Protein AF-A0A532E898-F1 (afdb_monomer)

pLDDT: mean 78.48, std 22.52, range [21.92, 98.5]

Sequence (600 aa):
MMRQIAIYAGTIALLLATSSPGFSQGSREGGTSDSTMGKGAGTSTPTETLQPDKKTDLTGGKQGIPEEYADTPVRQGKLEEEKGSKYANASVYNTQGAEIGKIHQVLKDTKTGDIEYVVFVPNESKRPIPIRWSQFVTKGDKLQLNLKKEDIQNPVSMNSSKDMSPDIKQYMDKMEQVREAPTASGNPGVPGQNFFDVNELAAIRTEEECVFTESHRLIFRILTQGIATGLRIDHVDGLYDPEHYLQQLQAWAAAELPREREGDAPSLFVLVEKILGEGEQLPRSWPVAGTTGYDFLNLVNGLFVRADQEQAMEALYTRFIGERRPYRDLVYQSKKLIMRASMSSELNVLGHQLNRLSERDRHYRDFTLNSLTHAVREIIACFPVYRSYLTTDREAPLDRDQAYIVLAVARAKRRNPTLNGQIFDFVRDLLLGKLDPSTGLTKEDQIRFVTKFQQTTGPVMAKGVEDTAFYVYNRLISLNEVGGDPAHFGSSVEAFHQAIRERRAGWPYSMSATSTHDTKRGEDVRARINVLPELRERWSKAIARWARLNRRYRTEVEERPAPDRNDEYLFYQTLVGAWPLMTMDEVRYEEFVTRIERYM

Structure (mmCIF, N/CA/C/O backbone):
data_AF-A0A532E898-F1
#
_entry.id   AF-A0A532E898-F1
#
loop_
_atom_site.group_PDB
_atom_site.id
_atom_site.type_symbol
_atom_site.label_atom_id
_atom_site.label_alt_id
_atom_site.label_comp_id
_atom_site.label_asym_id
_atom_site.label_entity_id
_atom_site.label_seq_id
_atom_site.pdbx_PDB_ins_code
_atom_site.Cartn_x
_atom_site.Cartn_y
_atom_site.Cartn_z
_atom_site.occupancy
_atom_site.B_iso_or_equiv
_atom_site.auth_seq_id
_atom_site.auth_comp_id
_atom_site.auth_asym_id
_atom_site.auth_atom_id
_atom_site.pdbx_PDB_model_num
ATOM 1 N N . MET A 1 1 ? -18.154 7.917 -19.837 1.00 23.89 1 MET A N 1
ATOM 2 C CA . MET A 1 1 ? -17.154 8.348 -18.838 1.00 23.89 1 MET A CA 1
ATOM 3 C C . MET A 1 1 ? -17.906 9.028 -17.695 1.00 23.89 1 MET A C 1
ATOM 5 O O . MET A 1 1 ? -18.226 10.205 -17.794 1.00 23.89 1 MET A O 1
ATOM 9 N N . MET A 1 2 ? -18.325 8.257 -16.685 1.00 22.84 2 MET A N 1
ATOM 10 C CA . MET A 1 2 ? -18.977 8.794 -15.484 1.00 22.84 2 MET A CA 1
ATOM 11 C C . MET A 1 2 ? -17.933 9.588 -14.694 1.00 22.84 2 MET A C 1
ATOM 13 O O . MET A 1 2 ? -16.892 9.040 -14.346 1.00 22.84 2 MET A O 1
ATOM 17 N N . ARG A 1 3 ? -18.173 10.878 -14.448 1.00 21.92 3 ARG A N 1
ATOM 18 C CA . ARG A 1 3 ? -17.323 11.675 -13.558 1.00 21.92 3 ARG A CA 1
ATOM 19 C C . ARG A 1 3 ? -17.907 11.594 -12.153 1.00 21.92 3 ARG A C 1
ATOM 21 O O . ARG A 1 3 ? -18.907 12.239 -11.866 1.00 21.92 3 ARG A O 1
ATOM 28 N N . GLN A 1 4 ? -17.285 10.792 -11.294 1.00 26.95 4 GLN A N 1
ATOM 29 C CA . GLN A 1 4 ? -17.439 10.945 -9.851 1.00 26.95 4 GLN A CA 1
ATOM 30 C C . GLN A 1 4 ? -16.754 12.260 -9.465 1.00 26.95 4 GLN A C 1
ATOM 32 O O . GLN A 1 4 ? -15.574 12.453 -9.756 1.00 26.95 4 GLN A O 1
ATOM 37 N N . ILE A 1 5 ? -17.501 13.193 -8.882 1.00 25.31 5 ILE A N 1
ATOM 38 C CA . ILE A 1 5 ? -16.929 14.415 -8.314 1.00 25.31 5 ILE A CA 1
ATOM 39 C C . ILE A 1 5 ? -16.632 14.096 -6.851 1.00 25.31 5 ILE A C 1
ATOM 41 O O . ILE A 1 5 ? -17.550 14.008 -6.041 1.00 25.31 5 ILE A O 1
ATOM 45 N N . ALA A 1 6 ? -15.357 13.878 -6.533 1.00 27.86 6 ALA A N 1
ATOM 46 C CA . ALA A 1 6 ? -14.885 13.800 -5.158 1.00 27.86 6 ALA A CA 1
ATOM 47 C C . ALA A 1 6 ? -14.687 15.227 -4.633 1.00 27.86 6 ALA A C 1
ATOM 49 O O . ALA A 1 6 ? -13.920 16.005 -5.202 1.00 27.86 6 ALA A O 1
ATOM 50 N N . ILE A 1 7 ? -15.397 15.582 -3.564 1.00 26.97 7 ILE A N 1
ATOM 51 C CA . ILE A 1 7 ? -15.115 16.792 -2.787 1.00 26.97 7 ILE A CA 1
ATOM 52 C C . ILE A 1 7 ? -14.304 16.341 -1.571 1.00 26.97 7 ILE A C 1
ATOM 54 O O . ILE A 1 7 ? -14.781 15.518 -0.787 1.00 26.97 7 ILE A O 1
ATOM 58 N N . TYR A 1 8 ? -13.078 16.851 -1.452 1.00 25.55 8 TYR A N 1
ATOM 59 C CA . TYR A 1 8 ? -12.170 16.565 -0.342 1.00 25.55 8 TYR A CA 1
ATOM 60 C C . TYR A 1 8 ? -12.429 17.531 0.815 1.00 25.55 8 TYR A C 1
ATOM 62 O O . TYR A 1 8 ? -12.420 18.748 0.624 1.00 25.55 8 TYR A O 1
ATOM 70 N N . ALA A 1 9 ? -12.620 16.990 2.017 1.00 26.52 9 ALA A N 1
ATOM 71 C CA . ALA A 1 9 ? -12.606 17.740 3.267 1.00 26.52 9 ALA A CA 1
ATOM 72 C 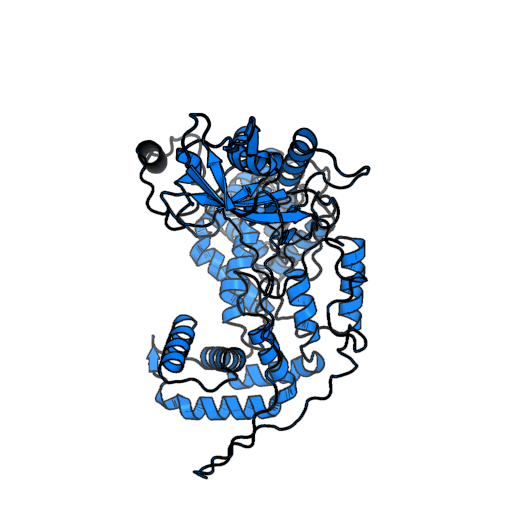C . ALA A 1 9 ? -11.814 16.930 4.308 1.00 26.52 9 ALA A C 1
ATOM 74 O O . ALA A 1 9 ? -12.379 16.115 5.032 1.00 26.52 9 ALA A O 1
ATOM 75 N N . GLY A 1 10 ? -10.490 17.113 4.351 1.00 42.41 10 GLY A N 1
ATOM 76 C CA . GLY A 1 10 ? -9.605 16.319 5.217 1.00 42.41 10 GLY A CA 1
ATOM 77 C C . GLY A 1 10 ? -9.600 14.823 4.864 1.00 42.41 10 GLY A C 1
ATOM 78 O O . GLY A 1 10 ? -9.759 14.467 3.698 1.00 42.41 10 GLY A O 1
ATOM 79 N N . THR A 1 11 ? -9.449 13.955 5.873 1.00 30.66 11 THR A N 1
ATOM 80 C CA . THR A 1 11 ? -9.391 12.472 5.811 1.00 30.66 11 THR A CA 1
ATOM 81 C C . THR A 1 11 ? -10.660 11.791 5.260 1.00 30.66 11 THR A C 1
ATOM 83 O O . THR A 1 11 ? -10.850 10.584 5.408 1.00 30.66 11 THR A O 1
ATOM 86 N N . ILE A 1 12 ? -11.595 12.535 4.668 1.00 34.84 12 ILE A N 1
ATOM 87 C CA . ILE A 1 12 ? -12.884 12.016 4.210 1.00 34.84 12 ILE A CA 1
ATOM 88 C C . ILE A 1 12 ? -13.197 12.601 2.833 1.00 34.84 12 ILE A C 1
ATOM 90 O O . ILE A 1 12 ? -13.221 13.818 2.634 1.00 34.84 12 ILE A O 1
ATOM 94 N N . ALA A 1 13 ? -13.470 11.709 1.878 1.00 37.09 13 ALA A N 1
ATOM 95 C CA . ALA A 1 13 ? -13.978 12.070 0.562 1.00 37.09 13 ALA A CA 1
ATOM 96 C C . ALA A 1 13 ? -15.477 11.746 0.481 1.00 37.09 13 ALA A C 1
ATOM 98 O O . ALA A 1 13 ? -15.919 10.641 0.817 1.00 37.09 13 ALA A O 1
ATOM 99 N N . LEU A 1 14 ? -16.270 12.718 0.024 1.00 31.80 14 LEU A N 1
ATOM 100 C CA . LEU A 1 14 ? -17.709 12.549 -0.185 1.00 31.80 14 LEU A CA 1
ATOM 101 C C . LEU A 1 14 ? -17.966 11.812 -1.507 1.00 31.80 14 LEU A C 1
ATOM 103 O O . LEU A 1 14 ? -17.510 12.252 -2.565 1.00 31.80 14 LEU A O 1
ATOM 107 N N . LEU A 1 15 ? -18.722 10.710 -1.460 1.00 32.59 15 LEU A N 1
ATOM 108 C CA . LEU A 1 15 ? -19.180 9.997 -2.655 1.00 32.59 15 LEU A CA 1
ATOM 109 C C . LEU A 1 15 ? -20.480 10.632 -3.162 1.00 32.59 15 LEU A C 1
ATOM 111 O O . LEU A 1 15 ? -21.538 10.490 -2.550 1.00 32.59 15 LEU A O 1
ATOM 115 N N . LEU A 1 16 ? -20.397 11.324 -4.299 1.00 28.84 16 LEU A N 1
ATOM 116 C CA . LEU A 1 16 ? -21.544 11.900 -5.003 1.00 28.84 16 LEU A CA 1
ATOM 117 C C . LEU A 1 16 ? -21.837 11.074 -6.260 1.00 28.84 16 LEU A C 1
ATOM 119 O O . LEU A 1 16 ? -21.084 11.114 -7.237 1.00 28.84 16 LEU A O 1
ATOM 123 N N . ALA A 1 17 ? -22.943 10.331 -6.260 1.00 28.70 17 ALA A N 1
ATOM 124 C CA . ALA A 1 17 ? -23.466 9.727 -7.480 1.00 28.70 17 ALA A CA 1
ATOM 125 C C . ALA A 1 17 ? -24.217 10.805 -8.274 1.00 28.70 17 ALA A C 1
ATOM 127 O O . ALA A 1 17 ? -25.291 11.240 -7.870 1.00 28.70 17 ALA A O 1
ATOM 128 N N . THR A 1 18 ? -23.657 11.255 -9.401 1.00 25.36 18 THR A N 1
ATOM 129 C CA . THR A 1 18 ? -24.389 12.092 -10.364 1.00 25.36 18 THR A CA 1
ATOM 130 C C . THR A 1 18 ? -24.423 11.395 -11.719 1.00 25.36 18 THR A C 1
ATOM 132 O O . THR A 1 18 ? -23.391 11.058 -12.301 1.00 25.36 18 THR A O 1
ATOM 135 N N . SER A 1 19 ? -25.624 11.147 -12.236 1.00 25.25 19 SER A N 1
ATOM 136 C CA . SER A 1 19 ? -25.820 10.741 -13.624 1.00 25.25 19 SER A CA 1
ATOM 137 C C . SER A 1 19 ? -25.700 11.978 -14.515 1.00 25.25 19 SER A C 1
ATOM 139 O O . SER A 1 19 ? -26.569 12.844 -14.487 1.00 25.25 19 SER A O 1
ATOM 141 N N . SER A 1 20 ? -24.635 12.080 -15.312 1.00 24.75 20 SER A N 1
ATOM 142 C CA . SER A 1 20 ? -24.613 13.007 -16.452 1.00 24.75 20 SER A CA 1
ATOM 143 C C . SER A 1 20 ? -25.126 12.295 -17.710 1.00 24.75 20 SER A C 1
ATOM 145 O O . SER A 1 20 ? -24.729 11.148 -17.945 1.00 24.75 20 SER A O 1
ATOM 147 N N . PRO A 1 21 ? -25.958 12.943 -18.547 1.00 26.72 21 PRO A N 1
ATOM 148 C CA . PRO A 1 21 ? -26.376 12.388 -19.827 1.00 26.72 21 PRO A CA 1
ATOM 149 C C . PRO A 1 21 ? -25.168 12.325 -20.769 1.00 26.72 21 PRO A C 1
ATOM 151 O O . PRO A 1 21 ? -24.542 13.336 -21.089 1.00 26.72 21 PRO A O 1
ATOM 154 N N . GLY A 1 22 ? -24.802 11.117 -21.193 1.00 24.97 22 GLY A N 1
ATOM 155 C CA . GLY A 1 22 ? -23.768 10.916 -22.200 1.00 24.97 22 GLY A CA 1
ATOM 156 C C . GLY A 1 22 ? -24.243 11.430 -23.557 1.00 24.97 22 GLY A C 1
ATOM 157 O O . GLY A 1 22 ? -25.244 10.952 -24.086 1.00 24.97 22 GLY A O 1
ATOM 158 N N . PHE A 1 23 ? -23.502 12.373 -24.139 1.00 22.38 23 PHE A N 1
ATOM 159 C CA . PHE A 1 23 ? -23.595 12.688 -25.561 1.00 22.38 23 PHE A CA 1
ATOM 160 C C . PHE A 1 23 ? -23.216 11.439 -26.367 1.00 22.38 23 PHE A C 1
ATOM 162 O O . PHE A 1 23 ? -22.048 11.056 -26.429 1.00 22.38 23 PHE A O 1
ATOM 169 N N . SER A 1 24 ? -24.207 10.804 -26.987 1.00 24.95 24 SER A N 1
ATOM 170 C CA . SER A 1 24 ? -23.982 9.898 -28.109 1.00 24.95 24 SER A CA 1
ATOM 171 C C . SER A 1 24 ? -23.539 10.763 -29.294 1.00 24.95 24 SER A C 1
ATOM 173 O O . SER A 1 24 ? -24.252 11.675 -29.716 1.00 24.95 24 SER A O 1
ATOM 175 N N . GLN A 1 25 ? -22.336 10.521 -29.820 1.00 26.97 25 GLN A N 1
ATOM 176 C CA . GLN A 1 25 ? -22.026 10.967 -31.174 1.00 26.97 25 GLN A CA 1
ATOM 177 C C . GLN A 1 25 ? -22.953 10.194 -32.109 1.00 26.97 25 GLN A C 1
ATOM 179 O O . GLN A 1 25 ? -22.909 8.965 -32.168 1.00 26.97 25 GLN A O 1
ATOM 184 N N . GLY A 1 26 ? -23.834 10.932 -32.781 1.00 24.89 26 GLY A N 1
ATOM 185 C CA . GLY A 1 26 ? -24.703 10.395 -33.811 1.00 24.89 26 GLY A CA 1
ATOM 186 C C . GLY A 1 26 ? -23.882 9.725 -34.907 1.00 24.89 26 GLY A C 1
ATOM 187 O O . GLY A 1 26 ? -22.871 10.256 -35.369 1.00 24.89 26 GLY A O 1
ATOM 188 N N . SER A 1 27 ? -24.357 8.555 -35.315 1.00 27.38 27 SER A N 1
ATOM 189 C CA . SER A 1 27 ? -24.031 7.903 -36.575 1.00 27.38 27 SER A CA 1
ATOM 190 C C . SER A 1 27 ? -24.084 8.922 -37.715 1.00 27.38 27 SER A C 1
ATOM 192 O O . SER A 1 27 ? -25.165 9.387 -38.077 1.00 27.38 27 SER A O 1
ATOM 194 N N . ARG A 1 28 ? -22.928 9.287 -38.278 1.00 25.25 28 ARG A N 1
ATOM 195 C CA . ARG A 1 28 ? -22.891 9.962 -39.575 1.00 25.25 28 ARG A CA 1
ATOM 196 C C . ARG A 1 28 ? -22.843 8.912 -40.672 1.00 25.25 28 ARG A C 1
ATOM 198 O O . ARG A 1 28 ? -21.929 8.096 -40.738 1.00 25.25 28 ARG A O 1
ATOM 205 N N . GLU A 1 29 ? -23.897 8.968 -41.471 1.00 26.88 29 GLU A N 1
ATOM 206 C CA . GLU A 1 29 ? -24.121 8.269 -42.724 1.00 26.88 29 GLU A CA 1
ATOM 207 C C . GLU A 1 29 ? -22.956 8.447 -43.703 1.00 26.88 29 GLU A C 1
ATOM 209 O O . GLU A 1 29 ? -22.198 9.419 -43.651 1.00 26.88 29 GLU A O 1
ATOM 214 N N . GLY A 1 30 ? -22.836 7.467 -44.599 1.00 31.92 30 GLY A N 1
ATOM 215 C CA . GLY A 1 30 ? -21.806 7.403 -45.621 1.00 31.92 30 GLY A CA 1
ATOM 216 C C . GLY A 1 30 ? -21.778 8.637 -46.519 1.00 31.92 30 GLY A C 1
ATOM 217 O O . GLY A 1 30 ? -22.787 9.059 -47.076 1.00 31.92 30 GLY A O 1
ATOM 218 N N . GLY A 1 31 ? -20.573 9.167 -46.696 1.00 24.06 31 GLY A N 1
ATOM 219 C CA . GLY A 1 31 ? -20.239 10.134 -47.727 1.00 24.06 31 GLY A CA 1
ATOM 220 C C . GLY A 1 31 ? -18.945 9.693 -48.388 1.00 24.06 31 GLY A C 1
ATOM 221 O O . GLY A 1 31 ? -17.875 9.763 -47.790 1.00 24.06 31 GLY A O 1
ATOM 222 N N . THR A 1 32 ? -19.056 9.198 -49.614 1.00 27.36 32 THR A N 1
ATOM 223 C CA . THR A 1 32 ? -17.940 8.987 -50.533 1.00 27.36 32 THR A CA 1
ATOM 224 C C . THR A 1 32 ? -17.276 10.326 -50.846 1.00 27.36 32 THR A C 1
ATOM 226 O O . THR A 1 32 ? -17.926 11.210 -51.403 1.00 27.36 32 THR A O 1
ATOM 229 N N . SER A 1 33 ? -15.983 10.466 -50.561 1.00 26.81 33 SER A N 1
ATOM 230 C CA . SER A 1 33 ? -15.151 11.486 -51.200 1.00 26.81 33 SER A CA 1
ATOM 231 C C . SER A 1 33 ? -13.792 10.899 -51.554 1.00 26.81 33 SER A C 1
ATOM 233 O O . SER A 1 33 ? -12.987 10.565 -50.687 1.00 26.81 33 SER A O 1
ATOM 235 N N . ASP A 1 34 ? -13.600 10.773 -52.857 1.00 25.17 34 ASP A N 1
AT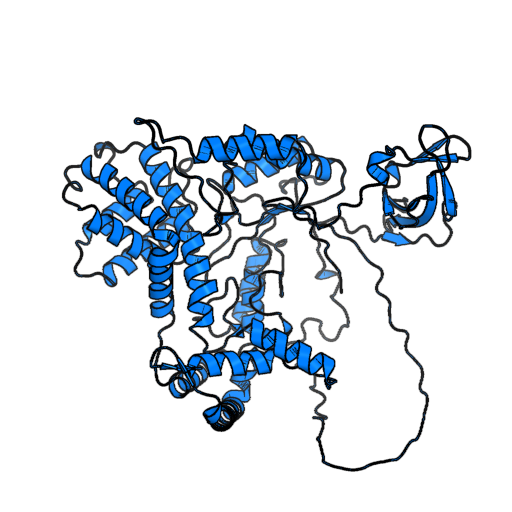OM 236 C CA . ASP A 1 34 ? -12.367 10.451 -53.555 1.00 25.17 34 ASP A CA 1
ATOM 237 C C . ASP A 1 34 ? -11.359 11.604 -53.380 1.00 25.17 34 ASP A C 1
ATOM 239 O O . ASP A 1 34 ? -11.698 12.760 -53.644 1.00 25.17 34 ASP A O 1
ATOM 243 N N . SER A 1 35 ? -10.126 11.318 -52.955 1.00 25.80 35 SER A N 1
ATOM 244 C CA . SER A 1 35 ? -8.968 12.169 -53.266 1.00 25.80 35 SER A CA 1
ATOM 245 C C . SER A 1 35 ? -7.652 11.389 -53.165 1.00 25.80 35 SER A C 1
ATOM 247 O O . SER A 1 35 ? -7.007 11.229 -52.132 1.00 25.80 35 SER A O 1
ATOM 249 N N . THR A 1 36 ? -7.232 10.894 -54.322 1.00 25.94 36 THR A N 1
ATOM 250 C CA . THR A 1 36 ? -5.848 10.570 -54.667 1.00 25.94 36 THR A CA 1
ATOM 251 C C . THR A 1 36 ? -4.910 11.759 -54.435 1.00 25.94 36 THR A C 1
ATOM 253 O O . THR A 1 36 ? -5.099 12.781 -55.083 1.00 25.94 36 THR A O 1
ATOM 256 N N . MET A 1 37 ? -3.870 11.596 -53.605 1.00 25.75 37 MET A N 1
ATOM 257 C CA . MET A 1 37 ? -2.457 11.961 -53.869 1.00 25.75 37 MET A CA 1
ATOM 258 C C . MET A 1 37 ? -1.581 11.605 -52.649 1.00 25.75 37 MET A C 1
ATOM 260 O O . MET A 1 37 ? -1.631 12.263 -51.620 1.00 25.75 37 MET A O 1
ATOM 264 N N . GLY A 1 38 ? -0.774 10.543 -52.741 1.00 26.34 38 GLY A N 1
ATOM 265 C CA . GLY A 1 38 ? 0.676 10.666 -52.535 1.00 26.34 38 GLY A CA 1
ATOM 266 C C . GLY A 1 38 ? 1.270 9.449 -51.818 1.00 26.34 38 GLY A C 1
ATOM 267 O O . GLY A 1 38 ? 1.281 9.380 -50.596 1.00 26.34 38 GLY A O 1
ATOM 268 N N . LYS A 1 39 ? 1.739 8.459 -52.587 1.00 28.86 39 LYS A N 1
ATOM 269 C CA . LYS A 1 39 ? 2.423 7.254 -52.091 1.00 28.86 39 LYS A CA 1
ATOM 270 C C . LYS A 1 39 ? 3.840 7.593 -51.607 1.00 28.86 39 LYS A C 1
ATOM 272 O O . LYS A 1 39 ? 4.634 8.095 -52.396 1.00 28.86 39 LYS A O 1
ATOM 277 N N . GLY A 1 40 ? 4.191 7.199 -50.381 1.00 24.84 40 GLY A N 1
ATOM 278 C CA . GLY A 1 40 ? 5.580 7.158 -49.914 1.00 24.84 40 GLY A CA 1
ATOM 279 C C . GLY A 1 40 ? 5.731 6.554 -48.513 1.00 24.84 40 GLY A C 1
ATOM 280 O O . GLY A 1 40 ? 5.268 7.143 -47.551 1.00 24.84 40 GLY A O 1
ATOM 281 N N . ALA A 1 41 ? 6.424 5.409 -48.434 1.00 28.62 41 ALA A N 1
ATOM 282 C CA . ALA A 1 41 ? 6.825 4.639 -47.242 1.00 28.62 41 ALA A CA 1
ATOM 283 C C . ALA A 1 41 ? 5.705 3.894 -46.478 1.00 28.62 41 ALA A C 1
ATOM 285 O O . ALA A 1 41 ? 4.930 4.457 -45.714 1.00 28.62 41 ALA A O 1
ATOM 286 N N . GLY A 1 42 ? 5.649 2.574 -46.688 1.00 29.78 42 GLY A N 1
ATOM 287 C CA . GLY A 1 42 ? 4.648 1.679 -46.114 1.00 29.78 42 GLY A CA 1
ATOM 288 C C . GLY A 1 42 ? 4.746 1.530 -44.596 1.00 29.78 42 GLY A C 1
ATOM 289 O O . GLY A 1 42 ? 5.697 0.955 -44.072 1.00 29.78 42 GLY A O 1
ATOM 290 N N . THR A 1 43 ? 3.695 1.964 -43.913 1.00 27.95 43 THR A N 1
ATOM 291 C CA . THR A 1 43 ? 3.278 1.456 -42.609 1.00 27.95 43 THR A CA 1
ATOM 292 C C . THR A 1 43 ? 2.123 0.491 -42.855 1.00 27.95 43 THR A C 1
ATOM 294 O O . THR A 1 43 ? 0.989 0.892 -43.099 1.00 27.95 43 THR A O 1
ATOM 297 N N . SER A 1 44 ? 2.402 -0.811 -42.849 1.00 28.86 44 SER A N 1
ATOM 298 C CA . SER A 1 44 ? 1.339 -1.807 -42.758 1.00 28.86 44 SER A CA 1
ATOM 299 C C . SER A 1 44 ? 0.659 -1.636 -41.401 1.00 28.86 44 SER A C 1
ATOM 301 O O . SER A 1 44 ? 1.185 -2.044 -40.366 1.00 28.86 44 SER A O 1
ATOM 303 N N . THR A 1 45 ? -0.501 -0.983 -41.389 1.00 30.23 45 THR A N 1
ATOM 304 C CA . THR A 1 45 ? -1.428 -1.039 -40.260 1.00 30.23 45 THR A CA 1
ATOM 305 C C . THR A 1 45 ? -1.739 -2.518 -40.029 1.00 30.23 45 THR A C 1
ATOM 307 O O . THR A 1 45 ? -2.136 -3.185 -40.990 1.00 30.23 45 THR A O 1
ATOM 310 N N . PRO A 1 46 ? -1.544 -3.081 -38.824 1.00 33.69 46 PRO A N 1
ATOM 311 C CA . PRO A 1 46 ? -1.973 -4.444 -38.563 1.00 33.69 46 PRO A CA 1
ATOM 312 C C . PRO A 1 46 ? -3.485 -4.497 -38.783 1.00 33.69 46 PRO A C 1
ATOM 314 O O . PRO A 1 46 ? -4.251 -3.900 -38.034 1.00 33.69 46 PRO A O 1
ATOM 317 N N . THR A 1 47 ? -3.908 -5.156 -39.857 1.00 35.34 47 THR A N 1
ATOM 318 C CA . THR A 1 47 ? -5.319 -5.402 -40.188 1.00 35.34 47 THR A CA 1
ATOM 319 C C . THR A 1 47 ? -5.804 -6.700 -39.543 1.00 35.34 47 THR A C 1
ATOM 321 O O . THR A 1 47 ? -6.781 -7.293 -39.991 1.00 35.34 47 THR A O 1
ATOM 324 N N . GLU A 1 48 ? -5.118 -7.171 -38.498 1.00 35.69 48 GLU A N 1
ATOM 325 C CA . GLU A 1 48 ? -5.630 -8.256 -37.675 1.00 35.69 48 GLU A CA 1
ATOM 326 C C . GLU A 1 48 ? -6.784 -7.704 -36.848 1.00 35.69 48 GLU A C 1
ATOM 328 O O . GLU A 1 48 ? -6.615 -7.071 -35.807 1.00 35.69 48 GLU A O 1
ATOM 333 N N . THR A 1 49 ? -7.990 -7.935 -37.355 1.00 35.81 49 THR A N 1
ATOM 334 C CA . THR A 1 49 ? -9.198 -7.934 -36.544 1.00 35.81 49 THR A CA 1
ATOM 335 C C . THR A 1 49 ? -8.989 -9.025 -35.499 1.00 35.81 49 THR A C 1
ATOM 337 O O . THR A 1 49 ? -9.139 -10.210 -35.796 1.00 35.81 49 THR A O 1
ATOM 340 N N . LEU A 1 50 ? -8.553 -8.637 -34.296 1.00 37.88 50 LEU A N 1
ATOM 341 C CA . LEU A 1 50 ? -8.513 -9.529 -33.143 1.00 37.88 50 LEU A CA 1
ATOM 342 C C . LEU A 1 50 ? -9.923 -10.094 -32.981 1.00 37.88 50 LEU A C 1
ATOM 344 O O . LEU A 1 50 ? -10.856 -9.361 -32.648 1.00 37.88 50 LEU A O 1
ATOM 348 N N . GLN A 1 51 ? -10.101 -11.380 -33.285 1.00 45.28 51 GLN A N 1
ATOM 349 C CA . GLN A 1 51 ? -11.349 -12.041 -32.943 1.00 45.28 51 GLN A CA 1
ATOM 350 C C . GLN A 1 51 ? -11.458 -12.034 -31.414 1.00 45.28 51 GLN A C 1
ATOM 352 O O . GLN A 1 51 ? -10.475 -12.387 -30.760 1.00 45.28 51 GLN A O 1
ATOM 357 N N . PRO A 1 52 ? -12.599 -11.612 -30.839 1.00 46.03 52 PRO A N 1
ATOM 358 C CA . PRO A 1 52 ? -12.773 -11.612 -29.396 1.00 46.03 52 PRO A CA 1
ATOM 359 C C . PRO A 1 52 ? -12.479 -13.013 -28.857 1.00 46.03 52 PRO A C 1
ATOM 361 O O . PRO A 1 52 ? -13.090 -13.992 -29.297 1.00 46.03 52 PRO A O 1
ATOM 364 N N . ASP A 1 53 ? -11.517 -13.120 -27.939 1.00 46.72 53 ASP A N 1
ATOM 365 C CA . ASP A 1 53 ? -11.220 -14.392 -27.296 1.00 46.72 53 ASP A CA 1
ATOM 366 C C . ASP A 1 53 ? -12.435 -14.785 -26.447 1.00 46.72 53 ASP A C 1
ATOM 368 O O . ASP A 1 53 ? -12.778 -14.119 -25.464 1.00 46.72 53 ASP A O 1
ATOM 372 N N . LYS A 1 54 ? -13.093 -15.888 -26.828 1.00 50.81 54 LYS A N 1
ATOM 373 C CA . LYS A 1 54 ? -14.229 -16.459 -26.089 1.00 50.81 54 LYS A CA 1
ATOM 374 C C . LYS A 1 54 ? -13.876 -16.780 -24.634 1.00 50.81 54 LYS A C 1
ATOM 376 O O . LYS A 1 54 ? -14.784 -16.927 -23.827 1.00 50.81 54 LYS A O 1
ATOM 381 N N . LYS A 1 55 ? -12.588 -16.894 -24.285 1.00 47.25 55 LYS A N 1
ATOM 382 C CA . LYS A 1 55 ? -12.140 -17.092 -22.899 1.00 47.25 55 LYS A CA 1
ATOM 383 C C . LYS A 1 55 ? -12.240 -15.837 -22.029 1.00 47.25 55 LYS A C 1
ATOM 385 O O . LYS A 1 55 ? -12.285 -15.977 -20.813 1.00 47.25 55 LYS A O 1
ATOM 390 N N . THR A 1 56 ? -12.277 -14.643 -22.621 1.00 42.03 56 THR A N 1
ATOM 391 C CA . THR A 1 56 ? -12.337 -13.356 -21.896 1.00 42.03 56 THR A CA 1
ATOM 392 C C . THR A 1 56 ? -13.692 -12.654 -21.998 1.00 42.03 56 THR A C 1
ATOM 394 O O . THR A 1 56 ? -13.903 -11.625 -21.358 1.00 42.03 56 THR A O 1
ATOM 397 N N . ASP A 1 57 ? -14.619 -13.198 -22.789 1.00 51.47 57 ASP A N 1
ATOM 398 C CA . ASP A 1 57 ? -15.972 -12.665 -22.939 1.00 51.47 57 ASP A CA 1
ATOM 399 C C . ASP A 1 57 ? -16.853 -13.051 -21.740 1.00 51.47 57 ASP A C 1
ATOM 401 O O . ASP A 1 57 ? -17.480 -14.111 -21.703 1.00 51.47 57 ASP A O 1
ATOM 405 N N . LEU A 1 58 ? -16.894 -12.161 -20.746 1.00 44.03 58 LEU A N 1
ATOM 406 C CA . LEU A 1 58 ? -17.749 -12.293 -19.566 1.00 44.03 58 LEU A CA 1
ATOM 407 C C . LEU A 1 58 ? -19.227 -11.953 -19.845 1.00 44.03 58 LEU A C 1
ATOM 409 O O . LEU A 1 58 ? -20.062 -12.196 -18.978 1.00 44.03 58 LEU A O 1
ATOM 413 N N . THR A 1 59 ? -19.572 -11.389 -21.013 1.00 52.62 59 THR A N 1
ATOM 414 C CA . THR A 1 59 ? -20.948 -10.968 -21.345 1.00 52.62 59 THR A CA 1
ATOM 415 C C . THR A 1 59 ? -21.673 -11.951 -22.266 1.00 52.62 59 THR A C 1
ATOM 417 O O . THR A 1 59 ? -22.862 -11.769 -22.550 1.00 52.62 59 THR A O 1
ATOM 420 N N . GLY A 1 60 ? -20.981 -12.995 -22.740 1.00 55.97 60 GLY A N 1
ATOM 421 C CA . GLY A 1 60 ? -21.526 -13.987 -23.666 1.00 55.97 60 GLY A CA 1
ATOM 422 C C . GLY A 1 60 ? -21.972 -13.370 -24.995 1.00 55.97 60 GLY A C 1
ATOM 423 O O . GLY A 1 60 ? -22.967 -13.809 -25.573 1.00 55.97 60 GLY A O 1
ATOM 424 N N . GLY A 1 61 ? -21.286 -12.317 -25.447 1.00 55.88 61 GLY A N 1
ATOM 425 C CA . GLY A 1 61 ? -21.564 -11.613 -26.697 1.00 55.88 61 GLY A CA 1
ATOM 426 C C . GLY A 1 61 ? -22.607 -10.494 -26.602 1.00 55.88 61 GLY A C 1
ATOM 427 O O . GLY A 1 61 ? -22.989 -9.939 -27.634 1.00 55.88 61 GLY A O 1
ATOM 428 N N . LYS A 1 62 ? -23.083 -10.136 -25.400 1.00 51.41 62 LYS A N 1
ATOM 429 C CA . LYS A 1 62 ? -24.002 -8.999 -25.200 1.00 51.41 62 LYS A CA 1
ATOM 430 C C . LYS A 1 62 ? -23.229 -7.679 -25.072 1.00 51.41 62 LYS A C 1
ATOM 432 O O . LYS A 1 62 ? -22.210 -7.616 -24.387 1.00 51.41 62 LYS A O 1
ATOM 437 N N . GLN A 1 63 ? -23.720 -6.613 -25.713 1.00 48.25 63 GLN A N 1
ATOM 438 C CA . GLN A 1 63 ? -23.205 -5.251 -25.515 1.00 48.25 63 GLN A CA 1
ATOM 439 C C . GLN A 1 63 ? -23.792 -4.628 -24.242 1.00 48.25 63 GLN A C 1
ATOM 441 O O . GLN A 1 63 ? -25.002 -4.672 -24.031 1.00 48.25 63 GLN A O 1
ATOM 446 N N . GLY A 1 64 ? -22.934 -3.997 -23.437 1.00 46.56 64 GLY A N 1
ATOM 447 C CA . GLY A 1 64 ? -23.300 -3.374 -22.162 1.00 46.56 64 GLY A CA 1
ATOM 448 C C . GLY A 1 64 ? -23.019 -4.267 -20.950 1.00 46.56 64 GLY A C 1
ATOM 449 O O . GLY A 1 64 ? -22.803 -5.468 -21.083 1.00 46.56 64 GLY A O 1
ATOM 450 N N . ILE A 1 65 ? -22.992 -3.661 -19.762 1.00 41.50 65 ILE A N 1
ATOM 451 C CA . ILE A 1 65 ? -22.915 -4.388 -18.487 1.00 41.50 65 ILE A CA 1
ATOM 452 C C . ILE A 1 65 ? -24.315 -4.971 -18.237 1.00 41.50 65 ILE A C 1
ATOM 454 O O . ILE A 1 65 ? -25.260 -4.181 -18.172 1.00 41.50 65 ILE A O 1
ATOM 458 N N . PRO A 1 66 ? -24.498 -6.301 -18.138 1.00 46.34 66 PRO A N 1
ATOM 459 C CA . PRO A 1 66 ? -25.816 -6.867 -17.859 1.00 46.34 66 PRO A CA 1
ATOM 460 C C . PRO A 1 66 ? -26.343 -6.332 -16.517 1.00 46.34 66 PRO A C 1
ATOM 462 O O . PRO A 1 66 ? -25.586 -6.264 -15.550 1.00 46.34 66 PRO A O 1
ATOM 465 N N . GLU A 1 67 ? -27.617 -5.925 -16.455 1.00 46.25 67 GLU A N 1
ATOM 466 C CA . GLU A 1 67 ? -28.208 -5.252 -15.277 1.00 46.25 67 GLU A CA 1
ATOM 467 C C . GLU A 1 67 ? -28.061 -6.062 -13.977 1.00 46.25 67 GLU A C 1
ATOM 469 O O . GLU A 1 67 ? -27.918 -5.490 -12.902 1.00 46.25 67 GLU A O 1
ATOM 474 N N . GLU A 1 68 ? -27.993 -7.389 -14.083 1.00 41.91 68 GLU A N 1
ATOM 475 C CA . GLU A 1 68 ? -27.735 -8.327 -12.981 1.00 41.91 68 GLU A CA 1
ATOM 476 C C . GLU A 1 68 ? -26.357 -8.165 -12.304 1.00 41.91 68 GLU A C 1
ATOM 478 O O . GLU A 1 68 ? -26.171 -8.640 -11.186 1.00 41.91 68 GLU A O 1
ATOM 483 N N . TYR A 1 69 ? -25.403 -7.474 -12.941 1.00 34.03 69 TYR A N 1
ATOM 484 C CA . TYR A 1 69 ? -24.098 -7.126 -12.361 1.00 34.03 69 TYR A CA 1
ATOM 485 C C . TYR A 1 69 ? -24.050 -5.701 -11.785 1.00 34.03 69 TYR A C 1
ATOM 487 O O . TYR A 1 69 ? -23.043 -5.322 -11.187 1.00 34.03 69 TYR A O 1
ATOM 495 N N . ALA A 1 70 ? -25.109 -4.903 -11.953 1.00 42.88 70 ALA A N 1
ATOM 496 C CA . ALA A 1 70 ? -25.189 -3.513 -11.504 1.00 42.88 70 ALA A CA 1
ATOM 497 C C . ALA A 1 70 ? -25.958 -3.382 -10.176 1.00 42.88 70 ALA A C 1
ATOM 499 O O . ALA A 1 70 ? -26.835 -2.533 -10.033 1.00 42.88 70 ALA A O 1
ATOM 500 N N . ASP A 1 71 ? -25.635 -4.219 -9.191 1.00 41.00 71 ASP A N 1
ATOM 501 C CA . ASP A 1 71 ? -26.220 -4.120 -7.854 1.00 41.00 71 ASP A CA 1
ATOM 502 C C . ASP A 1 71 ? -25.506 -3.000 -7.078 1.00 41.00 71 ASP A C 1
ATOM 504 O O . ASP A 1 71 ? -24.439 -3.203 -6.495 1.00 41.00 71 ASP A O 1
ATOM 508 N N . THR A 1 72 ? -26.024 -1.766 -7.139 1.00 42.56 72 THR A N 1
ATOM 509 C CA . THR A 1 72 ? -25.444 -0.659 -6.365 1.00 42.56 72 THR A CA 1
ATOM 510 C C . THR A 1 72 ? -26.264 -0.393 -5.104 1.00 42.56 72 THR A C 1
ATOM 512 O O . THR A 1 72 ? -27.455 -0.093 -5.203 1.00 42.56 72 THR A O 1
ATOM 515 N N . PRO A 1 73 ? -25.641 -0.383 -3.918 1.00 40.34 73 PRO A N 1
ATOM 516 C CA . PRO A 1 73 ? -26.328 -0.170 -2.643 1.00 40.34 73 PRO A CA 1
ATOM 517 C C . PRO A 1 73 ? -26.780 1.283 -2.412 1.00 40.34 73 PRO A C 1
ATOM 519 O O . PRO A 1 73 ? -27.404 1.565 -1.391 1.00 40.34 73 PRO A O 1
ATOM 522 N N . VAL A 1 74 ? -26.477 2.197 -3.339 1.00 44.31 74 VAL A N 1
ATOM 523 C CA . VAL A 1 74 ? -26.808 3.625 -3.277 1.00 44.31 74 VAL A CA 1
ATOM 524 C C . VAL A 1 74 ? -28.055 3.903 -4.119 1.00 44.31 74 VAL A C 1
ATOM 526 O O . VAL A 1 74 ? -28.230 3.291 -5.172 1.00 44.31 74 VAL A O 1
ATOM 529 N N . ARG A 1 75 ? -28.915 4.834 -3.673 1.00 41.91 75 ARG A N 1
ATOM 530 C CA . ARG A 1 75 ? -30.108 5.284 -4.414 1.00 41.91 75 ARG A CA 1
ATOM 531 C C . ARG A 1 75 ? -29.763 5.571 -5.886 1.00 41.91 75 ARG A C 1
ATOM 533 O O . ARG A 1 75 ? -29.083 6.548 -6.183 1.00 41.91 75 ARG A O 1
ATOM 540 N N . GLN A 1 76 ? -30.267 4.733 -6.793 1.00 46.97 76 GLN A N 1
ATOM 541 C CA . GLN A 1 76 ? -30.225 4.951 -8.242 1.00 46.97 76 GLN A CA 1
ATOM 542 C C . GLN A 1 76 ? -31.528 5.588 -8.732 1.00 46.97 76 GLN A C 1
ATOM 544 O O . GLN A 1 76 ? -32.235 5.030 -9.572 1.00 46.97 76 GLN A O 1
ATOM 549 N N . GLY A 1 77 ? -31.869 6.760 -8.205 1.00 52.19 77 GLY A N 1
ATOM 550 C CA . GLY A 1 77 ? -32.805 7.615 -8.923 1.00 52.19 77 GLY A CA 1
ATOM 551 C C . GLY A 1 77 ? -32.146 8.018 -10.237 1.00 52.19 77 GLY A C 1
ATOM 552 O O . GLY A 1 77 ? -31.179 8.780 -10.228 1.00 52.19 77 GLY A O 1
ATOM 553 N N . LYS A 1 78 ? -32.578 7.467 -11.378 1.00 58.28 78 LYS A N 1
ATOM 554 C CA . LYS A 1 78 ? -32.159 8.018 -12.673 1.00 58.28 78 LYS A CA 1
ATOM 555 C C . LYS A 1 78 ? -32.870 9.355 -12.808 1.00 58.28 78 LYS A C 1
ATOM 557 O O . LYS A 1 78 ? -34.095 9.378 -12.927 1.00 58.28 78 LYS A O 1
ATOM 562 N N . LEU A 1 79 ? -32.096 10.434 -12.749 1.00 62.16 79 LEU A N 1
ATOM 563 C CA . LEU A 1 79 ? -32.592 11.781 -12.982 1.00 62.16 79 LEU A CA 1
ATOM 564 C C . LEU A 1 79 ? -32.708 12.009 -14.485 1.00 62.16 79 LEU A C 1
ATOM 566 O O . LEU A 1 79 ? -31.699 12.033 -15.193 1.00 62.16 79 LEU A O 1
ATOM 570 N N . GLU A 1 80 ? -33.933 12.184 -14.965 1.00 78.62 80 GLU A N 1
ATOM 571 C CA . GLU A 1 80 ? -34.204 12.553 -16.351 1.00 78.62 80 GLU A CA 1
ATOM 572 C C . GLU A 1 80 ? -34.753 13.974 -16.437 1.00 78.62 80 GLU A C 1
ATOM 574 O O . GLU A 1 80 ? -35.504 14.441 -15.578 1.00 78.62 80 GLU A O 1
ATOM 579 N N . GLU A 1 81 ? -34.347 14.683 -17.489 1.00 81.62 81 GLU A N 1
ATOM 580 C CA . GLU A 1 81 ? -34.847 16.022 -17.772 1.00 81.62 81 GLU A CA 1
ATOM 581 C C . GLU A 1 81 ? -36.316 15.955 -18.205 1.00 81.62 81 GLU A C 1
ATOM 583 O O . GLU A 1 81 ? -36.660 15.342 -19.219 1.00 81.62 81 GLU A O 1
ATOM 588 N N . GLU A 1 82 ? -37.187 16.638 -17.464 1.00 82.38 82 GLU A N 1
ATOM 589 C CA . GLU A 1 82 ? -38.595 16.771 -17.819 1.00 82.38 82 GLU A CA 1
ATOM 590 C C . GLU A 1 82 ? -38.759 17.815 -18.934 1.00 82.38 82 GLU A C 1
ATOM 592 O O . GLU A 1 82 ? -38.957 19.013 -18.696 1.00 82.38 82 GLU A O 1
ATOM 597 N N . LYS A 1 83 ? -38.704 17.342 -20.182 1.00 73.81 83 LYS A N 1
ATOM 598 C CA . LYS A 1 83 ? -38.946 18.139 -21.393 1.00 73.81 83 LYS A CA 1
ATOM 599 C C . LYS A 1 83 ? -40.429 18.519 -21.496 1.00 73.81 83 LYS A C 1
ATOM 601 O O . LYS A 1 83 ? -41.199 17.874 -22.197 1.00 73.81 83 LYS A O 1
ATOM 606 N N . GLY A 1 84 ? -40.839 19.549 -20.759 1.00 69.00 84 GLY A N 1
ATOM 607 C CA . GLY A 1 84 ? -42.227 20.028 -20.708 1.00 69.00 84 GLY A CA 1
ATOM 608 C C . GLY A 1 84 ? -42.688 20.516 -19.335 1.00 69.00 84 GLY A C 1
ATOM 609 O O . GLY A 1 84 ? -43.862 20.843 -19.169 1.00 69.00 84 GLY A O 1
ATOM 610 N N . SER A 1 85 ? -41.793 20.569 -18.345 1.00 78.00 85 SER A N 1
ATOM 611 C CA . SER A 1 85 ? -42.153 21.035 -17.009 1.00 78.00 85 SER A CA 1
ATOM 612 C C . SER A 1 85 ? -42.693 22.466 -17.035 1.00 78.00 85 SER A C 1
ATOM 614 O O . SER A 1 85 ? -42.063 23.364 -17.594 1.00 78.00 85 SER A O 1
ATOM 616 N N . LYS A 1 86 ? -43.811 22.718 -16.341 1.00 78.38 86 LYS A N 1
ATOM 617 C CA . LYS A 1 86 ? -44.366 24.076 -16.157 1.00 78.38 86 LYS A CA 1
ATOM 618 C C . LYS A 1 86 ? -43.412 25.032 -15.426 1.00 78.38 86 LYS A C 1
ATOM 620 O O . LYS A 1 86 ? -43.636 26.237 -15.418 1.00 78.38 86 LYS A O 1
ATOM 625 N N . TYR A 1 87 ? -42.374 24.487 -14.790 1.00 80.81 87 TYR A N 1
ATOM 626 C CA . TYR A 1 87 ? -41.343 25.240 -14.083 1.00 80.81 87 TYR A CA 1
ATOM 627 C C . TYR A 1 87 ? -40.113 25.540 -14.950 1.00 80.81 87 TYR A C 1
ATOM 629 O O . TYR A 1 87 ? -39.249 26.304 -14.525 1.00 80.81 87 TYR A O 1
ATOM 637 N N . ALA A 1 88 ? -40.022 24.987 -16.163 1.00 78.56 88 ALA A N 1
ATOM 638 C CA . ALA A 1 88 ? -38.964 25.345 -17.100 1.00 78.56 88 ALA A CA 1
ATOM 639 C C . ALA A 1 88 ? -39.099 26.827 -17.494 1.00 78.56 88 ALA A C 1
ATOM 641 O O . ALA A 1 88 ? -40.174 27.287 -17.871 1.00 78.56 88 ALA A O 1
ATOM 642 N N . ASN A 1 89 ? -38.006 27.583 -17.390 1.00 81.94 89 ASN A N 1
ATOM 643 C CA . ASN A 1 89 ? -37.935 29.041 -17.550 1.00 81.94 89 ASN A CA 1
ATOM 644 C C . ASN A 1 89 ? -38.729 29.874 -16.525 1.00 81.94 89 ASN A C 1
ATOM 646 O O . ASN A 1 89 ? -38.852 31.089 -16.708 1.00 81.94 89 ASN A O 1
ATOM 650 N N . ALA A 1 90 ? -39.226 29.276 -15.436 1.00 85.12 90 ALA A N 1
ATOM 651 C CA . ALA A 1 90 ? -39.916 30.021 -14.386 1.00 85.12 90 ALA A CA 1
ATOM 652 C C . ALA A 1 90 ? -38.962 30.982 -13.656 1.00 85.12 90 ALA A C 1
ATOM 654 O O . ALA A 1 90 ? -37.837 30.609 -13.304 1.00 85.12 90 ALA A O 1
ATOM 655 N N . SER A 1 91 ? -39.427 32.210 -13.406 1.00 88.56 91 SER A N 1
ATOM 656 C CA . SER A 1 91 ? -38.720 33.195 -12.581 1.00 88.56 91 SER A CA 1
ATOM 657 C C . SER A 1 91 ? -38.768 32.797 -11.107 1.00 88.56 91 SER A C 1
ATOM 659 O O . SER A 1 91 ? -39.821 32.448 -10.569 1.00 88.56 91 SER A O 1
ATOM 661 N N . VAL A 1 92 ? -37.612 32.866 -10.453 1.00 85.62 92 VAL A N 1
ATOM 662 C CA . VAL A 1 92 ? -37.424 32.520 -9.043 1.00 85.62 92 VAL A CA 1
ATOM 663 C C . VAL A 1 92 ? -37.203 33.792 -8.240 1.00 85.62 92 VAL A C 1
ATOM 665 O O . VAL A 1 92 ? -36.409 34.654 -8.625 1.00 85.62 92 VAL A O 1
ATOM 668 N N . TYR A 1 93 ? -37.871 33.885 -7.095 1.00 85.62 93 TYR A N 1
ATOM 669 C CA . TYR A 1 93 ? -37.826 35.033 -6.198 1.00 85.62 93 TYR A CA 1
ATOM 670 C C . TYR A 1 93 ? -37.171 34.666 -4.865 1.00 85.62 93 TYR A C 1
ATOM 672 O O . TYR A 1 93 ? -37.284 33.533 -4.396 1.00 85.62 93 TYR A O 1
ATOM 680 N N . ASN A 1 94 ? -36.493 35.619 -4.231 1.00 81.94 94 ASN A N 1
ATOM 681 C CA . ASN A 1 94 ? -35.994 35.440 -2.867 1.00 81.94 94 ASN A CA 1
ATOM 682 C C . ASN A 1 94 ? -37.109 35.640 -1.819 1.00 81.94 94 ASN A C 1
ATOM 684 O O . ASN A 1 94 ? -38.240 36.018 -2.133 1.00 81.94 94 ASN A O 1
ATOM 688 N N . THR A 1 95 ? -36.775 35.438 -0.543 1.00 77.19 95 THR A N 1
ATOM 689 C CA . THR A 1 95 ? -37.675 35.663 0.606 1.00 77.19 95 THR A CA 1
ATOM 690 C C . THR A 1 95 ? -38.179 37.105 0.741 1.00 77.19 95 THR A C 1
ATOM 692 O O . THR A 1 95 ? -39.193 37.328 1.397 1.00 77.19 95 THR A O 1
ATOM 695 N N . GLN A 1 96 ? -37.515 38.069 0.098 1.00 76.31 96 GLN A N 1
ATOM 696 C CA . GLN A 1 96 ? -37.859 39.496 0.083 1.00 76.31 96 GLN A CA 1
ATOM 697 C C . GLN A 1 96 ? -38.693 39.894 -1.154 1.00 76.31 96 GLN A C 1
ATOM 699 O O . GLN A 1 96 ? -39.053 41.058 -1.302 1.00 76.31 96 GLN A O 1
ATOM 704 N N . GLY A 1 97 ? -39.016 38.947 -2.045 1.00 75.31 97 GLY A N 1
ATOM 705 C CA . GLY A 1 97 ? -39.858 39.167 -3.224 1.00 75.31 97 GLY A CA 1
ATOM 706 C C . GLY A 1 97 ? -39.142 39.700 -4.472 1.00 75.31 97 GLY A C 1
ATOM 707 O O . GLY A 1 97 ? -39.817 39.990 -5.461 1.00 75.31 97 GLY A O 1
ATOM 708 N N . ALA A 1 98 ? -37.810 39.803 -4.466 1.00 81.81 98 ALA A N 1
ATOM 709 C CA . ALA A 1 98 ? -37.014 40.205 -5.628 1.00 81.81 98 ALA A CA 1
ATOM 710 C C . ALA A 1 98 ? -36.699 39.003 -6.535 1.00 81.81 98 ALA A C 1
ATOM 712 O O . ALA A 1 98 ? -36.396 37.918 -6.039 1.00 81.81 98 ALA A O 1
ATOM 713 N N . GLU A 1 99 ? -36.756 39.193 -7.858 1.00 86.69 99 GLU A N 1
ATOM 714 C CA . GLU A 1 99 ? -36.396 38.157 -8.837 1.00 86.69 99 GLU A CA 1
ATOM 715 C C . GLU A 1 99 ? -34.877 37.943 -8.855 1.00 86.69 99 GLU A C 1
ATOM 717 O O . GLU A 1 99 ? -34.108 38.860 -9.145 1.00 86.69 99 GLU A O 1
ATOM 722 N N . ILE A 1 100 ? -34.445 36.719 -8.560 1.00 85.00 100 ILE A N 1
ATOM 723 C CA . ILE A 1 100 ? -33.028 36.366 -8.402 1.00 85.00 100 ILE A CA 1
ATOM 724 C C . ILE A 1 100 ? -32.480 35.504 -9.540 1.00 85.00 100 ILE A C 1
ATOM 726 O O . ILE A 1 100 ? -31.264 35.368 -9.657 1.00 85.00 100 ILE A O 1
ATOM 730 N N . GLY A 1 101 ? -33.334 34.943 -10.395 1.00 87.75 101 GLY A N 1
ATOM 731 C CA . GLY A 1 101 ? -32.911 34.138 -11.540 1.00 87.75 101 GLY A CA 1
ATOM 732 C C . GLY A 1 101 ? -34.046 33.324 -12.145 1.00 87.75 101 GLY A C 1
ATOM 733 O O . GLY A 1 101 ? -35.213 33.538 -11.815 1.00 87.75 101 GLY A O 1
ATOM 734 N N . LYS A 1 102 ? -33.701 32.356 -12.999 1.00 90.19 102 LYS A N 1
ATOM 735 C CA . LYS A 1 102 ? -34.668 31.482 -13.681 1.00 90.19 102 LYS A CA 1
ATOM 736 C C . LYS A 1 102 ? -34.282 30.015 -13.604 1.00 90.19 102 LYS A C 1
ATOM 738 O O . LYS A 1 102 ? -33.101 29.684 -13.553 1.00 90.19 102 LYS A O 1
ATOM 743 N N . ILE A 1 103 ? -35.270 29.130 -13.637 1.00 86.88 103 ILE A N 1
ATOM 744 C CA . ILE A 1 103 ? -35.031 27.692 -13.797 1.00 86.88 103 ILE A CA 1
ATOM 745 C C . ILE A 1 103 ? -34.739 27.393 -15.267 1.00 86.88 103 ILE A C 1
ATOM 747 O O . ILE A 1 103 ? -35.545 27.692 -16.137 1.00 86.88 103 ILE A O 1
ATOM 751 N N . HIS A 1 104 ? -33.596 26.783 -15.545 1.00 83.31 104 HIS A N 1
ATOM 752 C CA . HIS A 1 104 ? -33.192 26.346 -16.874 1.00 83.31 104 HIS A CA 1
ATOM 753 C C . HIS A 1 104 ? -33.633 24.909 -17.172 1.00 83.31 104 HIS A C 1
ATOM 755 O O . HIS A 1 104 ? -34.116 24.643 -18.267 1.00 83.31 104 HIS A O 1
ATOM 761 N N . GLN A 1 105 ? -33.502 24.000 -16.201 1.00 84.06 105 GLN A N 1
ATOM 762 C CA . GLN A 1 105 ? -33.851 22.583 -16.361 1.00 84.06 105 GLN A CA 1
ATOM 763 C C . GLN A 1 105 ? -34.540 22.043 -15.113 1.00 84.06 105 GLN A C 1
ATOM 765 O O . GLN A 1 105 ? -34.273 22.502 -14.003 1.00 84.06 105 GLN A O 1
ATOM 770 N N . VAL A 1 106 ? -35.399 21.046 -15.303 1.00 82.75 106 VAL A N 1
ATOM 771 C CA . VAL A 1 106 ? -36.113 20.340 -14.236 1.00 82.75 106 VAL A CA 1
ATOM 772 C C . VAL A 1 106 ? -35.784 18.859 -14.358 1.00 82.75 106 VAL A C 1
ATOM 774 O O . VAL A 1 106 ? -35.976 18.277 -15.422 1.00 82.75 106 VAL A O 1
ATOM 777 N N . LEU A 1 107 ? -35.262 18.268 -13.287 1.00 80.69 107 LEU A N 1
ATOM 778 C CA . LEU A 1 107 ? -34.839 16.874 -13.230 1.00 80.69 107 LEU A CA 1
ATOM 779 C C . LEU A 1 107 ? -35.792 16.091 -12.326 1.00 80.69 107 LEU A C 1
ATOM 781 O O . LEU A 1 107 ? -35.973 16.439 -11.153 1.00 80.69 107 LEU A O 1
ATOM 785 N N . LYS A 1 108 ? -36.387 15.034 -12.880 1.00 81.06 108 LYS A N 1
ATOM 786 C CA . LYS A 1 108 ? -37.293 14.131 -12.171 1.00 81.06 108 LYS A CA 1
ATOM 787 C C . LYS A 1 108 ? -36.640 12.797 -11.882 1.00 81.06 108 LYS A C 1
ATOM 789 O O . LYS A 1 108 ? -35.895 12.277 -12.711 1.00 81.06 108 LYS A O 1
ATOM 794 N N . ASP A 1 109 ? -36.986 12.232 -10.736 1.00 73.19 109 ASP A N 1
ATOM 795 C CA . ASP A 1 109 ? -36.707 10.834 -10.453 1.00 73.19 109 ASP A CA 1
ATOM 796 C C . ASP A 1 109 ? -37.647 9.961 -11.302 1.00 73.19 109 ASP A C 1
ATOM 798 O O . ASP A 1 109 ? -38.872 10.082 -11.242 1.00 73.19 109 ASP A O 1
ATOM 802 N N . THR A 1 110 ? -37.070 9.092 -12.131 1.00 67.50 110 THR A N 1
ATOM 803 C CA . THR A 1 110 ? -37.819 8.208 -13.045 1.00 67.50 110 THR A CA 1
ATOM 804 C C . THR A 1 110 ? -38.676 7.154 -12.338 1.00 67.50 110 THR A C 1
ATOM 806 O O . THR A 1 110 ? -39.583 6.597 -12.956 1.00 67.50 110 THR A O 1
ATOM 809 N N . LYS A 1 111 ? -38.424 6.873 -11.057 1.00 60.12 111 LYS A N 1
ATOM 810 C CA . LYS A 1 111 ? -39.146 5.878 -10.261 1.00 60.12 111 LYS A CA 1
ATOM 811 C C . LYS A 1 111 ? -40.288 6.499 -9.456 1.00 60.12 111 LYS A C 1
ATOM 813 O O . LYS A 1 111 ? -41.343 5.877 -9.366 1.00 60.12 111 LYS A O 1
ATOM 818 N N . THR A 1 112 ? -40.104 7.687 -8.876 1.00 66.00 112 THR A N 1
ATOM 819 C CA . THR A 1 112 ? -41.167 8.365 -8.104 1.00 66.00 112 THR A CA 1
ATOM 820 C C . THR A 1 112 ? -41.999 9.333 -8.946 1.00 66.00 112 THR A C 1
ATOM 822 O O . THR A 1 112 ? -43.152 9.594 -8.617 1.00 66.00 112 THR A O 1
ATOM 825 N N . GLY A 1 113 ? -41.448 9.846 -10.051 1.00 68.25 113 GLY A N 1
ATOM 826 C CA . GLY A 1 113 ? -42.079 10.872 -10.887 1.00 68.25 113 GLY A CA 1
ATOM 827 C C . GLY A 1 113 ? -42.008 12.288 -10.301 1.00 68.25 113 GLY A C 1
ATOM 828 O O . GLY A 1 113 ? -42.505 13.236 -10.925 1.00 68.25 113 GLY A O 1
ATOM 829 N N . ASP A 1 114 ? -41.378 12.446 -9.135 1.00 74.00 114 ASP A N 1
ATOM 830 C CA . ASP A 1 114 ? -41.227 13.723 -8.445 1.00 74.00 114 ASP A CA 1
ATOM 831 C C . ASP A 1 114 ? -40.068 14.537 -9.017 1.00 74.00 114 ASP A C 1
ATOM 833 O O . ASP A 1 114 ? -39.055 14.001 -9.470 1.00 74.00 114 ASP A O 1
ATOM 837 N N . ILE A 1 115 ? -40.203 15.863 -8.962 1.00 79.38 115 ILE A N 1
ATOM 838 C CA . ILE A 1 115 ? -39.094 16.772 -9.257 1.00 79.38 115 ILE A CA 1
ATOM 839 C C . ILE A 1 115 ? -38.131 16.723 -8.073 1.00 79.38 115 ILE A C 1
ATOM 841 O O . ILE A 1 115 ? -38.496 17.118 -6.966 1.00 79.38 115 ILE A O 1
ATOM 845 N N . GLU A 1 116 ? -36.899 16.280 -8.306 1.00 74.44 116 GLU A N 1
ATOM 846 C CA . GLU A 1 116 ? -35.891 16.196 -7.248 1.00 74.44 116 GLU A CA 1
ATOM 847 C C . GLU A 1 116 ? -34.921 17.383 -7.297 1.00 74.44 116 GLU A C 1
ATOM 849 O O . GLU A 1 116 ? -34.587 17.962 -6.258 1.00 74.44 116 GLU A O 1
ATOM 854 N N . TYR A 1 117 ? -34.532 17.806 -8.503 1.00 79.00 117 TYR A N 1
ATOM 855 C CA . TYR A 1 117 ? -33.603 18.913 -8.723 1.00 79.00 117 TYR A CA 1
ATOM 856 C C . TYR A 1 117 ? -34.080 19.841 -9.836 1.00 79.00 117 TYR A C 1
ATOM 858 O O . TYR A 1 117 ? -34.728 19.428 -10.794 1.00 79.00 117 TYR A O 1
ATOM 866 N N . VAL A 1 118 ? -33.689 21.107 -9.743 1.00 84.88 118 VAL A N 1
ATOM 867 C CA . VAL A 1 118 ? -33.809 22.080 -10.828 1.00 84.88 118 VAL A CA 1
ATOM 868 C C . VAL A 1 118 ? -32.478 22.780 -11.036 1.00 84.88 118 VAL A C 1
ATOM 870 O O . VAL A 1 118 ? -31.763 23.089 -10.087 1.00 84.88 118 VAL A O 1
ATOM 873 N N . VAL A 1 119 ? -32.131 23.047 -12.286 1.00 82.88 119 VAL A N 1
ATOM 874 C CA . VAL A 1 119 ? -30.962 23.851 -12.629 1.00 82.88 119 VAL A CA 1
ATOM 875 C C . VAL A 1 119 ? -31.394 25.308 -12.616 1.00 82.88 119 VAL A C 1
ATOM 877 O O . VAL A 1 119 ? -32.113 25.755 -13.503 1.00 82.88 119 VAL A O 1
ATOM 880 N N . PHE A 1 120 ? -30.982 26.046 -11.596 1.00 83.38 120 PHE A N 1
ATOM 881 C CA . PHE A 1 120 ? -31.263 27.461 -11.410 1.00 83.38 120 PHE A CA 1
ATOM 882 C C . PHE A 1 120 ? -30.130 28.316 -11.983 1.00 83.38 120 PHE A C 1
ATOM 884 O O . PHE A 1 120 ? -28.959 28.058 -11.731 1.00 83.38 120 PHE A O 1
ATOM 891 N N . VAL A 1 121 ? -30.465 29.354 -12.741 1.00 82.44 121 VAL A N 1
ATOM 892 C CA . VAL A 1 121 ? -29.513 30.319 -13.298 1.00 82.44 121 VAL A CA 1
ATOM 893 C C . VAL A 1 121 ? -29.761 31.670 -12.627 1.00 82.44 121 VAL A C 1
ATOM 895 O O . VAL A 1 121 ? -30.763 32.321 -12.942 1.00 82.44 121 VAL A O 1
ATOM 898 N N . PRO A 1 122 ? -28.881 32.115 -11.711 1.00 82.44 122 PRO A N 1
ATOM 899 C CA . PRO A 1 122 ? -28.999 33.423 -11.083 1.00 82.44 122 PRO A CA 1
ATOM 900 C C . PRO A 1 122 ? -28.815 34.555 -12.102 1.00 82.44 122 PRO A C 1
ATOM 902 O O . PRO A 1 122 ? -27.965 34.467 -12.992 1.00 82.44 122 PRO A O 1
ATOM 905 N N . ASN A 1 123 ? -29.552 35.655 -11.933 1.00 81.19 123 ASN A N 1
ATOM 906 C CA . ASN A 1 123 ? -29.466 36.833 -12.806 1.00 81.19 123 ASN A CA 1
ATOM 907 C C . ASN A 1 123 ? -28.069 37.479 -12.786 1.00 81.19 123 ASN A C 1
ATOM 909 O O . ASN A 1 123 ? -27.589 37.940 -13.821 1.00 81.19 123 ASN A O 1
ATOM 913 N N . GLU A 1 124 ? -27.417 37.496 -11.618 1.00 72.94 124 GLU A N 1
ATOM 914 C CA . GLU A 1 124 ? -26.109 38.134 -11.417 1.00 72.94 124 GLU A CA 1
ATOM 915 C C . GLU A 1 124 ? -24.954 37.302 -12.007 1.00 72.94 124 GLU A C 1
ATOM 917 O O . GLU A 1 124 ? -24.113 37.840 -12.724 1.00 72.94 124 GLU A O 1
ATOM 922 N N . SER A 1 125 ? -24.904 35.989 -11.739 1.00 72.19 125 SER A N 1
ATOM 923 C CA . SER A 1 125 ? -23.764 35.139 -12.126 1.00 72.19 125 SER A CA 1
ATOM 924 C C . SER A 1 125 ? -23.926 34.454 -13.484 1.00 72.19 125 SER A C 1
ATOM 926 O O . SER A 1 125 ? -22.925 34.056 -14.082 1.00 72.19 125 SER A O 1
ATOM 928 N N . LYS A 1 126 ? -25.170 34.275 -13.961 1.00 72.62 126 LYS A N 1
ATOM 929 C CA . LYS A 1 126 ? -25.540 33.515 -15.173 1.00 72.62 126 LYS A CA 1
ATOM 930 C C . LYS A 1 126 ? -24.962 32.093 -15.251 1.00 72.62 126 LYS A C 1
ATOM 932 O O . LYS A 1 126 ? -24.991 31.475 -16.313 1.00 72.62 126 LYS A O 1
ATOM 937 N N . ARG A 1 127 ? -24.444 31.555 -14.144 1.00 70.44 127 ARG A N 1
ATOM 938 C CA . ARG A 1 127 ? -23.940 30.181 -14.068 1.00 70.44 127 ARG A CA 1
ATOM 939 C C . ARG A 1 127 ? -25.077 29.252 -13.641 1.00 70.44 127 ARG A C 1
ATOM 941 O O . ARG A 1 127 ? -25.742 29.569 -12.660 1.00 70.44 127 ARG A O 1
ATOM 948 N N . PRO A 1 128 ? -25.306 28.125 -14.331 1.00 72.94 128 PRO A N 1
ATOM 949 C CA . PRO A 1 128 ? -26.293 27.143 -13.898 1.00 72.94 128 PRO A CA 1
ATOM 950 C C . PRO A 1 128 ? -25.848 26.462 -12.596 1.00 72.94 128 PRO A C 1
ATOM 952 O O . PRO A 1 128 ? -24.717 25.987 -12.503 1.00 72.94 128 PRO A O 1
ATOM 955 N N . ILE A 1 129 ? -26.735 26.409 -11.604 1.00 71.88 129 ILE A N 1
ATOM 956 C CA . ILE A 1 129 ? -26.520 25.795 -10.289 1.00 71.88 129 ILE A CA 1
ATOM 957 C C . ILE A 1 129 ? -27.652 24.787 -10.044 1.00 71.88 129 ILE A C 1
ATOM 959 O O . ILE A 1 129 ? -28.819 25.180 -10.079 1.00 71.88 129 ILE A O 1
ATOM 963 N N . PRO A 1 130 ? -27.365 23.499 -9.794 1.00 71.75 130 PRO A N 1
ATOM 964 C CA . PRO A 1 130 ? -28.398 22.544 -9.410 1.00 71.75 130 PRO A CA 1
ATOM 965 C C . PRO A 1 130 ? -28.872 22.820 -7.975 1.00 71.75 130 PRO A C 1
ATOM 967 O O . PRO A 1 130 ? -28.067 22.893 -7.050 1.00 71.75 130 PRO A O 1
ATOM 970 N N . ILE A 1 131 ? -30.183 22.951 -7.778 1.00 73.69 131 ILE A N 1
ATOM 971 C CA . ILE A 1 131 ? -30.823 23.167 -6.476 1.00 73.69 131 ILE A CA 1
ATOM 972 C C . ILE A 1 131 ? -31.900 22.098 -6.272 1.00 73.69 131 ILE A C 1
ATOM 974 O O . ILE A 1 131 ? -32.687 21.831 -7.180 1.00 73.69 131 ILE A O 1
ATOM 978 N N . ARG A 1 132 ? -31.958 21.487 -5.080 1.00 75.44 132 ARG A N 1
ATOM 979 C CA . ARG A 1 132 ? -33.028 20.536 -4.724 1.00 75.44 132 ARG A CA 1
ATOM 980 C C . ARG A 1 132 ? -34.397 21.219 -4.761 1.00 75.44 132 ARG A C 1
ATOM 982 O O . ARG A 1 132 ? -34.557 22.319 -4.234 1.00 75.44 132 ARG A O 1
ATOM 989 N N . TRP A 1 133 ? -35.404 20.534 -5.298 1.00 81.69 133 TRP A N 1
ATOM 990 C CA . TRP A 1 133 ? -36.772 21.055 -5.390 1.00 81.69 133 TRP A CA 1
ATOM 991 C C . TRP A 1 133 ? -37.380 21.411 -4.027 1.00 81.69 133 TRP A C 1
ATOM 993 O O . TRP A 1 133 ? -38.091 22.403 -3.911 1.00 81.69 133 TRP A O 1
ATOM 1003 N N . SER A 1 134 ? -37.022 20.675 -2.969 1.00 76.81 134 SER A N 1
ATOM 1004 C CA . SER A 1 134 ? -37.466 20.939 -1.591 1.00 76.81 134 SER A CA 1
ATOM 1005 C C . SER A 1 134 ? -37.053 22.310 -1.037 1.00 76.81 134 SER A C 1
ATOM 1007 O O . SER A 1 134 ? -37.613 22.757 -0.040 1.00 76.81 134 SER A O 1
ATOM 1009 N N . GLN A 1 135 ? -36.101 22.996 -1.677 1.00 77.88 135 GLN A N 1
ATOM 1010 C CA . GLN A 1 135 ? -35.692 24.358 -1.319 1.00 77.88 135 GLN A CA 1
ATOM 1011 C C . GLN A 1 135 ? -36.618 25.435 -1.907 1.00 77.88 135 GLN A C 1
ATOM 1013 O O . GLN A 1 135 ? -36.487 26.613 -1.564 1.00 77.88 135 GLN A O 1
ATOM 1018 N N . PHE A 1 136 ? -37.547 25.058 -2.789 1.00 82.62 136 PHE A N 1
ATOM 1019 C CA . PHE A 1 136 ? -38.506 25.966 -3.401 1.00 82.62 136 PHE A CA 1
ATOM 1020 C C . PHE A 1 136 ? -39.872 25.852 -2.729 1.00 82.62 136 PHE A C 1
ATOM 1022 O O . PHE A 1 136 ? -40.403 24.767 -2.509 1.00 82.62 136 PHE A O 1
ATOM 1029 N N . VAL A 1 137 ? -40.480 27.002 -2.453 1.00 81.88 137 VAL A N 1
ATOM 1030 C CA . VAL A 1 137 ? -41.846 27.111 -1.943 1.00 81.88 137 VAL A CA 1
ATOM 1031 C C . VAL A 1 137 ? -42.666 27.894 -2.957 1.00 81.88 137 VAL A C 1
ATOM 1033 O O . VAL A 1 137 ? -42.303 29.003 -3.346 1.00 81.88 137 VAL A O 1
ATOM 1036 N N . THR A 1 138 ? -43.790 27.329 -3.390 1.00 79.12 138 THR A N 1
ATOM 1037 C CA . THR A 1 138 ? -44.723 28.040 -4.274 1.00 79.12 138 THR A CA 1
ATOM 1038 C C . THR A 1 138 ? -45.615 28.943 -3.421 1.00 79.12 138 THR A C 1
ATOM 1040 O O . THR A 1 138 ? -46.353 28.448 -2.571 1.00 79.12 138 THR A O 1
ATOM 1043 N N . LYS A 1 139 ? -45.548 30.266 -3.620 1.00 74.44 139 LYS A N 1
ATOM 1044 C CA . LYS A 1 139 ? -46.451 31.241 -2.985 1.00 74.44 139 LYS A CA 1
ATOM 1045 C C . LYS A 1 139 ? -47.243 31.978 -4.066 1.00 74.44 139 LYS A C 1
ATOM 1047 O O . LYS A 1 139 ? -46.715 32.879 -4.716 1.00 74.44 139 LYS A O 1
ATOM 1052 N N . GLY A 1 140 ? -48.508 31.596 -4.252 1.00 71.44 140 GLY A N 1
ATOM 1053 C CA . GLY A 1 140 ? -49.317 32.066 -5.385 1.00 71.44 140 GLY A CA 1
ATOM 1054 C C . GLY A 1 140 ? -48.692 31.627 -6.715 1.00 71.44 140 GLY A C 1
ATOM 1055 O O . GLY A 1 140 ? -48.257 30.485 -6.829 1.00 71.44 140 GLY A O 1
ATOM 1056 N N . ASP A 1 141 ? -48.566 32.546 -7.674 1.00 65.56 141 ASP A N 1
ATOM 1057 C CA . ASP A 1 141 ? -47.943 32.283 -8.985 1.00 65.56 141 ASP A CA 1
ATOM 1058 C C . ASP A 1 141 ? -46.407 32.430 -8.991 1.00 65.56 141 ASP A C 1
ATOM 1060 O O . ASP A 1 141 ? -45.774 32.386 -10.046 1.00 65.56 141 ASP A O 1
ATOM 1064 N N . LYS A 1 142 ? -45.778 32.637 -7.824 1.00 76.38 142 LYS A N 1
ATOM 1065 C CA . LYS A 1 142 ? -44.331 32.876 -7.709 1.00 76.38 142 LYS A CA 1
ATOM 1066 C C . LYS A 1 142 ? -43.614 31.710 -7.039 1.00 76.38 142 LYS A C 1
ATOM 1068 O O . LYS A 1 142 ? -44.032 31.220 -5.987 1.00 76.38 142 LYS A O 1
ATOM 1073 N N . LEU A 1 143 ? -42.483 31.316 -7.623 1.00 85.06 143 LEU A N 1
ATOM 1074 C CA . LEU A 1 143 ? -41.596 30.309 -7.056 1.00 85.06 143 LEU A CA 1
ATOM 1075 C C . LEU A 1 143 ? -40.548 30.989 -6.169 1.00 85.06 143 LEU A C 1
ATOM 1077 O O . LEU A 1 143 ? -39.713 31.749 -6.657 1.00 85.06 143 LEU A O 1
ATOM 1081 N N . GLN A 1 144 ? -40.610 30.746 -4.863 1.00 84.44 144 GLN A N 1
ATOM 1082 C CA . GLN A 1 144 ? -39.711 31.354 -3.888 1.00 84.44 144 GLN A CA 1
ATOM 1083 C C . GLN A 1 144 ? -38.604 30.366 -3.506 1.00 84.44 144 GLN A C 1
ATOM 1085 O O . GLN A 1 144 ? -38.902 29.262 -3.060 1.00 84.44 144 GLN A O 1
ATOM 1090 N N . LEU A 1 145 ? -37.339 30.761 -3.630 1.00 80.81 145 LEU A N 1
ATOM 1091 C CA . LEU A 1 145 ? -36.193 29.969 -3.175 1.00 80.81 145 LEU A CA 1
ATOM 1092 C C . LEU A 1 145 ? -35.836 30.336 -1.729 1.00 80.81 145 LEU A C 1
ATOM 1094 O O . LEU A 1 145 ? -35.660 31.513 -1.406 1.00 80.81 145 LEU A O 1
ATOM 1098 N N . ASN A 1 146 ? -35.718 29.332 -0.861 1.00 74.25 146 ASN A N 1
ATOM 1099 C CA . ASN A 1 146 ? -35.402 29.503 0.555 1.00 74.25 146 ASN A CA 1
ATOM 1100 C C . ASN A 1 146 ? -33.888 29.405 0.836 1.00 74.25 146 ASN A C 1
ATOM 1102 O O . ASN A 1 146 ? -33.456 28.610 1.664 1.00 74.25 146 ASN A O 1
ATOM 1106 N N . LEU A 1 147 ? -33.079 30.202 0.130 1.00 65.44 147 LEU A N 1
ATOM 1107 C CA . LEU A 1 147 ? -31.627 30.309 0.339 1.00 65.44 147 LEU A CA 1
ATOM 1108 C C . LEU A 1 147 ? -31.228 31.769 0.584 1.00 65.44 147 LEU A C 1
ATOM 1110 O O . LEU A 1 147 ? -31.845 32.685 0.029 1.00 65.44 147 LEU A O 1
ATOM 1114 N N . LYS A 1 148 ? -30.203 32.006 1.414 1.00 61.00 148 LYS A N 1
ATOM 1115 C CA . LYS A 1 148 ? -29.667 33.360 1.622 1.00 61.00 148 LYS A CA 1
ATOM 1116 C C . LYS A 1 148 ? -28.825 33.772 0.413 1.00 61.00 148 LYS A C 1
ATOM 1118 O O . LYS A 1 148 ? -28.272 32.933 -0.291 1.00 61.00 148 LYS A O 1
ATOM 1123 N N . LYS A 1 149 ? -28.706 35.083 0.167 1.00 55.34 149 LYS A N 1
ATOM 1124 C CA . LYS A 1 149 ? -27.924 35.625 -0.964 1.00 55.34 149 LYS A CA 1
ATOM 1125 C C . LYS A 1 149 ? -26.452 35.173 -0.918 1.00 55.34 149 LYS A C 1
ATOM 1127 O O . LYS A 1 149 ? -25.864 34.918 -1.963 1.00 55.34 149 LYS A O 1
ATOM 1132 N N . GLU A 1 150 ? -25.914 35.004 0.290 1.00 54.31 150 GLU A N 1
ATOM 1133 C CA . GLU A 1 150 ? -24.566 34.490 0.572 1.00 54.31 150 GLU A CA 1
ATOM 1134 C C . GLU A 1 150 ? -24.354 33.045 0.071 1.00 54.31 150 GLU A C 1
ATOM 1136 O O . GLU A 1 150 ? -23.294 32.736 -0.471 1.00 54.31 150 GLU A O 1
ATOM 1141 N N . ASP A 1 151 ? -25.377 32.186 0.155 1.00 52.97 151 ASP A N 1
ATOM 1142 C CA . ASP A 1 151 ? -25.308 30.772 -0.257 1.00 52.97 151 ASP A CA 1
ATOM 1143 C C . ASP A 1 151 ? -25.338 30.599 -1.790 1.00 52.97 151 ASP A C 1
ATOM 1145 O O . ASP A 1 151 ? -24.923 29.572 -2.322 1.00 52.97 151 ASP A O 1
ATOM 1149 N N . ILE A 1 152 ? -25.827 31.612 -2.519 1.00 55.00 152 ILE A N 1
ATOM 1150 C CA . ILE A 1 152 ? -25.964 31.611 -3.988 1.00 55.00 152 ILE A CA 1
ATOM 1151 C C . ILE A 1 152 ? -24.687 32.140 -4.672 1.00 55.00 152 ILE A C 1
ATOM 1153 O O . ILE A 1 152 ? -24.422 31.816 -5.831 1.00 55.00 152 ILE A O 1
ATOM 1157 N N . GLN A 1 153 ? -23.888 32.956 -3.973 1.00 53.03 153 GLN A N 1
ATOM 1158 C CA . GLN A 1 153 ? -22.734 33.664 -4.545 1.00 53.03 153 GLN A CA 1
ATOM 1159 C C . GLN A 1 153 ? -21.382 32.954 -4.362 1.00 53.03 153 GLN A C 1
ATOM 1161 O O . GLN A 1 153 ? -20.426 33.340 -5.032 1.00 53.03 153 GLN A O 1
ATOM 1166 N N . ASN A 1 154 ? -21.293 31.900 -3.542 1.00 41.12 154 ASN A N 1
ATOM 1167 C CA . ASN A 1 154 ? -20.039 31.182 -3.285 1.00 41.12 154 ASN A CA 1
ATOM 1168 C C . ASN A 1 154 ? -20.043 29.753 -3.862 1.00 41.12 154 ASN A C 1
ATOM 1170 O O . ASN A 1 154 ? -20.238 28.782 -3.130 1.00 41.12 154 ASN A O 1
ATOM 1174 N N . PRO A 1 155 ? -19.765 29.562 -5.165 1.00 36.31 155 PRO A N 1
ATOM 1175 C CA . PRO A 1 155 ? -19.198 28.297 -5.592 1.00 36.31 155 PRO A CA 1
ATOM 1176 C C . PRO A 1 155 ? -17.788 28.243 -5.002 1.00 36.31 155 PRO A C 1
ATOM 1178 O O . PRO A 1 155 ? -16.957 29.087 -5.335 1.00 36.31 155 PRO A O 1
ATOM 1181 N N . VAL A 1 156 ? -17.534 27.288 -4.107 1.00 33.44 156 VAL A N 1
ATOM 1182 C CA . VAL A 1 156 ? -16.200 27.001 -3.567 1.00 33.44 156 VAL A CA 1
ATOM 1183 C C . VAL A 1 156 ? -15.203 26.980 -4.727 1.00 33.44 156 VAL A C 1
ATOM 1185 O O . VAL A 1 156 ? -15.177 26.063 -5.547 1.00 33.44 156 VAL A O 1
ATOM 1188 N N . SER A 1 157 ? -14.417 28.047 -4.837 1.00 27.59 157 SER A N 1
ATOM 1189 C CA . SER A 1 157 ? -13.260 28.101 -5.714 1.00 27.59 157 SER A CA 1
ATOM 1190 C C . SER A 1 157 ? -12.259 27.097 -5.155 1.00 27.59 157 SER A C 1
ATOM 1192 O O . SER A 1 157 ? -11.797 27.258 -4.028 1.00 27.59 157 SER A O 1
ATOM 1194 N N . MET A 1 158 ? -11.901 26.081 -5.945 1.00 30.81 158 MET A N 1
ATOM 1195 C CA . MET A 1 158 ? -10.881 25.065 -5.629 1.00 30.81 158 MET A CA 1
ATOM 1196 C C . MET A 1 158 ? -9.445 25.627 -5.478 1.00 30.81 158 MET A C 1
ATOM 1198 O O . MET A 1 158 ? -8.481 24.876 -5.525 1.00 30.81 158 MET A O 1
ATOM 1202 N N . ASN A 1 159 ? -9.290 26.933 -5.248 1.00 31.12 159 ASN A N 1
ATOM 1203 C CA . ASN A 1 159 ? -8.030 27.597 -4.910 1.00 31.12 159 ASN A CA 1
ATOM 1204 C C . ASN A 1 159 ? -8.083 28.229 -3.505 1.00 31.12 159 ASN A C 1
ATOM 1206 O O . ASN A 1 159 ? -7.634 29.357 -3.308 1.00 31.12 159 ASN A O 1
ATOM 1210 N N . SER A 1 160 ? -8.639 27.531 -2.511 1.00 35.50 160 SER A N 1
ATOM 1211 C CA . SER A 1 160 ? -8.716 28.016 -1.121 1.00 35.50 160 SER A CA 1
ATOM 1212 C C . SER A 1 160 ? -7.412 27.865 -0.323 1.00 35.50 160 SER A C 1
ATOM 1214 O O . SER A 1 160 ? -7.426 27.977 0.897 1.00 35.50 160 SER A O 1
ATOM 1216 N N . SER A 1 161 ? -6.259 27.675 -0.971 1.00 36.03 161 SER A N 1
ATOM 1217 C CA . SER A 1 161 ? -4.952 27.646 -0.291 1.00 36.03 161 SER A CA 1
ATOM 1218 C C . SER A 1 161 ? -4.472 29.023 0.201 1.00 36.03 161 SER A C 1
ATOM 1220 O O . SER A 1 161 ? -3.343 29.151 0.667 1.00 36.03 161 SER A O 1
ATOM 1222 N N . LYS A 1 162 ? -5.308 30.068 0.108 1.00 40.38 162 LYS A N 1
ATOM 1223 C CA . LYS A 1 162 ? -5.016 31.426 0.598 1.00 40.38 162 LYS A CA 1
ATOM 1224 C C . LYS A 1 162 ? -6.206 32.097 1.291 1.00 40.38 162 LYS A C 1
ATOM 1226 O O . LYS A 1 162 ? -6.347 33.316 1.210 1.00 40.38 162 LYS A O 1
ATOM 1231 N N . ASP A 1 163 ? -7.071 31.334 1.956 1.00 40.53 163 ASP A N 1
ATOM 1232 C CA . ASP A 1 163 ? -8.016 31.951 2.890 1.00 40.53 163 ASP A CA 1
ATOM 1233 C C . ASP A 1 163 ? -7.267 32.334 4.179 1.00 40.53 163 ASP A C 1
ATOM 1235 O O . ASP A 1 163 ? -7.009 31.499 5.041 1.00 40.53 163 ASP A O 1
ATOM 1239 N N . MET A 1 164 ? -6.834 33.596 4.270 1.00 43.97 164 MET A N 1
ATOM 1240 C CA . MET A 1 164 ? -6.297 34.189 5.500 1.00 43.97 164 MET A CA 1
ATOM 1241 C C . MET A 1 164 ? -7.384 34.994 6.209 1.00 43.97 164 MET A C 1
ATOM 1243 O O . MET A 1 164 ? -7.229 36.198 6.442 1.00 43.97 164 MET A O 1
ATOM 1247 N N . SER A 1 165 ? -8.504 34.351 6.537 1.00 47.47 165 SER A N 1
ATOM 1248 C CA . SER A 1 165 ? -9.447 34.952 7.474 1.00 47.47 165 SER A CA 1
ATOM 1249 C C . SER A 1 165 ? -8.713 35.288 8.792 1.00 47.47 165 SER A C 1
ATOM 1251 O O . SER A 1 165 ? -7.795 34.560 9.195 1.00 47.47 165 SER A O 1
ATOM 1253 N N . PRO A 1 166 ? -9.054 36.406 9.466 1.00 47.84 166 PRO A N 1
ATOM 1254 C CA . PRO A 1 166 ? -8.393 36.822 10.708 1.00 47.84 166 PRO A CA 1
ATOM 1255 C C . PRO A 1 166 ? -8.371 35.718 11.772 1.00 47.84 166 PRO A C 1
ATOM 1257 O O . PRO A 1 166 ? -7.394 35.589 12.510 1.00 47.84 166 PRO A O 1
ATOM 1260 N N . ASP A 1 167 ? -9.412 34.887 11.784 1.00 53.34 167 ASP A N 1
ATOM 1261 C CA . ASP A 1 167 ? -9.568 33.766 12.701 1.00 53.34 167 ASP A CA 1
ATOM 1262 C C . ASP A 1 167 ? -8.537 32.664 12.409 1.00 53.34 167 ASP A C 1
ATOM 1264 O O . ASP A 1 167 ? -7.838 32.225 13.320 1.00 53.34 167 ASP A O 1
ATOM 1268 N N . ILE A 1 168 ? -8.354 32.268 11.140 1.00 48.06 168 ILE A N 1
ATOM 1269 C CA . ILE A 1 168 ? -7.351 31.260 10.742 1.00 48.06 168 ILE A CA 1
ATOM 1270 C C . ILE A 1 168 ? -5.940 31.739 11.078 1.00 48.06 168 ILE A C 1
ATOM 1272 O O . ILE A 1 168 ? -5.139 30.957 11.586 1.00 48.06 168 ILE A O 1
ATOM 1276 N N . LYS A 1 169 ? -5.640 33.024 10.853 1.00 54.47 169 LYS A N 1
ATOM 1277 C CA . LYS A 1 169 ? -4.339 33.595 11.214 1.00 54.47 169 LYS A CA 1
ATOM 1278 C C . LYS A 1 169 ? -4.108 33.552 12.727 1.00 54.47 169 LYS A C 1
ATOM 1280 O O . LYS A 1 169 ? -3.049 33.126 13.164 1.00 54.47 169 LYS A O 1
ATOM 1285 N N . GLN A 1 170 ? -5.117 33.890 13.530 1.00 62.50 170 GLN A N 1
ATOM 1286 C CA . GLN A 1 170 ? -5.024 33.793 14.987 1.00 62.50 170 GLN A CA 1
ATOM 1287 C C . GLN A 1 170 ? -4.810 32.346 15.468 1.00 62.50 170 GLN A C 1
ATOM 1289 O O . GLN A 1 170 ? -4.100 32.124 16.451 1.00 62.50 170 GLN A O 1
ATOM 1294 N N . TYR A 1 171 ? -5.415 31.357 14.803 1.00 57.38 171 TYR A N 1
ATOM 1295 C CA . TYR A 1 171 ? -5.174 29.943 15.100 1.00 57.38 171 TYR A CA 1
ATOM 1296 C C . TYR A 1 171 ? -3.784 29.481 14.651 1.00 57.38 171 TYR A C 1
ATOM 1298 O O . TYR A 1 171 ? -3.130 28.774 15.412 1.00 57.38 171 TYR A O 1
ATOM 1306 N N . MET A 1 172 ? -3.307 29.914 13.481 1.00 52.81 172 MET A N 1
ATOM 1307 C CA . MET A 1 172 ? -1.948 29.650 12.988 1.00 52.81 172 MET A CA 1
ATOM 1308 C C . MET A 1 172 ? -0.892 30.232 13.935 1.00 52.81 172 MET A C 1
ATOM 1310 O O . MET A 1 172 ? -0.018 29.496 14.381 1.00 52.81 172 MET A O 1
ATOM 1314 N N . ASP A 1 173 ? -1.046 31.493 14.350 1.00 65.38 173 ASP A N 1
ATOM 1315 C CA . ASP A 1 173 ? -0.146 32.162 15.297 1.00 65.38 173 ASP A CA 1
ATOM 1316 C C . ASP A 1 173 ? -0.142 31.444 16.666 1.00 65.38 173 ASP A C 1
ATOM 1318 O O . ASP A 1 173 ? 0.903 31.263 17.292 1.00 65.38 173 ASP A O 1
ATOM 1322 N N . LYS A 1 174 ? -1.309 30.965 17.131 1.00 65.81 174 LYS A N 1
ATOM 1323 C CA . LYS A 1 174 ? -1.408 30.129 18.343 1.00 65.81 174 LYS A CA 1
ATOM 1324 C C . LYS A 1 174 ? -0.738 28.766 18.166 1.00 65.81 174 LYS A C 1
ATOM 1326 O O . LYS A 1 174 ? -0.113 28.280 19.104 1.00 65.81 174 LYS A O 1
ATOM 1331 N N . MET A 1 175 ? -0.875 28.132 17.001 1.00 52.31 175 MET A N 1
ATOM 1332 C CA . MET A 1 175 ? -0.229 26.851 16.705 1.00 52.31 175 MET A CA 1
ATOM 1333 C C . MET A 1 175 ? 1.292 26.994 16.637 1.00 52.31 175 MET A C 1
ATOM 1335 O O . MET A 1 175 ? 1.992 26.133 17.167 1.00 52.31 175 MET A O 1
ATOM 1339 N N . GLU A 1 176 ? 1.807 28.072 16.044 1.00 59.09 176 GLU A N 1
ATOM 1340 C CA . GLU A 1 176 ? 3.239 28.392 16.039 1.00 59.09 176 GLU A CA 1
ATOM 1341 C C . GLU A 1 176 ? 3.752 28.664 17.455 1.00 59.09 176 GLU A C 1
ATOM 1343 O O . GLU A 1 176 ? 4.734 28.047 17.858 1.00 59.09 176 GLU A O 1
ATOM 1348 N N . GLN A 1 177 ? 3.032 29.438 18.276 1.00 66.75 177 GLN A N 1
ATOM 1349 C CA . GLN A 1 177 ? 3.387 29.619 19.691 1.00 66.75 177 GLN A CA 1
ATOM 1350 C C . GLN A 1 177 ? 3.438 28.301 20.474 1.00 66.75 177 GLN A C 1
ATOM 1352 O O . GLN A 1 177 ? 4.318 28.120 21.311 1.00 66.75 177 GLN A O 1
ATOM 1357 N N . VAL A 1 178 ? 2.514 27.369 20.215 1.00 63.75 178 VAL A N 1
ATOM 1358 C CA . VAL A 1 178 ? 2.525 26.039 20.849 1.00 63.75 178 VAL A CA 1
ATOM 1359 C C . VAL A 1 178 ? 3.680 25.177 20.328 1.00 63.75 178 VAL A C 1
ATOM 1361 O O . VAL A 1 178 ? 4.264 24.427 21.106 1.00 63.75 178 VAL A O 1
ATOM 1364 N N . ARG A 1 179 ? 4.035 25.282 19.040 1.00 51.91 179 ARG A N 1
ATOM 1365 C CA . ARG A 1 179 ? 5.176 24.567 18.436 1.00 51.91 179 ARG A CA 1
ATOM 1366 C C . ARG A 1 179 ? 6.527 25.087 18.931 1.00 51.91 179 ARG A C 1
ATOM 1368 O O . ARG A 1 179 ? 7.449 24.294 19.089 1.00 51.91 179 ARG A O 1
ATOM 1375 N N . GLU A 1 180 ? 6.637 26.390 19.170 1.00 48.94 180 GLU A N 1
ATOM 1376 C CA . GLU A 1 180 ? 7.856 27.053 19.649 1.00 48.94 180 GLU A CA 1
ATOM 1377 C C . GLU A 1 180 ? 7.993 27.041 21.179 1.00 48.94 180 GLU A C 1
ATOM 1379 O O . GLU A 1 180 ? 9.070 27.328 21.709 1.00 48.94 180 GLU A O 1
ATOM 1384 N N . ALA A 1 181 ? 6.929 26.693 21.911 1.00 44.06 181 ALA A N 1
ATOM 1385 C CA . ALA A 1 181 ? 6.977 26.598 23.361 1.00 44.06 181 ALA A CA 1
ATOM 1386 C C . ALA A 1 181 ? 7.951 25.484 23.801 1.00 44.06 181 ALA A C 1
ATOM 1388 O O . ALA A 1 181 ? 7.804 24.330 23.387 1.00 44.06 181 ALA A O 1
ATOM 1389 N N . PRO A 1 182 ? 8.933 25.777 24.677 1.00 38.91 182 PRO A N 1
ATOM 1390 C CA . PRO A 1 182 ? 9.817 24.751 25.210 1.00 38.91 182 PRO A CA 1
ATOM 1391 C C . PRO A 1 182 ? 8.990 23.714 25.975 1.00 38.91 182 PRO A C 1
ATOM 1393 O O . PRO A 1 182 ? 8.218 24.061 26.872 1.00 38.91 182 PRO A O 1
ATOM 1396 N N . THR A 1 183 ? 9.148 22.432 25.632 1.00 42.06 183 THR A N 1
ATOM 1397 C CA . THR A 1 183 ? 8.489 21.325 26.335 1.00 42.06 183 THR A CA 1
ATOM 1398 C C . THR A 1 183 ? 8.832 21.402 27.819 1.00 42.06 183 THR A C 1
ATOM 1400 O O . THR A 1 183 ? 9.987 21.195 28.200 1.00 42.06 183 THR A O 1
ATOM 1403 N N . ALA A 1 184 ? 7.843 21.723 28.655 1.00 33.50 184 ALA A N 1
ATOM 1404 C CA . ALA A 1 184 ? 8.019 21.791 30.096 1.00 33.50 184 ALA A CA 1
ATOM 1405 C C . ALA A 1 184 ? 8.560 20.449 30.618 1.00 33.50 184 ALA A C 1
ATOM 1407 O O . ALA A 1 184 ? 8.052 19.373 30.287 1.00 33.50 184 ALA A O 1
ATOM 1408 N N . SER A 1 185 ? 9.608 20.515 31.438 1.00 38.16 185 SER A N 1
ATOM 1409 C CA . SER A 1 185 ? 10.214 19.358 32.090 1.00 38.16 185 SER A CA 1
ATOM 1410 C C . SER A 1 185 ? 9.179 18.658 32.974 1.00 38.16 185 SER A C 1
ATOM 1412 O O . SER A 1 185 ? 8.855 19.149 34.054 1.00 38.16 185 SER A O 1
ATOM 1414 N N . GLY A 1 186 ? 8.649 17.525 32.516 1.00 30.70 186 GLY A N 1
ATOM 1415 C CA . GLY A 1 186 ? 7.742 16.693 33.313 1.00 30.70 186 GLY A CA 1
ATOM 1416 C C . GLY A 1 186 ? 6.694 15.919 32.522 1.00 30.70 186 GLY A C 1
ATOM 1417 O O . GLY A 1 186 ? 6.175 14.935 33.034 1.00 30.70 186 GLY A O 1
ATOM 1418 N N . ASN A 1 187 ? 6.417 16.294 31.272 1.00 30.45 187 ASN A N 1
ATOM 1419 C CA . ASN A 1 187 ? 5.572 15.492 30.392 1.00 30.45 187 ASN A CA 1
ATOM 1420 C C . ASN A 1 187 ? 6.059 15.683 28.950 1.00 30.45 187 ASN A C 1
ATOM 1422 O O . ASN A 1 187 ? 5.881 16.775 28.408 1.00 30.45 187 ASN A O 1
ATOM 1426 N N . PRO A 1 188 ? 6.735 14.699 28.326 1.00 33.25 188 PRO A N 1
ATOM 1427 C CA . PRO A 1 188 ? 7.138 14.832 26.937 1.00 33.25 188 PRO A CA 1
ATOM 1428 C C . PRO A 1 188 ? 5.867 14.774 26.087 1.00 33.25 188 PRO A C 1
ATOM 1430 O O . PRO A 1 188 ? 5.407 13.696 25.715 1.00 33.25 188 PRO A O 1
ATOM 1433 N N . GLY A 1 189 ? 5.277 15.940 25.820 1.00 29.64 189 GLY A N 1
ATOM 1434 C CA . GLY A 1 189 ? 4.313 16.101 24.746 1.00 29.64 189 GLY A CA 1
ATOM 1435 C C . GLY A 1 189 ? 4.964 15.565 23.479 1.00 29.64 189 GLY A C 1
ATOM 1436 O O . GLY A 1 189 ? 6.026 16.035 23.072 1.00 29.64 189 GLY A O 1
ATOM 1437 N N . VAL A 1 190 ? 4.386 14.504 22.926 1.00 38.50 190 VAL A N 1
ATOM 1438 C CA . VAL A 1 190 ? 4.851 13.909 21.675 1.00 38.50 190 VAL A CA 1
ATOM 1439 C C . VAL A 1 190 ? 4.698 14.992 20.599 1.00 38.50 190 VAL A C 1
ATOM 1441 O O . VAL A 1 190 ? 3.598 15.535 20.478 1.00 38.50 190 VAL A O 1
ATOM 1444 N N . PRO A 1 191 ? 5.754 15.353 19.845 1.00 35.91 191 PRO A N 1
ATOM 1445 C CA . PRO A 1 191 ? 5.604 16.218 18.681 1.00 35.91 191 PRO A CA 1
ATOM 1446 C C . PRO A 1 191 ? 4.501 15.659 17.778 1.00 35.91 191 PRO A C 1
ATOM 1448 O O . PRO A 1 191 ? 4.417 14.440 17.616 1.00 35.91 191 PRO A O 1
ATOM 1451 N N . GLY A 1 192 ? 3.640 16.532 17.245 1.00 43.75 192 GLY A N 1
ATOM 1452 C CA . GLY A 1 192 ? 2.491 16.136 16.430 1.00 43.75 192 GLY A CA 1
ATOM 1453 C C . GLY A 1 192 ? 2.886 15.102 15.377 1.00 43.75 192 GLY A C 1
ATOM 1454 O O . GLY A 1 192 ? 3.859 15.289 14.651 1.00 43.75 192 GLY A O 1
ATOM 1455 N N . GLN A 1 193 ? 2.172 13.979 15.352 1.00 50.94 193 GLN A N 1
ATOM 1456 C CA . GLN A 1 193 ? 2.404 12.921 14.380 1.00 50.94 193 GLN A CA 1
ATOM 1457 C C . GLN A 1 193 ? 1.999 13.438 13.001 1.00 50.94 193 GLN A C 1
ATOM 1459 O O . GLN A 1 193 ? 0.916 14.001 12.864 1.00 50.94 193 GLN A O 1
ATOM 1464 N N . ASN A 1 194 ? 2.852 13.273 11.996 1.00 53.03 194 ASN A N 1
ATOM 1465 C CA . ASN A 1 194 ? 2.557 13.732 10.644 1.00 53.03 194 ASN A CA 1
ATOM 1466 C C . ASN A 1 194 ? 1.892 12.624 9.814 1.00 53.03 194 ASN A C 1
ATOM 1468 O O . ASN A 1 194 ? 2.058 11.435 10.101 1.00 53.03 194 ASN A O 1
ATOM 1472 N N . PHE A 1 195 ? 1.152 13.001 8.769 1.00 45.06 195 PHE A N 1
ATOM 1473 C CA . PHE A 1 195 ? 0.710 12.056 7.742 1.00 45.06 195 PHE A CA 1
ATOM 1474 C C . PHE A 1 195 ? 1.936 11.590 6.945 1.00 45.06 195 PHE A C 1
ATOM 1476 O O . PHE A 1 195 ? 2.488 12.323 6.124 1.00 45.06 195 PHE A O 1
ATOM 1483 N N . PHE A 1 196 ? 2.400 10.375 7.236 1.00 55.38 196 PHE A N 1
ATOM 1484 C CA . PHE A 1 196 ? 3.684 9.854 6.769 1.00 55.38 196 PHE A CA 1
ATOM 1485 C C . PHE A 1 196 ? 4.889 10.754 7.136 1.00 55.38 196 PHE A C 1
ATOM 1487 O O . PHE A 1 196 ? 5.207 10.899 8.311 1.00 55.38 196 PHE A O 1
ATOM 1494 N N . ASP A 1 197 ? 5.593 11.307 6.139 1.00 51.38 197 ASP A N 1
ATOM 1495 C CA . ASP A 1 197 ? 6.735 12.226 6.267 1.00 51.38 197 ASP A CA 1
ATOM 1496 C C . ASP A 1 197 ? 6.393 13.661 5.814 1.00 51.38 197 ASP A C 1
ATOM 1498 O O . ASP A 1 197 ? 7.290 14.486 5.647 1.00 51.38 197 ASP A O 1
ATOM 1502 N N . VAL A 1 198 ? 5.104 13.965 5.615 1.00 56.59 198 VAL A N 1
ATOM 1503 C CA . VAL A 1 198 ? 4.638 15.271 5.133 1.00 56.59 198 VAL A CA 1
ATOM 1504 C C . VAL A 1 198 ? 4.476 16.219 6.318 1.00 56.59 198 VAL A C 1
ATOM 1506 O O . VAL A 1 198 ? 3.528 16.107 7.095 1.00 56.59 198 VAL A O 1
ATOM 1509 N N . ASN A 1 199 ? 5.405 17.163 6.470 1.00 59.28 199 ASN A N 1
ATOM 1510 C CA . ASN A 1 199 ? 5.457 18.079 7.617 1.00 59.28 199 ASN A CA 1
ATOM 1511 C C . ASN A 1 199 ? 4.261 19.043 7.696 1.00 59.28 199 ASN A C 1
ATOM 1513 O O . ASN A 1 199 ? 3.965 19.595 8.757 1.00 59.28 199 ASN A O 1
ATOM 1517 N N . GLU A 1 200 ? 3.573 19.247 6.579 1.00 63.88 200 GLU A N 1
ATOM 1518 C CA . GLU A 1 200 ? 2.426 20.138 6.444 1.00 63.88 200 GLU A CA 1
ATOM 1519 C C . GLU A 1 200 ? 1.117 19.514 6.959 1.00 63.88 200 GLU A C 1
ATOM 1521 O O . GLU A 1 200 ? 0.134 20.231 7.149 1.00 63.88 200 GLU A O 1
ATOM 1526 N N . LEU A 1 201 ? 1.086 18.199 7.213 1.00 70.81 201 LEU A N 1
ATOM 1527 C CA . LEU A 1 201 ? -0.112 17.464 7.623 1.00 70.81 201 LEU A CA 1
ATOM 1528 C C . LEU A 1 201 ? 0.044 16.898 9.035 1.00 70.81 201 LEU A C 1
ATOM 1530 O O . LEU A 1 201 ? 0.688 15.871 9.223 1.00 70.81 201 LEU A O 1
ATOM 1534 N N . ALA A 1 202 ? -0.599 17.533 10.018 1.00 74.75 202 ALA A N 1
ATOM 1535 C CA . ALA A 1 202 ? -0.647 17.042 11.395 1.00 74.75 202 ALA A CA 1
ATOM 1536 C C . ALA A 1 202 ? -1.841 16.097 11.615 1.00 74.75 202 ALA A C 1
ATOM 1538 O O . ALA A 1 202 ? -2.974 16.411 11.247 1.00 74.75 202 ALA A O 1
ATOM 1539 N N . ALA A 1 203 ? -1.594 14.956 12.255 1.00 79.06 203 ALA A N 1
ATOM 1540 C CA . ALA A 1 203 ? -2.617 13.999 12.641 1.00 79.06 203 ALA A CA 1
ATOM 1541 C C . ALA A 1 203 ? -3.536 14.580 13.722 1.00 79.06 203 ALA A C 1
ATOM 1543 O O . ALA A 1 203 ? -3.097 15.266 14.649 1.00 79.06 203 ALA A O 1
ATOM 1544 N N . ILE A 1 204 ? -4.821 14.253 13.615 1.00 85.94 204 ILE A N 1
ATOM 1545 C CA . ILE A 1 204 ? -5.836 14.594 14.610 1.00 85.94 204 ILE A CA 1
ATOM 1546 C C . ILE A 1 204 ? -6.184 13.368 15.451 1.00 85.94 204 ILE A C 1
ATOM 1548 O O . ILE A 1 204 ? -6.212 12.241 14.961 1.00 85.94 204 ILE A O 1
ATOM 1552 N N . ARG A 1 205 ? -6.461 13.606 16.732 1.00 85.25 205 ARG A N 1
ATOM 1553 C CA . ARG A 1 205 ? -6.757 12.568 17.723 1.00 85.25 205 ARG A CA 1
ATOM 1554 C C . ARG A 1 205 ? -8.237 12.200 17.715 1.00 85.25 205 ARG A C 1
ATOM 1556 O O . ARG A 1 205 ? -8.971 12.555 18.631 1.00 85.25 205 ARG A O 1
ATOM 1563 N N . THR A 1 206 ? -8.702 11.559 16.643 1.00 88.62 206 THR A N 1
ATOM 1564 C CA . THR A 1 206 ? -10.120 11.181 16.482 1.00 88.62 206 THR A CA 1
ATOM 1565 C C . THR A 1 206 ? -10.590 10.124 17.480 1.00 88.62 206 THR A C 1
ATOM 1567 O O . THR A 1 206 ? -11.777 9.835 17.516 1.00 88.62 206 THR A O 1
ATOM 1570 N N . GLU A 1 207 ? -9.694 9.525 18.265 1.00 85.50 207 GLU A N 1
ATOM 1571 C CA . GLU A 1 207 ? -10.065 8.682 19.403 1.00 85.50 207 GLU A CA 1
ATOM 1572 C C . GLU A 1 207 ? -10.694 9.478 20.558 1.00 85.50 207 GLU A C 1
ATOM 1574 O O . GLU A 1 207 ? -11.423 8.913 21.367 1.00 85.50 207 GLU A O 1
ATOM 1579 N N . GLU A 1 208 ? -10.439 10.787 20.629 1.00 88.06 208 GLU A N 1
ATOM 1580 C CA . GLU A 1 208 ? -11.076 11.681 21.594 1.00 88.06 208 GLU A CA 1
ATOM 1581 C C . GLU A 1 208 ? -12.459 12.099 21.072 1.00 88.06 208 GLU A C 1
ATOM 1583 O O . GLU A 1 208 ? -12.583 12.707 20.004 1.00 88.06 208 GLU A 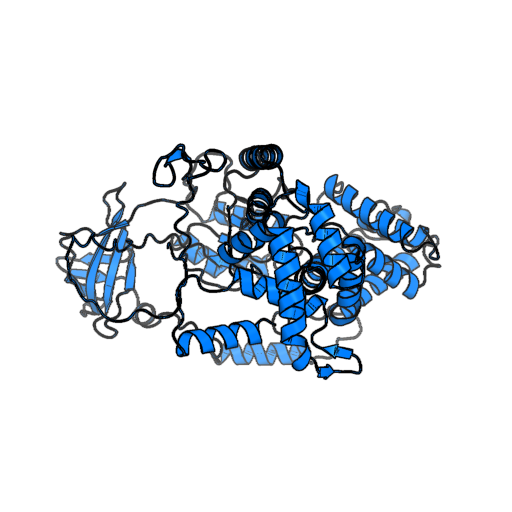O 1
ATOM 1588 N N . GLU A 1 209 ? -13.512 11.823 21.845 1.00 90.38 209 GLU A N 1
ATOM 1589 C CA . GLU A 1 209 ? -14.912 12.021 21.431 1.00 90.38 209 GLU A CA 1
ATOM 1590 C C . GLU A 1 209 ? -15.214 13.460 20.978 1.00 90.38 209 GLU A C 1
ATOM 1592 O O . GLU A 1 209 ? -15.915 13.681 19.986 1.00 90.38 209 GLU A O 1
ATOM 1597 N N . CYS A 1 210 ? -14.649 14.461 21.661 1.00 90.94 210 CYS A N 1
ATOM 1598 C CA . CYS A 1 210 ? -14.848 15.866 21.303 1.00 90.94 210 CYS A CA 1
ATOM 1599 C C . CYS A 1 210 ? -14.219 16.219 19.944 1.00 90.94 210 CYS A C 1
ATOM 1601 O O . CYS A 1 210 ? -14.804 16.983 19.175 1.00 90.94 210 CYS A O 1
ATOM 1603 N N . VAL A 1 211 ? -13.063 15.629 19.619 1.00 91.25 211 VAL A N 1
ATOM 1604 C CA . VAL A 1 211 ? -12.369 15.828 18.340 1.00 91.25 211 VAL A CA 1
ATOM 1605 C C . VAL A 1 211 ? -13.129 15.124 17.224 1.00 91.25 211 VAL A C 1
ATOM 1607 O O . VAL A 1 211 ? -13.344 15.716 16.164 1.00 91.25 211 VAL A O 1
ATOM 1610 N N . PHE A 1 212 ? -13.572 13.887 17.458 1.00 92.12 212 PHE A N 1
ATOM 1611 C CA . PHE A 1 212 ? -14.413 13.149 16.518 1.00 92.12 212 PHE A CA 1
ATOM 1612 C C . PHE A 1 212 ? -15.684 13.936 16.182 1.00 92.12 212 PHE A C 1
ATOM 1614 O O . PHE A 1 212 ? -15.948 14.220 15.013 1.00 92.12 212 PHE A O 1
ATOM 1621 N N . THR A 1 213 ? -16.412 14.375 17.210 1.00 91.31 213 THR A N 1
ATOM 1622 C CA . THR A 1 213 ? -17.669 15.115 17.056 1.00 91.31 213 THR A CA 1
ATOM 1623 C C . THR A 1 213 ? -17.476 16.392 16.245 1.00 91.31 213 THR A C 1
ATOM 1625 O O . THR A 1 213 ? -18.176 16.620 15.256 1.00 91.31 213 THR A O 1
ATOM 1628 N N . GLU A 1 214 ? -16.502 17.220 16.622 1.00 92.31 214 GLU A N 1
ATOM 1629 C CA . GLU A 1 214 ? -16.306 18.514 15.970 1.00 92.31 214 GLU A CA 1
ATOM 1630 C C . GLU A 1 214 ? -15.817 18.358 14.523 1.00 92.31 214 GLU A C 1
ATOM 1632 O O . GLU A 1 214 ? -16.334 19.017 13.620 1.00 92.31 214 GLU A O 1
ATOM 1637 N N . SER A 1 215 ? -14.896 17.422 14.267 1.00 91.44 215 SER A N 1
ATOM 1638 C CA . SER A 1 215 ? -14.390 17.161 12.911 1.00 91.44 215 SER A CA 1
ATOM 1639 C C . SER A 1 215 ? -15.455 16.602 11.957 1.00 91.44 215 SER A C 1
ATOM 1641 O O . SER A 1 215 ? -15.393 16.861 10.755 1.00 91.44 215 SER A O 1
ATOM 1643 N N . HIS A 1 216 ? -16.465 15.888 12.467 1.00 93.19 216 HIS A N 1
ATOM 1644 C CA . HIS A 1 216 ? -17.493 15.238 11.643 1.00 93.19 216 HIS A CA 1
ATOM 1645 C C . HIS A 1 216 ? -18.806 16.022 11.549 1.00 93.19 216 HIS A C 1
ATOM 1647 O O . HIS A 1 216 ? -19.651 15.708 10.708 1.00 93.19 216 HIS A O 1
ATOM 1653 N N . ARG A 1 217 ? -18.981 17.088 12.337 1.00 91.62 217 ARG A N 1
ATOM 1654 C CA . ARG A 1 217 ? -20.226 17.868 12.397 1.00 91.62 217 ARG A CA 1
ATOM 1655 C C . ARG A 1 217 ? -20.708 18.368 11.032 1.00 91.62 217 ARG A C 1
ATOM 1657 O O . ARG A 1 217 ? -21.894 18.276 10.711 1.00 91.62 217 ARG A O 1
ATOM 1664 N N . LEU A 1 218 ? -19.802 18.896 10.206 1.00 89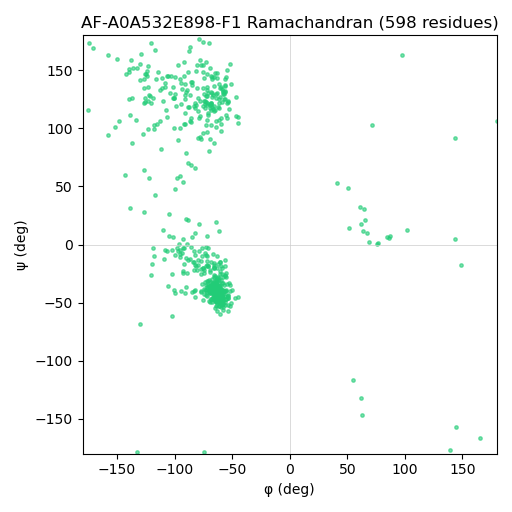.25 218 LEU A N 1
ATOM 1665 C CA . LEU A 1 218 ? -20.138 19.357 8.854 1.00 89.25 218 LEU A CA 1
ATOM 1666 C C . LEU A 1 218 ? -20.540 18.192 7.940 1.00 89.25 218 LEU A C 1
ATOM 1668 O O . LEU A 1 218 ? -21.500 18.309 7.180 1.00 89.25 218 LEU A O 1
ATOM 1672 N N . ILE A 1 219 ? -19.828 17.071 8.031 1.00 91.31 219 ILE A N 1
ATOM 1673 C CA . ILE A 1 219 ? -20.081 15.875 7.223 1.00 91.31 219 ILE A CA 1
ATOM 1674 C C . ILE A 1 219 ? -21.473 15.320 7.539 1.00 91.31 219 ILE A C 1
ATOM 1676 O O . ILE A 1 219 ? -22.260 15.078 6.626 1.00 91.31 219 ILE A O 1
ATOM 1680 N N . PHE A 1 220 ? -21.836 15.227 8.818 1.00 89.25 220 PHE A N 1
ATOM 1681 C CA . PHE A 1 220 ? -23.173 14.801 9.234 1.00 89.25 220 PHE A CA 1
ATOM 1682 C C . PHE A 1 220 ? -24.269 15.777 8.810 1.00 89.25 220 PHE A C 1
ATOM 1684 O O . PHE A 1 220 ? -25.352 15.348 8.415 1.00 89.25 220 PHE A O 1
ATOM 1691 N N . ARG A 1 221 ? -23.991 17.084 8.779 1.00 85.88 221 ARG A N 1
ATOM 1692 C CA . ARG A 1 221 ? -24.924 18.061 8.199 1.00 85.88 221 ARG A CA 1
ATOM 1693 C C . ARG A 1 221 ? -25.172 17.801 6.706 1.00 85.88 221 ARG A C 1
ATOM 1695 O O . ARG A 1 221 ? -26.304 17.901 6.251 1.00 85.88 221 ARG A O 1
ATOM 1702 N N . ILE A 1 222 ? -24.137 17.448 5.944 1.00 83.81 222 ILE A N 1
ATOM 1703 C CA . ILE A 1 222 ? -24.253 17.102 4.515 1.00 83.81 222 ILE A CA 1
ATOM 1704 C C . ILE A 1 222 ? -25.065 15.807 4.331 1.00 83.81 222 ILE A C 1
ATOM 1706 O O . ILE A 1 222 ? -25.921 15.742 3.445 1.00 83.81 222 ILE A O 1
ATOM 1710 N N . LEU A 1 223 ? -24.835 14.800 5.179 1.00 82.94 223 LEU A N 1
ATOM 1711 C CA . LEU A 1 223 ? -25.556 13.522 5.149 1.00 82.94 223 LEU A CA 1
ATOM 1712 C C . LEU A 1 223 ? -27.038 13.677 5.527 1.00 82.94 223 LEU A C 1
ATOM 1714 O O . LEU A 1 223 ? -27.908 13.207 4.801 1.00 82.94 223 LEU A O 1
ATOM 1718 N N . THR A 1 224 ? -27.341 14.395 6.611 1.00 82.12 224 THR A N 1
ATOM 1719 C CA . THR A 1 224 ? -28.723 14.656 7.070 1.00 82.12 224 THR A CA 1
ATOM 1720 C C . THR A 1 224 ? -29.532 15.485 6.070 1.00 82.12 224 THR A C 1
ATOM 1722 O O . THR A 1 224 ? -30.736 15.289 5.930 1.00 82.12 224 THR A O 1
ATOM 1725 N N . GLN A 1 225 ? -28.880 16.370 5.307 1.00 80.25 225 GLN A N 1
ATOM 1726 C CA . GLN A 1 225 ? -29.498 17.100 4.191 1.00 80.25 225 GLN A CA 1
ATOM 1727 C C . GLN A 1 225 ? -29.680 16.245 2.922 1.00 80.25 225 GLN A C 1
ATOM 1729 O O . GLN A 1 225 ? -30.204 16.732 1.916 1.00 80.25 225 GLN A O 1
ATOM 1734 N N . GLY A 1 226 ? -29.223 14.988 2.935 1.00 75.12 226 GLY A N 1
ATOM 1735 C CA . GLY A 1 226 ? -29.262 14.079 1.793 1.00 75.12 226 GLY A CA 1
ATOM 1736 C C . GLY A 1 226 ? -28.383 14.528 0.625 1.00 75.12 226 GLY A C 1
ATOM 1737 O O . GLY A 1 226 ? -28.640 14.150 -0.515 1.00 75.12 226 GLY A O 1
ATOM 1738 N N . ILE A 1 227 ? -27.385 15.385 0.857 1.00 79.25 227 ILE A N 1
ATOM 1739 C CA . ILE A 1 227 ? -26.464 15.834 -0.199 1.00 79.25 227 ILE A CA 1
ATOM 1740 C C . ILE A 1 227 ? -25.502 14.700 -0.574 1.00 79.25 227 ILE A C 1
ATOM 1742 O O . ILE A 1 227 ? -25.169 14.544 -1.745 1.00 79.25 227 ILE A O 1
ATOM 1746 N N . ALA A 1 228 ? -25.102 13.889 0.406 1.00 80.00 228 ALA A N 1
ATOM 1747 C CA . ALA A 1 228 ? -24.340 12.662 0.212 1.00 80.00 228 ALA A CA 1
ATOM 1748 C C . ALA A 1 228 ? -25.085 11.472 0.831 1.00 80.00 228 ALA A C 1
ATOM 1750 O O . ALA A 1 228 ? -25.867 11.635 1.766 1.00 80.00 228 ALA A O 1
ATOM 1751 N N . THR A 1 229 ? -24.829 10.278 0.303 1.00 80.75 229 THR A N 1
ATOM 1752 C CA . THR A 1 229 ? -25.499 9.021 0.694 1.00 80.75 229 THR A CA 1
ATOM 1753 C C . THR A 1 229 ? -24.537 7.981 1.267 1.00 80.75 229 THR A C 1
ATOM 1755 O O . THR A 1 229 ? -24.955 6.907 1.696 1.00 80.75 229 THR A O 1
ATOM 1758 N N . GLY A 1 230 ? -23.243 8.294 1.284 1.00 87.75 230 GLY A N 1
ATOM 1759 C CA . GLY A 1 230 ? -22.195 7.430 1.796 1.00 87.75 230 GLY A CA 1
ATOM 1760 C C . GLY A 1 230 ? -20.861 8.158 1.887 1.00 87.75 230 GLY A C 1
ATOM 1761 O O . GLY A 1 230 ? -20.704 9.266 1.366 1.00 87.75 230 GLY A O 1
ATOM 1762 N N . LEU A 1 231 ? -19.899 7.524 2.552 1.00 91.88 231 LEU A N 1
ATOM 1763 C CA . LEU A 1 231 ? -18.569 8.078 2.796 1.00 91.88 231 LEU A CA 1
ATOM 1764 C C . LEU A 1 231 ? -17.477 7.143 2.278 1.00 91.88 231 LEU A C 1
ATOM 1766 O O . LEU A 1 231 ? -17.591 5.922 2.389 1.00 91.88 231 LEU A O 1
ATOM 1770 N N . ARG A 1 232 ? -16.389 7.726 1.766 1.00 95.56 232 ARG A N 1
ATOM 1771 C CA . ARG A 1 232 ? -15.099 7.047 1.604 1.00 95.56 232 ARG A CA 1
ATOM 1772 C C . ARG A 1 232 ? -14.145 7.609 2.655 1.00 95.56 232 ARG A C 1
ATOM 1774 O O . ARG A 1 232 ? -13.803 8.790 2.604 1.00 95.56 232 ARG A O 1
ATOM 1781 N N . ILE A 1 233 ? -13.714 6.761 3.582 1.00 96.12 233 ILE A N 1
ATOM 1782 C CA . ILE A 1 233 ? -12.746 7.104 4.629 1.00 96.12 233 ILE A CA 1
ATOM 1783 C C . ILE A 1 233 ? -11.339 6.971 4.051 1.00 96.12 233 ILE A C 1
ATOM 1785 O O . ILE A 1 233 ? -10.970 5.897 3.572 1.00 96.12 233 ILE A O 1
ATOM 1789 N N . ASP A 1 234 ? -10.594 8.071 4.044 1.00 92.56 234 ASP A N 1
ATOM 1790 C CA . ASP A 1 234 ? -9.185 8.119 3.651 1.00 92.56 234 ASP A CA 1
ATOM 1791 C C . ASP A 1 234 ? -8.310 7.507 4.743 1.00 92.56 234 ASP A C 1
ATOM 1793 O O . ASP A 1 234 ? -8.602 7.671 5.929 1.00 92.56 234 ASP A O 1
ATOM 1797 N N . HIS A 1 235 ? -7.248 6.809 4.341 1.00 89.75 235 HIS A N 1
ATOM 1798 C CA . HIS A 1 235 ? -6.176 6.353 5.221 1.00 89.75 235 HIS A CA 1
ATOM 1799 C C . HIS A 1 235 ? -6.628 5.804 6.592 1.00 89.75 235 HIS A C 1
ATOM 1801 O O . HIS A 1 235 ? -6.130 6.193 7.652 1.00 89.75 235 HIS A O 1
ATOM 1807 N N . VAL A 1 236 ? -7.563 4.847 6.583 1.00 93.06 236 VAL A N 1
ATOM 1808 C CA . VAL A 1 236 ? -8.128 4.253 7.812 1.00 93.06 236 VAL A CA 1
ATOM 1809 C C . VAL A 1 236 ? -7.051 3.622 8.710 1.00 93.06 236 VAL A C 1
ATOM 1811 O O . VAL A 1 236 ? -7.176 3.597 9.933 1.00 93.06 236 VAL A O 1
ATOM 1814 N N . ASP A 1 237 ? -5.948 3.168 8.107 1.00 90.50 237 ASP A N 1
ATOM 1815 C CA . ASP A 1 237 ? -4.799 2.576 8.795 1.00 90.50 237 ASP A CA 1
ATOM 1816 C C . ASP A 1 237 ? -3.932 3.597 9.551 1.00 90.50 237 ASP A C 1
ATOM 1818 O O . ASP A 1 237 ? -3.053 3.184 10.307 1.00 90.50 237 ASP A O 1
ATOM 1822 N N . GLY A 1 238 ? -4.176 4.903 9.413 1.00 86.75 238 GLY A N 1
ATOM 1823 C CA . GLY A 1 238 ? -3.528 5.942 10.221 1.00 86.75 238 GLY A CA 1
ATOM 1824 C C . GLY A 1 238 ? -4.172 6.151 11.595 1.00 86.75 238 GLY A C 1
ATOM 1825 O O . GLY A 1 238 ? -3.545 6.709 12.497 1.00 86.75 238 GLY A O 1
ATOM 1826 N N . LEU A 1 239 ? -5.411 5.684 11.779 1.00 88.88 239 LEU A N 1
ATOM 1827 C CA . LEU A 1 239 ? -6.183 5.910 13.001 1.00 88.88 239 LEU A CA 1
ATOM 1828 C C . LEU A 1 239 ? -5.608 5.142 14.199 1.00 88.88 239 LEU A C 1
ATOM 1830 O O . LEU A 1 239 ? -5.005 4.071 14.060 1.00 88.88 239 LEU A O 1
ATOM 1834 N N . TYR A 1 240 ? -5.832 5.692 15.393 1.00 86.06 240 TYR A N 1
ATOM 1835 C CA . TYR A 1 240 ? -5.455 5.062 16.658 1.00 86.06 240 TYR A CA 1
ATOM 1836 C C . TYR A 1 240 ? -6.174 3.714 16.834 1.00 86.06 240 TYR A C 1
ATOM 1838 O O . TYR A 1 240 ? -5.524 2.666 16.863 1.00 86.06 240 TYR A O 1
ATOM 1846 N N . ASP A 1 241 ? -7.510 3.748 16.837 1.00 87.75 241 ASP A N 1
ATOM 1847 C CA . ASP A 1 241 ? -8.389 2.577 16.815 1.00 87.75 241 ASP A CA 1
ATOM 1848 C C . ASP A 1 241 ? -9.406 2.720 15.666 1.00 87.75 241 ASP A C 1
ATOM 1850 O O . ASP A 1 241 ? -10.439 3.382 15.814 1.00 87.75 241 ASP A O 1
ATOM 1854 N N . PRO A 1 242 ? -9.109 2.140 14.487 1.00 91.62 242 PRO A N 1
ATOM 1855 C CA . PRO A 1 242 ? -9.994 2.265 13.340 1.00 91.62 242 PRO A CA 1
ATOM 1856 C C . PRO A 1 242 ? -11.330 1.535 13.524 1.00 91.62 242 PRO A C 1
ATOM 1858 O O . PRO A 1 242 ? -12.336 1.962 12.965 1.00 91.62 242 PRO A O 1
ATOM 1861 N N . GLU A 1 243 ? -11.371 0.447 14.301 1.00 91.81 243 GLU A N 1
ATOM 1862 C CA . GLU A 1 243 ? -12.621 -0.278 14.537 1.00 91.81 243 GLU A CA 1
ATOM 1863 C C . GLU A 1 243 ? -13.574 0.567 15.377 1.00 91.81 243 GLU A C 1
ATOM 1865 O O . GLU A 1 243 ? -14.734 0.742 14.999 1.00 91.81 243 GLU A O 1
ATOM 1870 N N . HIS A 1 244 ? -13.061 1.149 16.462 1.00 91.12 244 HIS A N 1
ATOM 1871 C CA . HIS A 1 244 ? -13.827 2.042 17.318 1.00 91.12 244 HIS A CA 1
ATOM 1872 C C . HIS A 1 244 ? -14.334 3.270 16.553 1.00 91.12 244 HIS A C 1
ATOM 1874 O O . HIS A 1 244 ? -15.518 3.595 16.620 1.00 91.12 244 HIS A O 1
ATOM 1880 N N . TYR A 1 245 ? -13.472 3.903 15.752 1.00 94.00 245 TYR A N 1
ATOM 1881 C CA . TYR A 1 245 ? -13.849 5.030 14.896 1.00 94.00 245 TYR A CA 1
ATOM 1882 C C . TYR A 1 245 ? -15.018 4.684 13.954 1.00 94.00 245 TYR A C 1
ATOM 1884 O O . TYR A 1 245 ? -15.997 5.426 13.860 1.00 94.00 245 TYR A O 1
ATOM 1892 N N . LEU A 1 246 ? -14.954 3.531 13.278 1.00 95.25 246 LEU A N 1
ATOM 1893 C CA . LEU A 1 246 ? -16.004 3.098 12.353 1.00 95.25 246 LEU A CA 1
ATOM 1894 C C . LEU A 1 246 ? -17.311 2.749 13.082 1.00 95.25 246 LEU A C 1
ATOM 1896 O O . LEU A 1 246 ? -18.395 3.014 12.560 1.00 95.25 246 LEU A O 1
ATOM 1900 N N . GLN A 1 247 ? -17.227 2.187 14.291 1.00 93.25 247 GLN A N 1
ATOM 1901 C CA . GLN A 1 247 ? -18.393 1.932 15.141 1.00 93.25 247 GLN A CA 1
ATOM 1902 C C . GLN A 1 247 ? -19.055 3.235 15.598 1.00 93.25 247 GLN A C 1
ATOM 1904 O O . GLN A 1 247 ? -20.273 3.360 15.471 1.00 93.25 247 GLN A O 1
ATOM 1909 N N . GLN A 1 248 ? -18.276 4.219 16.060 1.00 93.44 248 GLN A N 1
ATOM 1910 C CA . GLN A 1 248 ? -18.787 5.545 16.420 1.00 93.44 248 GLN A CA 1
ATOM 1911 C C . GLN A 1 248 ? -19.475 6.224 15.227 1.00 93.44 248 GLN A C 1
ATOM 1913 O O . GLN A 1 248 ? -20.583 6.745 15.364 1.00 93.44 248 GLN A O 1
ATOM 1918 N N . LEU A 1 249 ? -18.865 6.159 14.037 1.00 94.56 249 LEU A N 1
ATOM 1919 C CA . LEU A 1 249 ? -19.427 6.712 12.802 1.00 94.56 249 LEU A CA 1
ATOM 1920 C C . LEU A 1 249 ? -20.792 6.099 12.466 1.00 94.56 249 LEU A C 1
ATOM 1922 O O . LEU A 1 249 ? -21.738 6.820 12.146 1.00 94.56 249 LEU A O 1
ATOM 1926 N N . GLN A 1 250 ? -20.912 4.775 12.564 1.00 93.56 250 GLN A N 1
ATOM 1927 C CA . GLN A 1 250 ? -22.168 4.075 12.292 1.00 93.56 250 GLN A CA 1
ATOM 1928 C C . GLN A 1 250 ? -23.219 4.313 13.378 1.00 93.56 250 GLN A C 1
ATOM 1930 O O . GLN A 1 250 ? -24.396 4.457 13.052 1.00 93.56 250 GLN A O 1
ATOM 1935 N N . ALA A 1 251 ? -22.817 4.402 14.648 1.00 92.25 251 ALA A N 1
ATOM 1936 C CA . ALA A 1 251 ? -23.719 4.719 15.751 1.00 92.25 251 ALA A CA 1
ATOM 1937 C C . ALA A 1 251 ? -24.324 6.121 15.594 1.00 92.25 251 ALA A C 1
ATOM 1939 O O . ALA A 1 251 ? -25.536 6.288 15.730 1.00 92.25 251 ALA A O 1
ATOM 1940 N N . TRP A 1 252 ? -23.508 7.113 15.226 1.00 92.88 252 TRP A N 1
ATOM 1941 C CA . TRP A 1 252 ? -23.998 8.463 14.959 1.00 92.88 252 TRP A CA 1
ATOM 1942 C C . TRP A 1 252 ? -24.903 8.494 13.719 1.00 92.88 252 TRP A C 1
ATOM 1944 O O . TRP A 1 252 ? -25.978 9.094 13.744 1.00 92.88 252 TRP A O 1
ATOM 1954 N N . ALA A 1 253 ? -24.541 7.770 12.654 1.00 90.62 253 ALA A N 1
ATOM 1955 C CA . ALA A 1 253 ? -25.394 7.635 11.473 1.00 90.62 253 ALA A CA 1
ATOM 1956 C C . ALA A 1 253 ? -26.756 7.013 11.805 1.00 90.62 253 ALA A C 1
ATOM 1958 O O . ALA A 1 253 ? -27.777 7.492 11.322 1.00 90.62 253 ALA A O 1
ATOM 1959 N N . ALA A 1 254 ? -26.787 5.993 12.662 1.00 88.94 254 ALA A N 1
ATOM 1960 C CA . ALA A 1 254 ? -28.020 5.344 13.094 1.00 88.94 254 ALA A CA 1
ATOM 1961 C C . ALA A 1 254 ? -28.934 6.256 13.930 1.00 88.94 254 ALA A C 1
ATOM 1963 O O . ALA A 1 254 ? -30.142 6.017 13.968 1.00 88.94 254 ALA A O 1
ATOM 1964 N N . ALA A 1 255 ? -28.365 7.254 14.614 1.00 89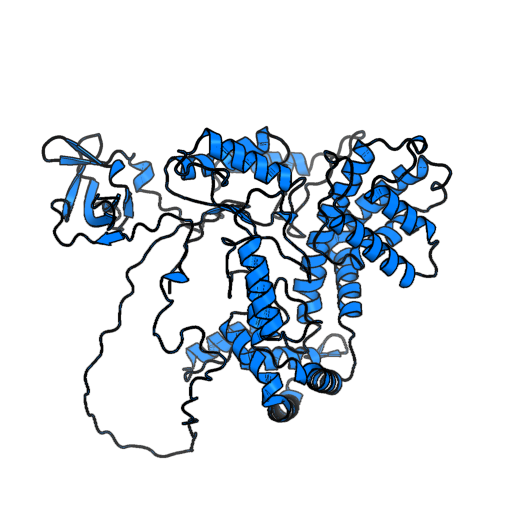.12 255 ALA A N 1
ATOM 1965 C CA . ALA A 1 255 ? -29.102 8.211 15.433 1.00 89.12 255 ALA A CA 1
ATOM 1966 C C . ALA A 1 255 ? -29.681 9.377 14.613 1.00 89.12 255 ALA A C 1
ATOM 1968 O O . ALA A 1 255 ? -30.807 9.798 14.866 1.00 89.12 255 ALA A O 1
ATOM 1969 N N . GLU A 1 256 ? -28.929 9.889 13.634 1.00 86.25 256 GLU A N 1
ATOM 1970 C CA . GLU A 1 256 ? -29.273 11.126 12.913 1.00 86.25 256 GLU A CA 1
ATOM 1971 C C . GLU A 1 256 ? -29.883 10.897 11.525 1.00 86.25 256 GLU A C 1
ATOM 1973 O O . GLU A 1 256 ? -30.588 11.766 11.007 1.00 86.25 256 GLU A O 1
ATOM 1978 N N . LEU A 1 257 ? -29.598 9.761 10.879 1.00 82.69 257 LEU A N 1
ATOM 1979 C CA . LEU A 1 257 ? -30.062 9.498 9.517 1.00 82.69 257 LEU A CA 1
ATOM 1980 C C . LEU A 1 257 ? -31.369 8.690 9.522 1.00 82.69 257 LEU A C 1
ATOM 1982 O O . LEU A 1 257 ? -31.535 7.777 10.336 1.00 82.69 257 LEU A O 1
ATOM 1986 N N . PRO A 1 258 ? -32.305 8.974 8.597 1.00 70.69 258 PRO A N 1
ATOM 1987 C CA . PRO A 1 258 ? -33.518 8.179 8.453 1.00 70.69 258 PRO A CA 1
ATOM 1988 C C . PRO A 1 258 ? -33.177 6.711 8.173 1.00 70.69 258 PRO A C 1
ATOM 1990 O O . PRO A 1 258 ? -32.419 6.404 7.252 1.00 70.69 258 PRO A O 1
ATOM 1993 N N . ARG A 1 259 ? -33.766 5.782 8.934 1.00 63.34 259 ARG A N 1
ATOM 1994 C CA . ARG A 1 259 ? -33.641 4.347 8.648 1.00 63.34 259 ARG A CA 1
ATOM 1995 C C . ARG A 1 259 ? -34.451 3.999 7.402 1.00 63.34 259 ARG A C 1
ATOM 1997 O O . ARG A 1 259 ? -35.674 3.958 7.451 1.00 63.34 259 ARG A O 1
ATOM 2004 N N . GLU A 1 260 ? -33.767 3.730 6.294 1.00 54.12 260 GLU A N 1
ATOM 2005 C CA . GLU A 1 260 ? -34.411 3.303 5.040 1.00 54.12 260 GLU A CA 1
ATOM 2006 C C . GLU A 1 260 ? -34.531 1.778 4.895 1.00 54.12 260 GLU A C 1
ATOM 2008 O O . GLU A 1 260 ? -35.303 1.308 4.061 1.00 54.12 260 GLU A O 1
ATOM 2013 N N . ARG A 1 261 ? -33.777 0.989 5.674 1.00 54.28 261 ARG A N 1
ATOM 2014 C CA . ARG A 1 261 ? -33.756 -0.480 5.582 1.00 54.28 261 ARG A CA 1
ATOM 2015 C C . ARG A 1 261 ? -34.129 -1.127 6.915 1.00 54.28 261 ARG A C 1
ATOM 2017 O O . ARG A 1 261 ? -33.526 -0.822 7.940 1.00 54.28 261 ARG A O 1
ATOM 2024 N N . GLU A 1 262 ? -35.089 -2.048 6.882 1.00 50.75 262 GLU A N 1
ATOM 2025 C CA . GLU A 1 262 ? -35.300 -3.024 7.956 1.00 50.75 262 GLU A CA 1
ATOM 2026 C C . GLU A 1 262 ? -34.199 -4.101 7.872 1.00 50.75 262 GLU A C 1
ATOM 2028 O O . GLU A 1 262 ? -34.023 -4.721 6.822 1.00 50.75 262 GLU A O 1
ATOM 2033 N N . GLY A 1 263 ? -33.431 -4.305 8.951 1.00 58.78 263 GLY A N 1
ATOM 2034 C CA . GLY A 1 263 ? -32.402 -5.354 9.060 1.00 58.78 263 GLY A CA 1
ATOM 2035 C C . GLY A 1 263 ? -31.101 -4.914 9.751 1.00 58.78 263 GLY A C 1
ATOM 2036 O O . GLY A 1 263 ? -30.978 -3.771 10.183 1.00 58.78 263 GLY A O 1
ATOM 2037 N N . ASP A 1 264 ? -30.120 -5.823 9.815 1.00 58.09 264 ASP A N 1
ATOM 2038 C CA . ASP A 1 264 ? -28.813 -5.649 10.490 1.00 58.09 264 ASP A CA 1
ATOM 2039 C C . ASP A 1 264 ? -27.753 -4.889 9.656 1.00 58.09 264 ASP A C 1
ATOM 2041 O O . ASP A 1 264 ? -26.568 -4.875 9.992 1.00 58.09 264 ASP A O 1
ATOM 2045 N N . ALA A 1 265 ? -28.132 -4.281 8.527 1.00 61.09 265 ALA A N 1
ATOM 2046 C CA . ALA A 1 265 ? -27.180 -3.569 7.673 1.00 61.09 265 ALA A CA 1
ATOM 2047 C C . ALA A 1 265 ? -26.706 -2.249 8.324 1.00 61.09 265 ALA A C 1
ATOM 2049 O O . ALA A 1 265 ? -27.503 -1.583 8.992 1.00 61.09 265 ALA A O 1
ATOM 2050 N N . PRO A 1 266 ? -25.445 -1.816 8.102 1.00 63.56 266 PRO A N 1
ATOM 2051 C CA . PRO A 1 266 ? -24.969 -0.531 8.606 1.00 63.56 266 PRO A CA 1
ATOM 2052 C C . PRO A 1 266 ? -25.849 0.631 8.125 1.00 63.56 266 PRO A C 1
ATOM 2054 O O . PRO A 1 266 ? -26.311 0.637 6.982 1.00 63.56 266 PRO A O 1
ATOM 2057 N N . SER A 1 267 ? -26.072 1.620 8.997 1.00 75.06 267 SER A N 1
ATOM 2058 C CA . SER A 1 267 ? -26.967 2.754 8.712 1.00 75.06 267 SER A CA 1
ATOM 2059 C C . SER A 1 267 ? -26.417 3.694 7.637 1.00 75.06 267 SER A C 1
ATOM 2061 O O . SER A 1 267 ? -27.189 4.373 6.965 1.00 75.06 267 SER A O 1
ATOM 2063 N N . LEU A 1 268 ? -25.096 3.707 7.438 1.00 86.50 268 LEU A N 1
ATOM 2064 C CA . LEU A 1 268 ? -24.415 4.488 6.411 1.00 86.50 268 LEU A CA 1
ATOM 2065 C C . LEU A 1 268 ? -23.578 3.584 5.502 1.00 86.50 268 LEU A C 1
ATOM 2067 O O . LEU A 1 268 ? -22.830 2.724 5.973 1.00 86.50 268 LEU A O 1
ATOM 2071 N N . PHE A 1 269 ? -23.650 3.815 4.190 1.00 90.06 269 PHE A N 1
ATOM 2072 C CA . PHE A 1 269 ? -22.743 3.174 3.242 1.00 90.06 269 PHE A CA 1
ATOM 2073 C C . PHE A 1 269 ? -21.337 3.768 3.389 1.00 90.06 269 PHE A C 1
ATOM 2075 O O . PHE A 1 269 ? -21.117 4.941 3.083 1.00 90.06 269 PHE A O 1
ATOM 2082 N N . VAL A 1 270 ? -20.384 2.964 3.860 1.00 94.25 270 VAL A N 1
ATOM 2083 C CA . VAL A 1 270 ? -19.005 3.403 4.115 1.00 94.25 270 VAL A CA 1
ATOM 2084 C C . VAL A 1 270 ? -18.025 2.505 3.372 1.00 94.25 270 VAL A C 1
ATOM 2086 O O . VAL A 1 270 ? -18.044 1.290 3.549 1.00 94.25 270 VAL A O 1
ATOM 2089 N N . LEU A 1 271 ? -17.144 3.102 2.576 1.00 96.50 271 LEU A N 1
ATOM 2090 C CA . LEU A 1 271 ? -15.957 2.449 2.030 1.00 96.50 271 LEU A CA 1
ATOM 2091 C C . LEU A 1 271 ? -14.720 2.951 2.765 1.00 96.50 271 LEU A C 1
ATOM 2093 O O . LEU A 1 271 ? -14.639 4.127 3.114 1.00 96.50 271 LEU A O 1
ATOM 2097 N N . VAL A 1 272 ? -13.740 2.079 2.960 1.00 97.00 272 VAL A N 1
ATOM 2098 C CA . VAL A 1 272 ? -12.453 2.455 3.554 1.00 97.00 272 VAL A CA 1
ATOM 2099 C C . VAL A 1 272 ? -11.343 2.327 2.526 1.00 97.00 272 VAL A C 1
ATOM 2101 O O . VAL A 1 272 ? -11.231 1.322 1.822 1.00 97.00 272 VAL A O 1
ATOM 2104 N N . GLU A 1 273 ? -10.492 3.336 2.430 1.00 96.75 273 GLU A N 1
ATOM 2105 C CA . GLU A 1 273 ? -9.203 3.151 1.793 1.00 96.75 273 GLU A CA 1
ATOM 2106 C C . GLU A 1 273 ? -8.312 2.332 2.722 1.00 96.75 273 GLU A C 1
ATOM 2108 O O . GLU A 1 273 ? -7.777 2.833 3.710 1.00 96.75 273 GLU A O 1
ATOM 2113 N N . LYS A 1 274 ? -8.168 1.051 2.390 1.00 95.12 274 LYS A N 1
ATOM 2114 C CA . LYS A 1 274 ? -7.293 0.117 3.087 1.00 95.12 274 LYS A CA 1
ATOM 2115 C C . LYS A 1 274 ? -6.604 -0.767 2.067 1.00 95.12 274 LYS A C 1
ATOM 2117 O O . LYS A 1 274 ? -7.271 -1.432 1.272 1.00 95.12 274 LYS A O 1
ATOM 2122 N N . ILE A 1 275 ? -5.277 -0.798 2.120 1.00 95.38 275 ILE A N 1
ATOM 2123 C CA . ILE A 1 275 ? -4.476 -1.644 1.242 1.00 95.38 275 ILE A CA 1
ATOM 2124 C C . ILE A 1 275 ? -4.314 -3.016 1.893 1.00 95.38 275 ILE A C 1
ATOM 2126 O O . ILE A 1 275 ? -3.802 -3.129 3.008 1.00 95.38 275 ILE A O 1
ATOM 2130 N N . LEU A 1 276 ? -4.820 -4.056 1.234 1.00 93.25 276 LEU A N 1
ATOM 2131 C CA . LEU A 1 276 ? -4.718 -5.438 1.698 1.00 93.25 276 LEU A CA 1
ATOM 2132 C C . LEU A 1 276 ? -3.454 -6.069 1.114 1.00 93.25 276 LEU A C 1
ATOM 2134 O O . LEU A 1 276 ? -3.263 -6.051 -0.099 1.00 93.25 276 LEU A O 1
ATOM 2138 N N . GLY A 1 277 ? -2.598 -6.611 1.977 1.00 87.12 277 GLY A N 1
ATOM 2139 C CA . GLY A 1 277 ? -1.489 -7.460 1.559 1.00 87.12 277 GLY A CA 1
ATOM 2140 C C . GLY A 1 277 ? -1.969 -8.815 1.031 1.00 87.12 277 GLY A C 1
ATOM 2141 O O . GLY A 1 277 ? -3.145 -9.173 1.117 1.00 87.12 277 GLY A O 1
ATOM 2142 N N . GLU A 1 278 ? -1.035 -9.605 0.509 1.00 81.00 278 GLU A N 1
ATOM 2143 C CA . GLU A 1 278 ? -1.326 -10.944 -0.003 1.00 81.00 278 GLU A CA 1
ATOM 2144 C C . GLU A 1 278 ? -1.979 -11.836 1.072 1.00 81.00 278 GLU A C 1
ATOM 2146 O O . GLU A 1 278 ? -1.447 -12.008 2.171 1.00 81.00 278 GLU A O 1
ATOM 2151 N N . GLY A 1 279 ? -3.149 -12.399 0.752 1.00 80.00 279 GLY A N 1
ATOM 2152 C CA . GLY A 1 279 ? -3.917 -13.256 1.662 1.00 80.00 279 GLY A CA 1
ATOM 2153 C C . GLY A 1 279 ? -4.530 -12.528 2.865 1.00 80.00 279 GLY A C 1
ATOM 2154 O O . GLY A 1 279 ? -5.174 -13.166 3.700 1.00 80.00 279 GLY A O 1
ATOM 2155 N N . GLU A 1 280 ? -4.359 -11.208 2.971 1.00 90.69 280 GLU A N 1
ATOM 2156 C CA . GLU A 1 280 ? -4.950 -10.407 4.035 1.00 90.69 280 GLU A CA 1
ATOM 2157 C C . GLU A 1 280 ? -6.449 -10.208 3.781 1.00 90.69 280 GLU A C 1
ATOM 2159 O O . GLU A 1 280 ? -6.877 -9.854 2.684 1.00 90.69 280 GLU A O 1
ATOM 2164 N N . GLN A 1 281 ? -7.262 -10.392 4.821 1.00 88.44 281 GLN A N 1
ATOM 2165 C CA . GLN A 1 281 ? -8.691 -10.086 4.780 1.00 88.44 281 GLN A CA 1
ATOM 2166 C C . GLN A 1 281 ? -9.002 -8.850 5.618 1.00 88.44 281 GLN A C 1
ATOM 2168 O O . GLN A 1 281 ? -8.507 -8.709 6.744 1.00 88.44 281 GLN A O 1
ATOM 2173 N N . LEU A 1 282 ? -9.888 -7.997 5.094 1.00 91.81 282 LEU A N 1
ATOM 2174 C CA . LEU A 1 282 ? -10.450 -6.876 5.842 1.00 91.81 282 LEU A CA 1
ATOM 2175 C C . LEU A 1 282 ? -11.125 -7.402 7.130 1.00 91.81 282 LEU A C 1
ATOM 2177 O O . LEU A 1 282 ? -11.780 -8.450 7.084 1.00 91.81 282 LEU A O 1
ATOM 2181 N N . PRO A 1 283 ? -10.952 -6.739 8.291 1.00 90.06 283 PRO A N 1
ATOM 2182 C CA . PRO A 1 283 ? -11.541 -7.203 9.546 1.00 90.06 283 PRO A CA 1
ATOM 2183 C C . PRO A 1 283 ? -13.068 -7.301 9.437 1.00 90.06 283 PRO A C 1
ATOM 2185 O O . PRO A 1 283 ? -13.732 -6.312 9.154 1.00 90.06 283 PRO A O 1
ATOM 2188 N N . ARG A 1 284 ? -13.639 -8.488 9.687 1.00 87.75 284 ARG A N 1
ATOM 2189 C CA . ARG A 1 284 ? -15.098 -8.712 9.588 1.00 87.75 284 ARG A CA 1
ATOM 2190 C C . ARG A 1 284 ? -15.914 -7.942 10.627 1.00 87.75 284 ARG A C 1
ATOM 2192 O O . ARG A 1 284 ? -17.112 -7.780 10.451 1.00 87.75 284 ARG A O 1
ATOM 2199 N N . SER A 1 285 ? -15.272 -7.499 11.706 1.00 87.31 285 SER A N 1
ATOM 2200 C CA . SER A 1 285 ? -15.873 -6.651 12.736 1.00 87.31 285 SER A CA 1
ATOM 2201 C C . SER A 1 285 ? -16.115 -5.216 12.267 1.00 87.31 285 SER A C 1
ATOM 2203 O O . SER A 1 285 ? -16.871 -4.496 12.913 1.00 87.31 285 SER A O 1
ATOM 2205 N N . TRP A 1 286 ? -15.476 -4.773 11.178 1.00 92.44 286 TRP A N 1
ATOM 2206 C CA . TRP A 1 286 ? -15.613 -3.399 10.711 1.00 92.44 286 TRP A CA 1
ATOM 2207 C C . TRP A 1 286 ? -16.980 -3.184 10.057 1.00 92.44 286 TRP A C 1
ATOM 2209 O O . TRP A 1 286 ? -17.294 -3.868 9.080 1.00 92.44 286 TRP A O 1
ATOM 2219 N N . PRO A 1 287 ? -17.782 -2.216 10.537 1.00 92.50 287 PRO A N 1
ATOM 2220 C CA . PRO A 1 287 ? -19.129 -1.985 10.030 1.00 92.50 287 PRO A CA 1
ATOM 2221 C C . PRO A 1 287 ? -19.091 -1.128 8.752 1.00 92.50 287 PRO A C 1
ATOM 2223 O O . PRO A 1 287 ? -19.533 0.021 8.723 1.00 92.50 287 PRO A O 1
ATOM 2226 N N . VAL A 1 288 ? -18.509 -1.681 7.686 1.00 94.12 288 VAL A N 1
ATOM 2227 C CA . VAL A 1 288 ? -18.278 -1.016 6.393 1.00 94.12 288 VAL A CA 1
ATOM 2228 C C . VAL A 1 288 ? -18.786 -1.875 5.236 1.00 94.12 288 VAL A C 1
ATOM 2230 O O . VAL A 1 288 ? -19.040 -3.064 5.389 1.00 94.12 288 VAL A O 1
ATOM 2233 N N . ALA A 1 289 ? -18.938 -1.284 4.056 1.00 92.69 289 ALA A N 1
ATOM 2234 C CA . ALA A 1 289 ? -19.294 -2.004 2.836 1.00 92.69 289 ALA A CA 1
ATOM 2235 C C . ALA A 1 289 ? -18.091 -2.706 2.180 1.00 92.69 289 ALA A C 1
ATOM 2237 O O . ALA A 1 289 ? -18.267 -3.661 1.423 1.00 92.69 289 ALA A O 1
ATOM 2238 N N . GLY A 1 290 ? -16.873 -2.243 2.475 1.00 94.75 290 GLY A N 1
ATOM 2239 C CA . GLY A 1 290 ? -15.621 -2.845 2.026 1.00 94.75 290 GLY A CA 1
ATOM 2240 C C . GLY A 1 290 ? -14.540 -1.810 1.724 1.00 94.75 290 GLY A C 1
ATOM 2241 O O . GLY A 1 290 ? -14.578 -0.687 2.227 1.00 94.75 290 GLY A O 1
ATOM 2242 N N . THR A 1 291 ? -13.570 -2.195 0.894 1.00 96.81 291 THR A N 1
ATOM 2243 C CA . THR A 1 291 ? -12.450 -1.331 0.489 1.00 96.81 291 THR A CA 1
ATOM 2244 C C . THR A 1 291 ? -12.793 -0.460 -0.727 1.00 96.81 291 THR A C 1
ATOM 2246 O O . THR A 1 291 ? -13.787 -0.698 -1.424 1.00 96.81 291 THR A O 1
ATOM 2249 N N . THR A 1 292 ? -11.913 0.496 -1.033 1.00 96.38 292 THR A N 1
ATOM 2250 C CA . THR A 1 292 ? -11.887 1.261 -2.293 1.00 96.38 292 THR A CA 1
ATOM 2251 C C . THR A 1 292 ? -11.433 0.458 -3.519 1.00 96.38 292 THR A C 1
ATOM 2253 O O . THR A 1 292 ? -11.491 0.985 -4.626 1.00 96.38 292 THR A O 1
ATOM 2256 N N . GLY A 1 293 ? -11.037 -0.812 -3.367 1.00 95.81 293 GLY A N 1
ATOM 2257 C CA . GLY A 1 293 ? -10.922 -1.741 -4.494 1.00 95.81 293 GLY A CA 1
ATOM 2258 C C . GLY A 1 293 ? -9.534 -2.029 -5.055 1.00 95.81 293 GLY A C 1
ATOM 2259 O O . GLY A 1 293 ? -9.456 -2.633 -6.123 1.00 95.81 293 GLY A O 1
ATOM 2260 N N . TYR A 1 294 ? -8.445 -1.650 -4.376 1.00 96.69 294 TYR A N 1
ATOM 2261 C CA . TYR A 1 294 ? -7.085 -2.040 -4.790 1.00 96.69 294 TYR A CA 1
ATOM 2262 C C . TYR A 1 294 ? -6.874 -3.566 -4.782 1.00 96.69 294 TYR A C 1
ATOM 2264 O O . TYR A 1 294 ? -6.134 -4.104 -5.602 1.00 96.69 294 TYR A O 1
ATOM 2272 N N . ASP A 1 295 ? -7.562 -4.287 -3.900 1.00 94.38 295 ASP A N 1
ATOM 2273 C CA . ASP A 1 295 ? -7.589 -5.751 -3.872 1.00 94.38 295 ASP A CA 1
ATOM 2274 C C . ASP A 1 295 ? -8.188 -6.331 -5.163 1.00 94.38 295 ASP A C 1
ATOM 2276 O O . ASP A 1 295 ? -7.612 -7.235 -5.770 1.00 94.38 295 ASP A O 1
ATOM 2280 N N . PHE A 1 296 ? -9.297 -5.757 -5.644 1.00 95.75 296 PHE A N 1
ATOM 2281 C CA . PHE A 1 296 ? -9.875 -6.132 -6.934 1.00 95.75 296 PHE A CA 1
ATOM 2282 C C . PHE A 1 296 ? -8.963 -5.740 -8.103 1.00 95.75 296 PHE A C 1
ATOM 2284 O O . PHE A 1 296 ? -8.782 -6.544 -9.016 1.00 95.75 296 PHE A O 1
ATOM 2291 N N . LEU A 1 297 ? -8.365 -4.544 -8.061 1.00 97.06 297 LEU A N 1
ATOM 2292 C CA . LEU A 1 297 ? -7.450 -4.039 -9.088 1.00 97.06 297 LEU A CA 1
ATOM 2293 C C . LEU A 1 297 ? -6.306 -5.021 -9.351 1.00 97.06 297 LEU A C 1
ATOM 2295 O O . LEU A 1 297 ? -6.057 -5.401 -10.496 1.00 97.06 297 LEU A O 1
ATOM 2299 N N . ASN A 1 298 ? -5.615 -5.447 -8.292 1.00 95.88 298 ASN A N 1
ATOM 2300 C CA . ASN A 1 298 ? -4.473 -6.350 -8.413 1.00 95.88 298 ASN A CA 1
ATOM 2301 C C . ASN A 1 298 ? -4.905 -7.756 -8.844 1.00 95.88 298 ASN A C 1
ATOM 2303 O O . ASN A 1 298 ? -4.248 -8.373 -9.686 1.00 95.88 298 ASN A O 1
ATOM 2307 N N . LEU A 1 299 ? -6.051 -8.228 -8.342 1.00 94.44 299 LEU A N 1
ATOM 2308 C CA . LEU A 1 299 ? -6.634 -9.509 -8.728 1.00 94.44 299 LEU A CA 1
ATOM 2309 C C . LEU A 1 299 ? -6.962 -9.565 -10.230 1.00 94.44 299 LEU A C 1
ATOM 2311 O O . LEU A 1 299 ? -6.575 -10.519 -10.906 1.00 94.44 299 LEU A O 1
ATOM 2315 N N . VAL A 1 300 ? -7.656 -8.550 -10.759 1.00 96.12 300 VAL A N 1
ATOM 2316 C CA . VAL A 1 300 ? -8.032 -8.499 -12.180 1.00 96.12 300 VAL A CA 1
ATOM 2317 C C . VAL A 1 300 ? -6.823 -8.240 -13.077 1.00 96.12 300 VAL A C 1
ATOM 2319 O O . VAL A 1 300 ? -6.730 -8.821 -14.153 1.00 96.12 300 VAL A O 1
ATOM 2322 N N . ASN A 1 301 ? -5.851 -7.439 -12.634 1.00 97.06 301 ASN A N 1
ATOM 2323 C CA . ASN A 1 301 ? -4.613 -7.222 -13.382 1.00 97.06 301 ASN A CA 1
ATOM 2324 C C . ASN A 1 301 ? -3.821 -8.528 -13.553 1.00 97.06 301 ASN A C 1
ATOM 2326 O O . ASN A 1 301 ? -3.382 -8.834 -14.660 1.00 97.06 301 ASN A O 1
ATOM 2330 N N . GLY A 1 302 ? -3.706 -9.328 -12.486 1.00 95.31 302 GLY A N 1
ATOM 2331 C CA . GLY A 1 302 ? -3.011 -10.617 -12.512 1.00 95.31 302 GLY A CA 1
ATOM 2332 C C . GLY A 1 302 ? -3.613 -11.636 -13.484 1.00 95.31 302 GLY A C 1
ATOM 2333 O O . GLY A 1 302 ? -2.881 -12.488 -13.982 1.00 95.31 302 GLY A O 1
ATOM 2334 N N . LEU A 1 303 ? -4.909 -11.531 -13.805 1.00 95.00 303 LEU A N 1
ATOM 2335 C CA . LEU A 1 303 ? -5.584 -12.381 -14.797 1.00 95.00 303 LEU A CA 1
ATOM 2336 C C . LEU A 1 303 ? -5.029 -12.183 -16.216 1.00 95.00 303 LEU A C 1
ATOM 2338 O O . LEU A 1 303 ? -4.981 -13.126 -17.002 1.00 95.00 303 LEU A O 1
ATOM 2342 N N . PHE A 1 304 ? -4.610 -10.958 -16.541 1.00 95.38 304 PHE A N 1
ATOM 2343 C CA . PHE A 1 304 ? -4.099 -10.600 -17.866 1.00 95.38 304 PHE A CA 1
ATOM 2344 C C . PHE A 1 304 ? -2.589 -10.809 -18.007 1.00 95.38 304 PHE A C 1
ATOM 2346 O O . PHE A 1 304 ? -2.036 -10.533 -19.068 1.00 95.38 304 PHE A O 1
ATOM 2353 N N . VAL A 1 305 ? -1.906 -11.293 -16.966 1.00 95.94 305 VAL A N 1
ATOM 2354 C CA . VAL A 1 305 ? -0.476 -11.597 -17.031 1.00 95.94 305 VAL A CA 1
ATOM 2355 C C . VAL A 1 305 ? -0.265 -13.093 -17.240 1.00 95.94 305 VAL A C 1
ATOM 2357 O O . VAL A 1 305 ? -0.779 -13.932 -16.502 1.00 95.94 305 VAL A O 1
ATOM 2360 N N . ARG A 1 306 ? 0.552 -13.443 -18.238 1.00 94.69 306 ARG A N 1
ATOM 2361 C CA . ARG A 1 306 ? 0.973 -14.825 -18.516 1.00 94.69 306 ARG A CA 1
ATOM 2362 C C . ARG A 1 306 ? 1.836 -15.399 -17.389 1.00 94.69 306 ARG A C 1
ATOM 2364 O O . ARG A 1 306 ? 3.064 -15.346 -17.457 1.00 94.69 306 ARG A O 1
ATOM 2371 N N . ALA A 1 307 ? 1.198 -15.983 -16.377 1.00 93.50 307 ALA A N 1
ATOM 2372 C CA . ALA A 1 307 ? 1.864 -16.572 -15.211 1.00 93.50 307 ALA A CA 1
ATOM 2373 C C . ALA A 1 307 ? 2.944 -17.615 -15.579 1.00 93.50 307 ALA A C 1
ATOM 2375 O O . ALA A 1 307 ? 3.994 -17.684 -14.944 1.00 93.50 307 ALA A O 1
ATOM 2376 N N . ASP A 1 308 ? 2.744 -18.374 -16.661 1.00 94.12 308 ASP A N 1
ATOM 2377 C CA . ASP A 1 308 ? 3.697 -19.371 -17.170 1.00 94.12 308 ASP A CA 1
ATOM 2378 C C . ASP A 1 308 ? 5.018 -18.769 -17.689 1.00 94.12 308 ASP A C 1
ATOM 2380 O O . ASP A 1 308 ? 6.005 -19.485 -17.854 1.00 94.12 308 ASP A O 1
ATOM 2384 N N . GLN A 1 309 ? 5.059 -17.456 -17.938 1.00 96.06 309 GLN A N 1
ATOM 2385 C CA . GLN A 1 309 ? 6.245 -16.745 -18.420 1.00 96.06 309 GLN A CA 1
ATOM 2386 C C . GLN A 1 309 ? 7.100 -16.145 -17.295 1.00 96.06 309 GLN A C 1
ATOM 2388 O O . GLN A 1 309 ? 8.100 -15.488 -17.591 1.00 96.06 309 GLN A O 1
ATOM 2393 N N . GLU A 1 310 ? 6.775 -16.384 -16.020 1.00 96.06 310 GLU A N 1
ATOM 2394 C CA . GLU A 1 310 ? 7.486 -15.780 -14.885 1.00 96.06 310 GLU A CA 1
ATOM 2395 C C . GLU A 1 310 ? 9.005 -16.015 -14.941 1.00 96.06 310 GLU A C 1
ATOM 2397 O O . GLU A 1 310 ? 9.790 -15.066 -14.979 1.00 96.06 310 GLU A O 1
ATOM 2402 N N . GLN A 1 311 ? 9.439 -17.280 -14.991 1.00 96.69 311 GLN A N 1
ATOM 2403 C CA . GLN A 1 311 ? 10.868 -17.630 -14.988 1.00 96.69 311 GLN A CA 1
ATOM 2404 C C . GLN A 1 311 ? 11.597 -17.052 -16.206 1.00 96.69 311 GLN A C 1
ATOM 2406 O O . GLN A 1 311 ? 12.752 -16.626 -16.132 1.00 96.69 311 GLN A O 1
ATOM 2411 N N . ALA A 1 312 ? 10.906 -17.025 -17.343 1.00 96.44 312 ALA A N 1
ATOM 2412 C CA . ALA A 1 312 ? 11.425 -16.517 -18.596 1.00 96.44 312 ALA A CA 1
ATOM 2413 C C . ALA A 1 312 ? 11.624 -14.991 -18.560 1.00 96.44 312 ALA A C 1
ATOM 2415 O O . ALA A 1 312 ? 12.619 -14.492 -19.096 1.00 96.44 312 ALA A O 1
ATOM 2416 N N . MET A 1 313 ? 10.707 -14.268 -17.916 1.00 96.81 313 MET A N 1
ATOM 2417 C CA . MET A 1 313 ? 10.796 -12.825 -17.697 1.00 96.81 313 MET A CA 1
ATOM 2418 C C . MET A 1 313 ? 11.832 -12.466 -16.629 1.00 96.81 313 MET A C 1
ATOM 2420 O O . MET A 1 313 ? 12.607 -11.536 -16.842 1.00 96.81 313 MET A O 1
ATOM 2424 N N . GLU A 1 314 ? 11.937 -13.237 -15.543 1.00 96.81 314 GLU A N 1
ATOM 2425 C CA . GLU A 1 314 ? 12.996 -13.092 -14.530 1.00 96.81 314 GLU A CA 1
ATOM 2426 C C . GLU A 1 314 ? 14.394 -13.228 -15.156 1.00 96.81 314 GLU A C 1
ATOM 2428 O O . GLU A 1 314 ? 15.275 -12.397 -14.920 1.00 96.81 314 GLU A O 1
ATOM 2433 N N . ALA A 1 315 ? 14.594 -14.242 -16.006 1.00 97.19 315 ALA A N 1
ATOM 2434 C CA . ALA A 1 315 ? 15.859 -14.460 -16.704 1.00 97.19 315 ALA A CA 1
ATOM 2435 C C . ALA A 1 315 ? 16.182 -13.330 -17.696 1.00 97.19 315 ALA A C 1
ATOM 2437 O O . ALA A 1 315 ? 17.339 -12.920 -17.815 1.00 97.19 315 ALA A O 1
ATOM 2438 N N . LEU A 1 316 ? 15.170 -12.814 -18.406 1.00 97.69 316 LEU A N 1
ATOM 2439 C CA . LEU A 1 316 ? 15.332 -11.676 -19.311 1.00 97.69 316 LEU A CA 1
ATOM 2440 C C . LEU A 1 316 ? 15.740 -10.411 -18.549 1.00 97.69 316 LEU A C 1
ATOM 2442 O O . LEU A 1 316 ? 16.715 -9.765 -18.933 1.00 97.69 316 LEU A O 1
ATOM 2446 N N . TYR A 1 317 ? 15.016 -10.092 -17.476 1.00 97.88 317 TYR A N 1
ATOM 2447 C CA . TYR A 1 317 ? 15.271 -8.934 -16.627 1.00 97.88 317 TYR A CA 1
ATOM 2448 C C . TYR A 1 317 ? 16.674 -8.998 -16.014 1.00 97.88 317 TYR A C 1
ATOM 2450 O O . TYR A 1 317 ? 17.479 -8.103 -16.262 1.00 97.88 317 TYR A O 1
ATOM 2458 N N . THR A 1 318 ? 17.013 -10.108 -15.345 1.00 97.69 318 THR A N 1
ATOM 2459 C CA . THR A 1 318 ? 18.335 -10.350 -14.734 1.00 97.69 318 THR A CA 1
ATOM 2460 C C . THR A 1 318 ? 19.467 -10.171 -15.746 1.00 97.69 318 THR A C 1
ATOM 2462 O O . THR A 1 318 ? 20.460 -9.497 -15.476 1.00 97.69 318 THR A O 1
ATOM 2465 N N . ARG A 1 319 ? 19.319 -10.739 -16.951 1.00 97.44 319 ARG A N 1
ATOM 2466 C CA . ARG A 1 319 ? 20.325 -10.613 -18.014 1.00 97.44 319 ARG A CA 1
ATOM 2467 C C . ARG A 1 319 ? 20.470 -9.176 -18.512 1.00 97.44 319 ARG A C 1
ATOM 2469 O O . ARG A 1 319 ? 21.576 -8.777 -18.861 1.00 97.44 319 ARG A O 1
ATOM 2476 N N . PHE A 1 320 ? 19.373 -8.426 -18.608 1.00 97.00 320 PHE A N 1
ATOM 2477 C CA . PHE A 1 320 ? 19.400 -7.056 -19.117 1.00 97.00 320 PHE A CA 1
ATOM 2478 C C . PHE A 1 320 ? 20.042 -6.084 -18.123 1.00 97.00 320 PHE A C 1
ATOM 2480 O O . PHE A 1 320 ? 20.862 -5.260 -18.533 1.00 97.00 320 PHE A O 1
ATOM 2487 N N . ILE A 1 321 ? 19.705 -6.202 -16.834 1.00 95.94 321 ILE A N 1
ATOM 2488 C CA . ILE A 1 321 ? 20.267 -5.333 -15.790 1.00 95.94 321 ILE A CA 1
ATOM 2489 C C . ILE A 1 321 ? 21.658 -5.779 -15.321 1.00 95.94 321 ILE A C 1
ATOM 2491 O O . ILE A 1 321 ? 22.400 -4.970 -14.777 1.00 95.94 321 ILE A O 1
ATOM 2495 N N . GLY A 1 322 ? 22.038 -7.034 -15.582 1.00 96.12 322 GLY A N 1
ATOM 2496 C CA . GLY A 1 322 ? 23.359 -7.579 -15.258 1.00 96.12 322 GLY A CA 1
ATOM 2497 C C . GLY A 1 322 ? 23.489 -8.128 -13.836 1.00 96.12 322 GLY A C 1
ATOM 2498 O O . GLY A 1 322 ? 24.577 -8.535 -13.442 1.00 96.12 322 GLY A O 1
ATOM 2499 N N . GLU A 1 323 ? 22.398 -8.181 -13.075 1.00 94.50 323 GLU A N 1
ATOM 2500 C CA . GLU A 1 323 ? 22.375 -8.702 -11.712 1.00 94.50 323 GLU A CA 1
ATOM 2501 C C . GLU A 1 323 ? 21.019 -9.313 -11.356 1.00 94.50 323 GLU A C 1
ATOM 2503 O O . GLU A 1 323 ? 19.994 -9.016 -11.971 1.00 94.50 323 GLU A O 1
ATOM 2508 N N . ARG A 1 324 ? 21.009 -10.175 -10.335 1.00 94.19 324 ARG A N 1
ATOM 2509 C CA . ARG A 1 324 ? 19.786 -10.767 -9.790 1.00 94.19 324 ARG A CA 1
ATOM 2510 C C . ARG A 1 324 ? 19.407 -10.049 -8.502 1.00 94.19 324 ARG A C 1
ATOM 2512 O O . ARG A 1 324 ? 20.198 -10.021 -7.564 1.00 94.19 324 ARG A O 1
ATOM 2519 N N . ARG A 1 325 ? 18.171 -9.553 -8.427 1.00 91.12 325 ARG A N 1
ATOM 2520 C CA . ARG A 1 325 ? 17.633 -8.850 -7.252 1.00 91.12 325 ARG A CA 1
ATOM 2521 C C . ARG A 1 325 ? 16.441 -9.617 -6.667 1.00 91.12 325 ARG A C 1
ATOM 2523 O O . ARG A 1 325 ? 15.338 -9.493 -7.194 1.00 91.12 325 ARG A O 1
ATOM 2530 N N . PRO A 1 326 ? 16.615 -10.414 -5.596 1.00 94.06 326 PRO A N 1
ATOM 2531 C CA . PRO A 1 326 ? 15.490 -11.074 -4.941 1.00 94.06 326 PRO A CA 1
ATOM 2532 C C . PRO A 1 326 ? 14.511 -10.039 -4.372 1.00 94.06 326 PRO A C 1
ATOM 2534 O O . PRO A 1 326 ? 14.868 -9.266 -3.483 1.00 94.06 326 PRO A O 1
ATOM 2537 N N . TYR A 1 327 ? 13.264 -10.044 -4.851 1.00 95.19 327 TYR A N 1
ATOM 2538 C CA . TYR A 1 327 ? 12.260 -9.040 -4.479 1.00 95.19 327 TYR A CA 1
ATOM 2539 C C . TYR A 1 327 ? 12.068 -8.908 -2.958 1.00 95.19 327 TYR A C 1
ATOM 2541 O O . TYR A 1 327 ? 12.067 -7.806 -2.415 1.00 95.19 327 TYR A O 1
ATOM 2549 N N . ARG A 1 328 ? 12.002 -10.034 -2.235 1.00 94.69 328 ARG A N 1
ATOM 2550 C CA . ARG A 1 328 ? 11.836 -10.035 -0.770 1.00 94.69 328 ARG A CA 1
ATOM 2551 C C . ARG A 1 328 ? 13.009 -9.401 -0.019 1.00 94.69 328 ARG A C 1
ATOM 2553 O O . ARG A 1 328 ? 12.804 -8.852 1.061 1.00 94.69 328 ARG A O 1
ATOM 2560 N N . ASP A 1 329 ? 14.224 -9.494 -0.556 1.00 95.69 329 ASP A N 1
ATOM 2561 C CA . ASP A 1 329 ? 15.392 -8.837 0.036 1.00 95.69 329 ASP A CA 1
ATOM 2562 C C . ASP A 1 329 ? 15.382 -7.344 -0.268 1.00 95.69 329 ASP A C 1
ATOM 2564 O O . ASP A 1 329 ? 15.654 -6.547 0.627 1.00 95.69 329 ASP A O 1
ATOM 2568 N N . LEU A 1 330 ? 14.992 -6.964 -1.487 1.00 96.56 330 LEU A N 1
ATOM 2569 C CA . LEU A 1 330 ? 14.813 -5.566 -1.859 1.00 96.56 330 LEU A CA 1
ATOM 2570 C C . LEU A 1 330 ? 13.777 -4.879 -0.961 1.00 96.56 330 LEU A C 1
ATOM 2572 O O . LEU A 1 330 ? 14.110 -3.876 -0.346 1.00 96.56 330 LEU A O 1
ATOM 2576 N N . VAL A 1 331 ? 12.578 -5.450 -0.800 1.00 96.81 331 VAL A N 1
ATOM 2577 C CA . VAL A 1 331 ? 11.535 -4.914 0.099 1.00 96.81 331 VAL A CA 1
ATOM 2578 C C . VAL A 1 331 ? 12.071 -4.708 1.515 1.00 96.81 331 VAL A C 1
ATOM 2580 O O . VAL A 1 331 ? 11.874 -3.654 2.116 1.00 96.81 331 VAL A O 1
ATOM 2583 N N . TYR A 1 332 ? 12.784 -5.701 2.047 1.00 97.50 332 TYR A N 1
ATOM 2584 C CA . TYR A 1 332 ? 13.381 -5.617 3.376 1.00 97.50 332 TYR A CA 1
ATOM 2585 C C . TYR A 1 332 ? 14.404 -4.468 3.477 1.00 97.50 332 TYR A C 1
ATOM 2587 O O . TYR A 1 332 ? 14.378 -3.710 4.449 1.00 97.50 332 TYR A O 1
ATOM 2595 N N . GLN A 1 333 ? 15.271 -4.288 2.474 1.00 97.56 333 GLN A N 1
ATOM 2596 C CA . GLN A 1 333 ? 16.238 -3.185 2.460 1.00 97.56 333 GLN A CA 1
ATOM 2597 C C . GLN A 1 333 ? 15.570 -1.822 2.257 1.00 97.56 333 GLN A C 1
ATOM 2599 O O . GLN A 1 333 ? 15.934 -0.871 2.945 1.00 97.56 333 GLN A O 1
ATOM 2604 N N . SER A 1 334 ? 14.563 -1.721 1.390 1.00 97.19 334 SER A N 1
ATOM 2605 C CA . SER A 1 334 ? 13.827 -0.481 1.137 1.00 97.19 334 SER A CA 1
ATOM 2606 C C . SER A 1 334 ? 13.059 -0.014 2.375 1.00 97.19 334 SER A C 1
ATOM 2608 O O . SER A 1 334 ? 13.157 1.150 2.756 1.00 97.19 334 SER A O 1
ATOM 2610 N N . LYS A 1 335 ? 12.404 -0.926 3.107 1.00 97.06 335 LYS A N 1
ATOM 2611 C CA . LYS A 1 335 ? 11.799 -0.606 4.413 1.00 97.06 335 LYS A CA 1
ATOM 2612 C C . LYS A 1 335 ? 12.834 -0.083 5.412 1.00 97.06 335 LYS A C 1
ATOM 2614 O O . LYS A 1 335 ? 12.578 0.885 6.126 1.00 97.06 335 LYS A O 1
ATOM 2619 N N . LYS A 1 336 ? 14.028 -0.687 5.455 1.00 96.75 336 LYS A N 1
ATOM 2620 C CA . LYS A 1 336 ? 15.130 -0.218 6.316 1.00 96.75 336 LYS A CA 1
ATOM 2621 C C . LYS A 1 336 ? 15.682 1.137 5.890 1.00 96.75 336 LYS A C 1
ATOM 2623 O O . LYS A 1 336 ? 16.064 1.909 6.767 1.00 96.75 336 LYS A O 1
ATOM 2628 N N . LEU A 1 337 ? 15.735 1.417 4.591 1.00 95.00 337 LEU A N 1
ATOM 2629 C CA . LEU A 1 337 ? 16.142 2.712 4.057 1.00 95.00 337 LEU A CA 1
ATOM 2630 C C . LEU A 1 337 ? 15.182 3.805 4.530 1.00 95.00 337 LEU A C 1
ATOM 2632 O O . LEU A 1 337 ? 15.633 4.752 5.165 1.00 95.00 337 LEU A O 1
ATOM 2636 N N . ILE A 1 338 ? 13.875 3.623 4.332 1.00 92.38 338 ILE A N 1
ATOM 2637 C CA . ILE A 1 338 ? 12.847 4.579 4.773 1.00 92.38 338 ILE A CA 1
ATOM 2638 C C . ILE A 1 338 ? 12.890 4.803 6.282 1.00 92.38 338 ILE A C 1
ATOM 2640 O O . ILE A 1 338 ? 12.887 5.939 6.751 1.00 92.38 338 ILE A O 1
ATOM 2644 N N . MET A 1 339 ? 13.018 3.725 7.053 1.00 92.94 339 MET A N 1
ATOM 2645 C CA . MET A 1 339 ? 13.156 3.816 8.503 1.00 92.94 339 MET A CA 1
ATOM 2646 C C . MET A 1 339 ? 14.377 4.626 8.960 1.00 92.94 339 MET A C 1
ATOM 2648 O O . MET A 1 339 ? 14.341 5.237 10.024 1.00 92.94 339 MET A O 1
ATOM 2652 N N . ARG A 1 340 ? 15.464 4.633 8.182 1.00 90.56 340 ARG A N 1
ATOM 2653 C CA . ARG A 1 340 ? 16.668 5.422 8.481 1.00 90.56 340 ARG A CA 1
ATOM 2654 C C . ARG A 1 340 ? 16.563 6.861 7.984 1.00 90.56 340 ARG A C 1
ATOM 2656 O O . ARG A 1 340 ? 17.011 7.755 8.691 1.00 90.56 340 ARG A O 1
ATOM 2663 N N . ALA A 1 341 ? 16.017 7.060 6.787 1.00 86.25 341 ALA A N 1
ATOM 2664 C CA . ALA A 1 341 ? 16.001 8.347 6.102 1.00 86.25 341 ALA A CA 1
ATOM 2665 C C . ALA A 1 341 ? 14.858 9.258 6.572 1.00 86.25 341 ALA A C 1
ATOM 2667 O O . ALA A 1 341 ? 15.102 10.426 6.852 1.00 86.25 341 ALA A O 1
ATOM 2668 N N . SER A 1 342 ? 13.643 8.717 6.710 1.00 82.69 342 SER A N 1
ATOM 2669 C CA . SER A 1 342 ? 12.427 9.520 6.923 1.00 82.69 342 SER A CA 1
ATOM 2670 C C . SER A 1 342 ? 11.693 9.212 8.231 1.00 82.69 342 SER A C 1
ATOM 2672 O O . SER A 1 342 ? 10.871 10.009 8.662 1.00 82.69 342 SER A O 1
ATOM 2674 N N . MET A 1 343 ? 11.970 8.076 8.886 1.00 85.50 343 MET A N 1
ATOM 2675 C CA . MET A 1 343 ? 11.242 7.647 10.098 1.00 85.50 343 MET A CA 1
ATOM 2676 C C . MET A 1 343 ? 12.152 7.325 11.293 1.00 85.50 343 MET A C 1
ATOM 2678 O O . MET A 1 343 ? 11.821 6.506 12.155 1.00 85.50 343 MET A O 1
ATOM 2682 N N . SER A 1 344 ? 13.318 7.969 11.356 1.00 87.44 344 SER A N 1
ATOM 2683 C CA . SER A 1 344 ? 14.289 7.758 12.435 1.00 87.44 344 SER A CA 1
ATOM 2684 C C . SER A 1 344 ? 13.747 8.196 13.801 1.00 87.44 344 SER A C 1
ATOM 2686 O O . SER A 1 344 ? 13.979 7.512 14.798 1.00 87.44 344 SER A O 1
ATOM 2688 N N . SER A 1 345 ? 12.970 9.283 13.849 1.00 86.19 345 SER A N 1
ATOM 2689 C CA . SER A 1 345 ? 12.288 9.770 15.055 1.00 86.19 345 SER A CA 1
ATOM 2690 C C . SER A 1 345 ? 11.319 8.731 15.621 1.00 86.19 345 SER A C 1
ATOM 2692 O O . SER A 1 345 ? 11.378 8.423 16.810 1.00 86.19 345 SER A O 1
ATOM 2694 N N . GLU A 1 346 ? 10.496 8.122 14.768 1.00 87.56 346 GLU A N 1
ATOM 2695 C CA . GLU A 1 346 ? 9.503 7.128 15.183 1.00 87.56 346 GLU A CA 1
ATOM 2696 C C . GLU A 1 346 ? 10.142 5.845 15.708 1.00 87.56 346 GLU A C 1
ATOM 2698 O O . GLU A 1 346 ? 9.729 5.305 16.739 1.00 87.56 346 GLU A O 1
ATOM 2703 N N . LEU A 1 347 ? 11.228 5.402 15.070 1.00 91.12 347 LEU A N 1
ATOM 2704 C CA . LEU A 1 347 ? 12.022 4.296 15.594 1.00 91.12 347 LEU A CA 1
ATOM 2705 C C . LEU A 1 347 ? 12.688 4.622 16.931 1.00 91.12 347 LEU A C 1
ATOM 2707 O O . LEU A 1 347 ? 12.746 3.751 17.800 1.00 91.12 347 LEU A O 1
ATOM 2711 N N . ASN A 1 348 ? 13.175 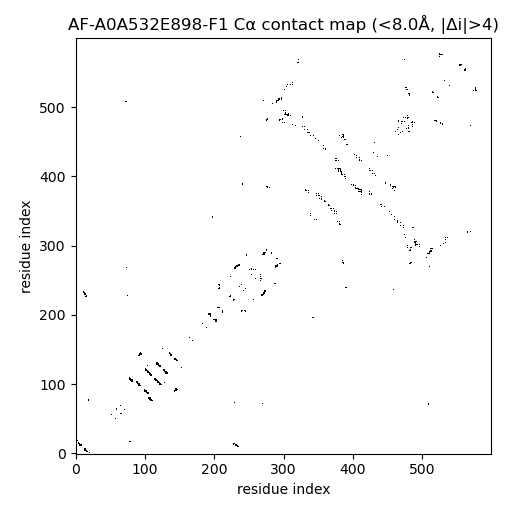5.850 17.120 1.00 90.88 348 ASN A N 1
ATOM 2712 C CA . ASN A 1 348 ? 13.768 6.260 18.391 1.00 90.88 348 ASN A CA 1
ATOM 2713 C C . ASN A 1 348 ? 12.723 6.260 19.511 1.00 90.88 348 ASN A C 1
ATOM 2715 O O . ASN A 1 348 ? 13.007 5.764 20.601 1.00 90.88 348 ASN A O 1
ATOM 2719 N N . VAL A 1 349 ? 11.501 6.736 19.245 1.00 91.88 349 VAL A N 1
ATOM 2720 C CA . VAL A 1 349 ? 10.390 6.678 20.210 1.00 91.88 349 VAL A CA 1
ATOM 2721 C C . VAL A 1 349 ? 10.104 5.233 20.621 1.00 91.88 349 VAL A C 1
ATOM 2723 O O . VAL A 1 349 ? 10.052 4.947 21.819 1.00 91.88 349 VAL A O 1
ATOM 2726 N N . LEU A 1 350 ? 9.981 4.311 19.661 1.00 95.12 350 LEU A N 1
ATOM 2727 C CA . LEU A 1 350 ? 9.765 2.887 19.947 1.00 95.12 350 LEU A CA 1
ATOM 2728 C C . LEU A 1 350 ? 10.927 2.268 20.735 1.00 95.12 350 LEU A C 1
ATOM 2730 O O . LEU A 1 350 ? 10.697 1.553 21.709 1.00 95.12 350 LEU A O 1
ATOM 2734 N N . GLY A 1 351 ? 12.172 2.570 20.359 1.00 95.06 351 GLY A N 1
ATOM 2735 C CA . GLY A 1 351 ? 13.367 2.093 21.056 1.00 95.06 351 GLY A CA 1
ATOM 2736 C C . GLY A 1 351 ? 13.439 2.568 22.508 1.00 95.06 351 GLY A C 1
ATOM 2737 O O . GLY A 1 351 ? 13.661 1.768 23.417 1.00 95.06 351 GLY A O 1
ATOM 2738 N N . HIS A 1 352 ? 13.181 3.855 22.753 1.00 94.19 352 HIS A N 1
ATOM 2739 C CA . HIS A 1 352 ? 13.144 4.414 24.105 1.00 94.19 352 HIS A CA 1
ATOM 2740 C C . HIS A 1 352 ? 11.978 3.872 24.935 1.00 94.19 352 HIS A C 1
ATOM 2742 O O . HIS A 1 352 ? 12.143 3.641 26.133 1.00 94.19 352 HIS A O 1
ATOM 2748 N N . GLN A 1 353 ? 10.810 3.648 24.325 1.00 93.62 353 GLN A N 1
ATOM 2749 C CA . GLN A 1 353 ? 9.703 2.972 24.999 1.00 93.62 353 GLN A CA 1
ATOM 2750 C C . GLN A 1 353 ? 10.113 1.561 25.423 1.00 93.62 353 GLN A C 1
ATOM 2752 O O . GLN A 1 353 ? 10.002 1.252 26.604 1.00 93.62 353 GLN A O 1
ATOM 2757 N N . LEU A 1 354 ? 10.675 0.756 24.516 1.00 94.50 354 LEU A N 1
ATOM 2758 C CA . LEU A 1 354 ? 11.169 -0.584 24.841 1.00 94.50 354 LEU A CA 1
ATOM 2759 C C . LEU A 1 354 ? 12.196 -0.571 25.973 1.00 94.50 354 LEU A C 1
ATOM 2761 O O . LEU A 1 354 ? 12.079 -1.382 26.883 1.00 94.50 354 LEU A O 1
ATOM 2765 N N . ASN A 1 355 ? 13.154 0.360 25.951 1.00 93.62 355 ASN A N 1
ATOM 2766 C CA . ASN A 1 355 ? 14.191 0.453 26.982 1.00 93.62 355 ASN A CA 1
ATOM 2767 C C . ASN A 1 355 ? 13.602 0.754 28.367 1.00 93.62 355 ASN A C 1
ATOM 2769 O O . ASN A 1 355 ? 13.970 0.129 29.356 1.00 93.62 355 ASN A O 1
ATOM 2773 N N . ARG A 1 356 ? 12.630 1.673 28.448 1.00 90.88 356 ARG A N 1
ATOM 2774 C CA . ARG A 1 356 ? 11.937 1.962 29.716 1.00 90.88 356 ARG A CA 1
ATOM 2775 C C . ARG A 1 356 ? 11.149 0.765 30.242 1.00 90.88 356 ARG A C 1
ATOM 2777 O O . ARG A 1 356 ? 11.005 0.628 31.452 1.00 90.88 356 ARG A O 1
ATOM 2784 N N . LEU A 1 357 ? 10.602 -0.061 29.350 1.00 89.62 357 LEU A N 1
ATOM 2785 C CA . LEU A 1 357 ? 9.856 -1.261 29.732 1.00 89.62 357 LEU A CA 1
ATOM 2786 C C . LEU A 1 357 ? 10.797 -2.392 30.152 1.00 89.62 357 LEU A C 1
ATOM 2788 O O . LEU A 1 357 ? 10.532 -3.055 31.150 1.00 89.62 357 LEU A O 1
ATOM 2792 N N . SER A 1 358 ? 11.916 -2.579 29.450 1.00 90.94 358 SER A N 1
ATOM 2793 C CA . SER A 1 358 ? 12.897 -3.614 29.780 1.00 90.94 358 SER A CA 1
ATOM 2794 C C . SER A 1 358 ? 13.609 -3.348 31.108 1.00 90.94 358 SER A C 1
ATOM 2796 O O . SER A 1 358 ? 13.899 -4.289 31.836 1.00 90.94 358 SER A O 1
ATOM 2798 N N . GLU A 1 359 ? 13.839 -2.083 31.479 1.00 89.56 359 GLU A N 1
ATOM 2799 C CA . GLU A 1 359 ? 14.458 -1.703 32.761 1.00 89.56 359 GLU A CA 1
ATOM 2800 C C . GLU A 1 359 ? 13.640 -2.102 34.003 1.00 89.56 359 GLU A C 1
ATOM 2802 O O . GLU A 1 359 ? 14.203 -2.197 35.098 1.00 89.56 359 GLU A O 1
ATOM 2807 N N . ARG A 1 360 ? 12.331 -2.349 33.852 1.00 85.50 360 ARG A N 1
ATOM 2808 C CA . ARG A 1 360 ? 11.421 -2.699 34.957 1.00 85.50 360 ARG A CA 1
ATOM 2809 C C . ARG A 1 360 ? 11.417 -4.185 35.311 1.00 85.50 360 ARG A C 1
ATOM 2811 O O . ARG A 1 360 ? 10.970 -4.534 36.400 1.00 85.50 360 ARG A O 1
ATOM 2818 N N . ASP A 1 361 ? 11.954 -5.043 34.445 1.00 82.44 361 ASP A N 1
ATOM 2819 C CA . ASP A 1 361 ? 12.027 -6.485 34.671 1.00 82.44 361 ASP A CA 1
ATOM 2820 C C . ASP A 1 361 ? 13.480 -6.974 34.632 1.00 82.44 361 ASP A C 1
ATOM 2822 O O . ASP A 1 361 ? 14.216 -6.765 33.667 1.00 82.44 361 ASP A O 1
ATOM 2826 N N . ARG A 1 362 ? 13.891 -7.699 35.677 1.00 82.62 362 ARG A N 1
ATOM 2827 C CA . ARG A 1 362 ? 15.235 -8.281 35.795 1.00 82.62 362 ARG A CA 1
ATOM 2828 C C . ARG A 1 362 ? 15.625 -9.203 34.630 1.00 82.62 362 ARG A C 1
ATOM 2830 O O . ARG A 1 362 ? 16.813 -9.344 34.378 1.00 82.62 362 ARG A O 1
ATOM 2837 N N . HIS A 1 363 ? 14.669 -9.840 33.950 1.00 82.81 363 HIS A N 1
ATOM 2838 C CA . HIS A 1 363 ? 14.940 -10.761 32.839 1.00 82.81 363 HIS A CA 1
ATOM 2839 C C . HIS A 1 363 ? 15.289 -10.028 31.537 1.00 82.81 363 HIS A C 1
ATOM 2841 O O . HIS A 1 363 ? 15.906 -10.623 30.655 1.00 82.81 363 HIS A O 1
ATOM 2847 N N . TYR A 1 364 ? 14.900 -8.755 31.412 1.00 86.38 364 TYR A N 1
ATOM 2848 C CA . TYR A 1 364 ? 15.068 -7.958 30.191 1.00 86.38 364 TYR A CA 1
ATOM 2849 C C . TYR A 1 364 ? 15.977 -6.736 30.387 1.00 86.38 364 TYR A C 1
ATOM 2851 O O . TYR A 1 364 ? 16.377 -6.105 29.410 1.00 86.38 364 TYR A O 1
ATOM 2859 N N . ARG A 1 365 ? 16.344 -6.411 31.633 1.00 86.94 365 ARG A N 1
ATOM 2860 C CA . ARG A 1 365 ? 17.126 -5.221 32.002 1.00 86.94 365 ARG A CA 1
ATOM 2861 C C . ARG A 1 365 ? 18.509 -5.125 31.345 1.00 86.94 365 ARG A C 1
ATOM 2863 O O . ARG A 1 365 ? 19.004 -4.018 31.163 1.00 86.94 365 ARG A O 1
ATOM 2870 N N . ASP A 1 366 ? 19.108 -6.249 30.958 1.00 90.06 366 ASP A N 1
ATOM 2871 C CA . ASP A 1 366 ? 20.421 -6.275 30.295 1.00 90.06 366 ASP A CA 1
ATOM 2872 C C . ASP A 1 366 ? 20.353 -5.916 28.797 1.00 90.06 366 ASP A C 1
ATOM 2874 O O . ASP A 1 366 ? 21.381 -5.798 28.123 1.00 90.06 366 ASP A O 1
ATOM 2878 N N . PHE A 1 367 ? 19.152 -5.734 28.238 1.00 93.50 367 PHE A N 1
ATOM 2879 C CA . PHE A 1 367 ? 18.995 -5.306 26.852 1.00 93.50 367 PHE A CA 1
ATOM 2880 C C . PHE A 1 367 ? 19.357 -3.830 26.695 1.00 93.50 367 PHE A C 1
ATOM 2882 O O . PHE A 1 367 ? 18.746 -2.944 27.282 1.00 93.50 367 PHE A O 1
ATOM 2889 N N . THR A 1 368 ? 20.339 -3.552 25.839 1.00 93.50 368 THR A N 1
ATOM 2890 C CA . THR A 1 368 ? 20.747 -2.174 25.538 1.00 93.50 368 THR A CA 1
ATOM 2891 C C . THR A 1 368 ? 19.736 -1.486 24.621 1.00 93.50 368 THR A C 1
ATOM 2893 O O . THR A 1 368 ? 19.198 -2.122 23.708 1.00 93.50 368 THR A O 1
ATOM 2896 N N . LEU A 1 369 ? 19.572 -0.165 24.763 1.00 94.44 369 LEU A N 1
ATOM 2897 C CA . LEU A 1 369 ? 18.764 0.662 23.856 1.00 94.44 369 LEU A CA 1
ATOM 2898 C C . LEU A 1 369 ? 19.076 0.387 22.376 1.00 94.44 369 LEU A C 1
ATOM 2900 O O . LEU A 1 369 ? 18.167 0.173 21.582 1.00 94.44 369 LEU A O 1
ATOM 2904 N N . ASN A 1 370 ? 20.359 0.321 22.000 1.00 94.19 370 ASN A N 1
ATOM 2905 C CA . ASN A 1 370 ? 20.757 0.042 20.617 1.00 94.19 370 ASN A CA 1
ATOM 2906 C C . ASN A 1 370 ? 20.253 -1.330 20.137 1.00 94.19 370 ASN A C 1
ATOM 2908 O O . ASN A 1 370 ? 19.783 -1.457 19.008 1.00 94.19 370 ASN A O 1
ATOM 2912 N N . SER A 1 371 ? 20.313 -2.353 20.994 1.00 94.94 371 SER A N 1
ATOM 2913 C CA . SER A 1 371 ? 19.823 -3.692 20.658 1.00 94.94 371 SER A CA 1
ATOM 2914 C C . SER A 1 371 ? 18.295 -3.752 20.524 1.00 94.94 371 SER A C 1
ATOM 2916 O O . SER A 1 371 ? 17.798 -4.407 19.609 1.00 94.94 371 SER A O 1
ATOM 2918 N N . LEU A 1 372 ? 17.558 -2.995 21.344 1.00 95.75 372 LEU A N 1
ATOM 2919 C CA . LEU A 1 372 ? 16.096 -2.880 21.280 1.00 95.75 372 LEU A CA 1
ATOM 2920 C C . LEU A 1 372 ? 15.641 -2.113 20.034 1.00 95.75 372 LEU A C 1
ATOM 2922 O O . LEU A 1 372 ? 14.806 -2.609 19.277 1.00 95.75 372 LEU A O 1
ATOM 2926 N N . THR A 1 373 ? 16.246 -0.951 19.764 1.00 95.75 373 THR A N 1
ATOM 2927 C CA . THR A 1 373 ? 15.990 -0.161 18.549 1.00 95.75 373 THR A CA 1
ATOM 2928 C C . THR A 1 373 ? 16.330 -0.962 17.292 1.00 95.75 373 THR A C 1
ATOM 2930 O O . THR A 1 373 ? 15.605 -0.919 16.296 1.00 95.75 373 THR A O 1
ATOM 2933 N N . HIS A 1 374 ? 17.415 -1.741 17.326 1.00 95.44 374 HIS A N 1
ATOM 2934 C CA . HIS A 1 374 ? 17.745 -2.648 16.237 1.00 95.44 374 HIS A CA 1
ATOM 2935 C C . HIS A 1 374 ? 16.664 -3.721 16.071 1.00 95.44 374 HIS A C 1
ATOM 2937 O O . HIS A 1 374 ? 16.150 -3.881 14.968 1.00 95.44 374 HIS A O 1
ATOM 2943 N N . ALA A 1 375 ? 16.288 -4.430 17.138 1.00 96.69 375 ALA A N 1
ATOM 2944 C CA . ALA A 1 375 ? 15.309 -5.511 17.067 1.00 96.69 375 ALA A CA 1
ATOM 2945 C C . ALA A 1 375 ? 13.947 -5.038 16.537 1.00 96.69 375 ALA A C 1
ATOM 2947 O O . ALA A 1 375 ? 13.404 -5.665 15.627 1.00 96.69 375 ALA A O 1
ATOM 2948 N N . VAL A 1 376 ? 13.422 -3.908 17.028 1.00 96.94 376 VAL A N 1
ATOM 2949 C CA . VAL A 1 376 ? 12.132 -3.375 16.554 1.00 96.94 376 VAL A CA 1
ATOM 2950 C C . VAL A 1 376 ? 12.193 -2.964 15.081 1.00 96.94 376 VAL A C 1
ATOM 2952 O O . VAL A 1 376 ? 11.290 -3.305 14.320 1.00 96.94 376 VAL A O 1
ATOM 2955 N N . ARG A 1 377 ? 13.295 -2.345 14.630 1.00 97.44 377 ARG A N 1
ATOM 2956 C CA . ARG A 1 377 ? 13.517 -2.033 13.209 1.00 97.44 377 ARG A CA 1
ATOM 2957 C C . ARG A 1 377 ? 13.506 -3.294 12.346 1.00 97.44 377 ARG A C 1
ATOM 2959 O O . ARG A 1 377 ? 12.911 -3.305 11.274 1.00 97.44 377 ARG A O 1
ATOM 2966 N N . GLU A 1 378 ? 14.174 -4.354 12.790 1.00 97.75 378 GLU A N 1
ATOM 2967 C CA . GLU A 1 378 ? 14.235 -5.623 12.058 1.00 97.75 378 GLU A CA 1
ATOM 2968 C C . GLU A 1 378 ? 12.870 -6.321 11.986 1.00 97.75 378 GLU A C 1
ATOM 2970 O O . GLU A 1 378 ? 12.521 -6.877 10.942 1.00 97.75 378 GLU A O 1
ATOM 2975 N N . ILE A 1 379 ? 12.075 -6.247 13.059 1.00 98.06 379 ILE A N 1
ATOM 2976 C CA . ILE A 1 379 ? 10.698 -6.757 13.091 1.00 98.06 379 ILE A CA 1
ATOM 2977 C C . ILE A 1 379 ? 9.815 -5.971 12.115 1.00 98.06 379 ILE A C 1
ATOM 2979 O O . ILE A 1 379 ? 9.146 -6.590 11.289 1.00 98.06 379 ILE A O 1
ATOM 2983 N N . ILE A 1 380 ? 9.857 -4.633 12.143 1.00 97.75 380 ILE A N 1
ATOM 2984 C CA . ILE A 1 380 ? 9.080 -3.776 11.230 1.00 97.75 380 ILE A CA 1
ATOM 2985 C C . ILE A 1 380 ? 9.474 -4.037 9.767 1.00 97.75 380 ILE A C 1
ATOM 2987 O O . ILE A 1 380 ? 8.607 -4.199 8.908 1.00 97.75 380 ILE A O 1
ATOM 2991 N N . ALA A 1 381 ? 10.772 -4.172 9.469 1.00 97.44 381 ALA A N 1
ATOM 2992 C CA . ALA A 1 381 ? 11.246 -4.499 8.120 1.00 97.44 381 ALA A CA 1
ATOM 2993 C C . ALA A 1 381 ? 10.739 -5.865 7.620 1.00 97.44 381 ALA A C 1
ATOM 2995 O O . ALA A 1 381 ? 10.573 -6.065 6.417 1.00 97.44 381 ALA A O 1
ATOM 2996 N N . CYS A 1 382 ? 10.491 -6.808 8.533 1.00 97.06 382 CYS A N 1
ATOM 2997 C CA . CYS A 1 382 ? 9.969 -8.139 8.222 1.00 97.06 382 CYS A CA 1
ATOM 2998 C C . CYS A 1 382 ? 8.436 -8.237 8.288 1.00 97.06 382 CYS A C 1
ATOM 3000 O O . CYS A 1 382 ? 7.899 -9.311 7.992 1.00 97.06 382 CYS A O 1
ATOM 3002 N N . PHE A 1 383 ? 7.743 -7.162 8.673 1.00 96.19 383 PHE A N 1
ATOM 3003 C CA . PHE A 1 383 ? 6.299 -7.169 8.869 1.00 96.19 383 PHE A CA 1
ATOM 3004 C C . PHE A 1 383 ? 5.570 -7.355 7.523 1.00 96.19 383 PHE A C 1
ATOM 3006 O O . PHE A 1 383 ? 5.894 -6.646 6.559 1.00 96.19 383 PHE A O 1
ATOM 3013 N N . PRO A 1 384 ? 4.653 -8.340 7.409 1.00 93.00 384 PRO A N 1
ATOM 3014 C CA . PRO A 1 384 ? 4.113 -8.768 6.115 1.00 93.00 384 PRO A CA 1
ATOM 3015 C C . PRO A 1 384 ? 2.958 -7.903 5.592 1.00 93.00 384 PRO A C 1
ATOM 3017 O O . PRO A 1 384 ? 2.733 -7.889 4.390 1.00 93.00 384 PRO A O 1
ATOM 3020 N N . VAL A 1 385 ? 2.257 -7.183 6.468 1.00 93.94 385 VAL A N 1
ATOM 3021 C CA . VAL A 1 385 ? 1.076 -6.359 6.144 1.00 93.94 385 VAL A CA 1
ATOM 3022 C C . VAL A 1 385 ? 1.321 -4.894 6.513 1.00 93.94 385 VAL A C 1
ATOM 3024 O O . VAL A 1 385 ? 2.350 -4.583 7.114 1.00 93.94 385 VAL A O 1
ATOM 3027 N N . TYR A 1 386 ? 0.407 -3.985 6.162 1.00 92.62 386 TYR A N 1
ATOM 3028 C CA . TYR A 1 386 ? 0.539 -2.562 6.513 1.00 92.62 386 TYR A CA 1
ATOM 3029 C C . TYR A 1 386 ? 0.550 -2.368 8.028 1.00 92.62 386 TYR A C 1
ATOM 3031 O O . TYR A 1 386 ? 1.448 -1.730 8.570 1.00 92.62 386 TYR A O 1
ATOM 3039 N N . ARG A 1 387 ? -0.398 -2.975 8.742 1.00 93.19 387 ARG A N 1
ATOM 3040 C CA . ARG A 1 387 ? -0.438 -2.953 10.205 1.00 93.19 387 ARG A CA 1
ATOM 3041 C C . ARG A 1 387 ? -1.248 -4.113 10.757 1.00 93.19 387 ARG A C 1
ATOM 3043 O O . ARG A 1 387 ? -2.027 -4.727 10.035 1.00 93.19 387 ARG A O 1
ATOM 3050 N N . SER A 1 388 ? -1.060 -4.389 12.041 1.00 92.81 388 SER A N 1
ATOM 3051 C CA . SER A 1 388 ? -1.999 -5.196 12.817 1.00 92.81 388 SER A CA 1
ATOM 3052 C C . SER A 1 388 ? -3.117 -4.335 13.415 1.00 92.81 388 SER A C 1
ATOM 3054 O O . SER A 1 388 ? -3.016 -3.101 13.466 1.00 92.81 388 SER A O 1
ATOM 3056 N N . TYR A 1 389 ? -4.162 -5.006 13.902 1.00 89.75 389 TYR A N 1
ATOM 3057 C CA . TYR A 1 389 ? -5.295 -4.399 14.614 1.00 89.75 389 TYR A CA 1
ATOM 3058 C C . TYR A 1 389 ? -5.459 -4.996 16.018 1.00 89.75 389 TYR A C 1
ATOM 3060 O O . TYR A 1 389 ? -6.494 -5.558 16.378 1.00 89.75 389 TYR A O 1
ATOM 3068 N N . LEU A 1 390 ? -4.392 -4.900 16.805 1.00 86.50 390 LEU A N 1
ATOM 3069 C CA . LEU A 1 390 ? -4.393 -5.178 18.232 1.00 86.50 390 LEU A CA 1
ATOM 3070 C C . LEU A 1 390 ? -5.129 -4.043 18.950 1.00 86.50 390 LEU A C 1
ATOM 3072 O O . LEU A 1 390 ? -4.738 -2.879 18.844 1.00 86.50 390 LEU A O 1
ATOM 3076 N N . THR A 1 391 ? -6.173 -4.414 19.683 1.00 74.50 391 THR A N 1
ATOM 3077 C CA . THR A 1 391 ? -6.908 -3.557 20.617 1.00 74.50 391 THR A CA 1
ATOM 3078 C C . THR A 1 391 ? -6.900 -4.226 21.984 1.00 74.50 391 THR A C 1
ATOM 3080 O O . THR A 1 391 ? -6.852 -5.453 22.088 1.00 74.50 391 THR A O 1
ATOM 3083 N N . THR A 1 392 ? -6.932 -3.424 23.040 1.00 62.72 392 THR A N 1
ATOM 3084 C CA . THR A 1 392 ? -6.939 -3.909 24.422 1.00 62.72 392 THR A CA 1
ATOM 3085 C C . THR A 1 392 ? -8.314 -4.108 25.024 1.00 62.72 392 THR A C 1
ATOM 3087 O O . THR A 1 392 ? -8.412 -4.584 26.160 1.00 62.72 392 THR A O 1
ATOM 3090 N N . ASP A 1 393 ? -9.353 -3.772 24.268 1.00 67.00 393 ASP A N 1
ATOM 3091 C CA . ASP A 1 393 ? -10.736 -4.081 24.625 1.00 67.00 393 ASP A CA 1
ATOM 3092 C C . ASP A 1 393 ? -11.058 -5.555 24.359 1.00 67.00 393 ASP A C 1
ATOM 3094 O O . ASP A 1 393 ? -12.042 -6.091 24.864 1.00 67.00 393 ASP A O 1
ATOM 3098 N N . ARG A 1 394 ? -10.192 -6.243 23.604 1.00 72.06 394 ARG A N 1
ATOM 3099 C CA . ARG A 1 394 ? -10.252 -7.689 23.403 1.00 72.06 394 ARG A CA 1
ATOM 3100 C C . ARG A 1 394 ? -9.350 -8.411 24.391 1.00 72.06 394 ARG A C 1
ATOM 3102 O O . ARG A 1 394 ? -8.215 -8.003 24.627 1.00 72.06 394 ARG A O 1
ATOM 3109 N N . GLU A 1 395 ? -9.848 -9.530 24.912 1.00 71.19 395 GLU A N 1
ATOM 3110 C CA . GLU A 1 395 ? -9.080 -10.417 25.796 1.00 71.19 395 GLU A CA 1
ATOM 3111 C C . GLU A 1 395 ? -7.868 -11.038 25.090 1.00 71.19 395 GLU A C 1
ATOM 3113 O O . GLU A 1 395 ? -6.841 -11.273 25.723 1.00 71.19 395 GLU A O 1
ATOM 3118 N N . ALA A 1 396 ? -7.967 -11.275 23.778 1.00 77.56 396 ALA A N 1
ATOM 3119 C CA . ALA A 1 396 ? -6.892 -11.838 22.974 1.00 77.56 396 ALA A CA 1
ATOM 3120 C C . ALA A 1 396 ? -6.777 -11.155 21.596 1.00 77.56 396 ALA A C 1
ATOM 3122 O O . ALA A 1 396 ? -7.792 -10.744 21.019 1.00 77.56 396 ALA A O 1
ATOM 3123 N N . PRO A 1 397 ? -5.554 -11.067 21.033 1.00 84.12 397 PRO A N 1
ATOM 3124 C CA . PRO A 1 397 ? -5.343 -10.714 19.633 1.00 84.12 397 PRO A CA 1
ATOM 3125 C C . PRO A 1 397 ? -6.122 -11.623 18.680 1.00 84.12 397 PRO A C 1
ATOM 3127 O O . PRO A 1 397 ? -6.301 -12.808 18.949 1.00 84.12 397 PRO A O 1
ATOM 3130 N N . LEU A 1 398 ? -6.511 -11.095 17.517 1.00 85.69 398 LEU A N 1
ATOM 3131 C CA . LEU A 1 398 ? -7.039 -11.933 16.440 1.00 85.69 398 LEU A CA 1
ATOM 3132 C C . LEU A 1 398 ? -5.962 -12.911 15.949 1.00 85.69 398 LEU A C 1
ATOM 3134 O O . LEU A 1 398 ? -4.798 -12.528 15.800 1.00 85.69 398 LEU A O 1
ATOM 3138 N N . ASP A 1 399 ? -6.366 -14.133 15.592 1.00 88.44 399 ASP A N 1
ATOM 3139 C CA . ASP A 1 399 ? -5.456 -15.187 15.117 1.00 88.44 399 ASP A CA 1
ATOM 3140 C C . ASP A 1 399 ? -4.554 -14.724 13.964 1.00 88.44 399 ASP A C 1
ATOM 3142 O O . ASP A 1 399 ? -3.355 -15.012 13.944 1.00 88.44 399 ASP A O 1
ATOM 3146 N N . ARG A 1 400 ? -5.108 -13.943 13.024 1.00 89.19 400 ARG A N 1
ATOM 3147 C CA . ARG A 1 400 ? -4.349 -13.378 11.896 1.00 89.19 400 ARG A CA 1
ATOM 3148 C C . ARG A 1 400 ? -3.238 -12.428 12.362 1.00 89.19 400 ARG A C 1
ATOM 3150 O O . ARG A 1 400 ? -2.119 -12.500 11.867 1.00 89.19 400 ARG A O 1
ATOM 3157 N N . ASP A 1 401 ? -3.536 -11.561 13.331 1.00 91.50 401 ASP A N 1
ATOM 3158 C CA . ASP A 1 401 ? -2.629 -10.518 13.808 1.00 91.50 401 ASP A CA 1
ATOM 3159 C C . ASP A 1 401 ? -1.508 -11.168 14.626 1.00 91.50 401 ASP A C 1
ATOM 3161 O O . ASP A 1 401 ? -0.327 -10.859 14.444 1.00 91.50 401 ASP A O 1
ATOM 3165 N N . GLN A 1 402 ? -1.860 -12.181 15.428 1.00 93.31 402 GLN A N 1
ATOM 3166 C CA . GLN A 1 402 ? -0.891 -13.045 16.090 1.00 93.31 402 GLN A CA 1
ATOM 3167 C C . GLN A 1 402 ? 0.025 -13.752 15.079 1.00 93.31 402 GLN A C 1
ATOM 3169 O O . GLN A 1 402 ? 1.245 -13.767 15.269 1.00 93.31 402 GLN A O 1
ATOM 3174 N N . ALA A 1 403 ? -0.525 -14.314 13.999 1.00 93.94 403 ALA A N 1
ATOM 3175 C CA . ALA A 1 403 ? 0.263 -14.985 12.968 1.00 93.94 403 ALA A CA 1
ATOM 3176 C C . ALA A 1 403 ? 1.252 -14.027 12.279 1.00 93.94 403 ALA A C 1
ATOM 3178 O O . ALA A 1 403 ? 2.419 -14.386 12.096 1.00 93.94 403 ALA A O 1
ATOM 3179 N N . TYR A 1 404 ? 0.835 -12.797 11.959 1.00 95.06 404 TYR A N 1
ATOM 3180 C CA . TYR A 1 404 ? 1.713 -11.787 11.359 1.00 95.06 404 TYR A CA 1
ATOM 3181 C C . TYR A 1 404 ? 2.872 -11.397 12.274 1.00 95.06 404 TYR A C 1
ATOM 3183 O O . TYR A 1 404 ? 4.018 -11.351 11.819 1.00 95.06 404 TYR A O 1
ATOM 3191 N N . ILE A 1 405 ? 2.604 -11.178 13.564 1.00 96.00 405 ILE A N 1
ATOM 3192 C CA . ILE A 1 405 ? 3.631 -10.823 14.553 1.00 96.00 405 ILE A CA 1
ATOM 3193 C C . ILE A 1 405 ? 4.637 -11.964 14.709 1.00 96.00 405 ILE A C 1
ATOM 3195 O O . ILE A 1 405 ? 5.847 -11.743 14.618 1.00 96.00 405 ILE A O 1
ATOM 3199 N N . VAL A 1 406 ? 4.157 -13.199 14.882 1.00 96.81 406 VAL A N 1
ATOM 3200 C CA . VAL A 1 406 ? 5.024 -14.381 15.010 1.00 96.81 406 VAL A CA 1
ATOM 3201 C C . VAL A 1 406 ? 5.882 -14.568 13.757 1.00 96.81 406 VAL A C 1
ATOM 3203 O O . VAL A 1 406 ? 7.088 -14.802 13.867 1.00 96.81 406 VAL A O 1
ATOM 3206 N N . LEU A 1 407 ? 5.296 -14.412 12.567 1.00 95.81 407 LEU A N 1
ATOM 3207 C CA . LEU A 1 407 ? 6.009 -14.521 11.296 1.00 95.81 407 LEU A CA 1
ATOM 3208 C C . LEU A 1 407 ? 7.091 -13.441 11.146 1.00 95.81 407 LEU A C 1
ATOM 3210 O O . LEU A 1 407 ? 8.221 -13.758 10.763 1.00 95.81 407 LEU A O 1
ATOM 3214 N N . ALA A 1 408 ? 6.766 -12.183 11.452 1.00 97.06 408 ALA A N 1
ATOM 3215 C CA . ALA A 1 408 ? 7.698 -11.061 11.365 1.00 97.06 408 ALA A CA 1
ATOM 3216 C C . ALA A 1 408 ? 8.891 -11.250 12.312 1.00 97.06 408 ALA A C 1
ATOM 3218 O O . ALA A 1 408 ? 10.043 -11.126 11.895 1.00 97.06 408 ALA A O 1
ATOM 3219 N N . VAL A 1 409 ? 8.621 -11.643 13.559 1.00 97.88 409 VAL A N 1
ATOM 3220 C CA . VAL A 1 409 ? 9.637 -11.922 14.582 1.00 97.88 409 VAL A CA 1
ATOM 3221 C C . VAL A 1 409 ? 10.529 -13.091 14.168 1.00 97.88 409 VAL A C 1
ATOM 3223 O O . VAL A 1 409 ? 11.754 -12.984 14.222 1.00 97.88 409 VAL A O 1
ATOM 3226 N N . ALA A 1 410 ? 9.951 -14.197 13.690 1.00 97.44 410 ALA A N 1
ATOM 3227 C CA . ALA A 1 410 ? 10.724 -15.353 13.238 1.00 97.44 410 ALA A CA 1
ATOM 3228 C C . ALA A 1 410 ? 11.647 -15.007 12.054 1.00 97.44 410 ALA A C 1
ATOM 3230 O O . ALA A 1 410 ? 12.807 -15.432 12.018 1.00 97.44 410 ALA A O 1
ATOM 3231 N N . ARG A 1 411 ? 11.160 -14.205 11.097 1.00 97.00 411 ARG A N 1
ATOM 3232 C CA . ARG A 1 411 ? 11.961 -13.700 9.970 1.00 97.00 411 ARG A CA 1
ATOM 3233 C C . ARG A 1 411 ? 13.078 -12.769 10.443 1.00 97.00 411 ARG A C 1
ATOM 3235 O O . ARG A 1 411 ? 14.213 -12.929 9.992 1.00 97.00 411 ARG A O 1
ATOM 3242 N N . ALA A 1 412 ? 12.785 -11.867 11.378 1.00 97.44 412 ALA A N 1
ATOM 3243 C CA . ALA A 1 412 ? 13.765 -10.950 11.950 1.00 97.44 412 ALA A CA 1
ATOM 3244 C C . ALA A 1 412 ? 14.890 -11.702 12.681 1.00 97.44 412 ALA A C 1
ATOM 3246 O O . ALA A 1 412 ? 16.062 -11.438 12.414 1.00 97.44 412 ALA A O 1
ATOM 3247 N N . LYS A 1 413 ? 14.558 -12.712 13.502 1.00 96.81 413 LYS A N 1
ATOM 3248 C CA . LYS A 1 413 ? 15.547 -13.589 14.160 1.00 96.81 413 LYS A CA 1
ATOM 3249 C C . LYS A 1 413 ? 16.430 -14.311 13.143 1.00 96.81 413 LYS A C 1
ATOM 3251 O O . LYS A 1 413 ? 17.647 -14.318 13.279 1.00 96.81 413 LYS A O 1
ATOM 3256 N N . ARG A 1 414 ? 15.832 -14.883 12.088 1.00 96.31 414 ARG A N 1
ATOM 3257 C CA . ARG A 1 414 ? 16.577 -15.616 11.048 1.00 96.31 414 ARG A CA 1
ATOM 3258 C C . ARG A 1 414 ? 17.559 -14.722 10.287 1.00 96.31 414 ARG A C 1
ATOM 3260 O O . ARG A 1 414 ? 18.641 -15.183 9.940 1.00 96.31 414 ARG A O 1
ATOM 3267 N N . ARG A 1 415 ? 17.189 -13.468 10.011 1.00 95.81 415 ARG A N 1
ATOM 3268 C CA . ARG A 1 415 ? 18.061 -12.503 9.318 1.00 95.81 415 ARG A CA 1
ATOM 3269 C C . ARG A 1 415 ? 19.172 -11.940 10.209 1.00 95.81 415 ARG A C 1
ATOM 3271 O O . ARG A 1 415 ? 20.164 -11.460 9.673 1.00 95.81 415 ARG A O 1
ATOM 3278 N N . ASN A 1 416 ? 19.028 -12.019 11.534 1.00 95.38 416 ASN A N 1
ATOM 3279 C CA . ASN A 1 416 ? 19.941 -11.402 12.498 1.00 95.38 416 ASN A CA 1
ATOM 3280 C C . ASN A 1 416 ? 20.465 -12.423 13.533 1.00 95.38 416 ASN A C 1
ATOM 3282 O O . ASN A 1 416 ? 20.191 -12.280 14.725 1.00 95.38 416 ASN A O 1
ATOM 3286 N N . PRO A 1 417 ? 21.237 -13.445 13.109 1.00 92.44 417 PRO A N 1
ATOM 3287 C CA . PRO A 1 417 ? 21.680 -14.535 13.986 1.00 92.44 417 PRO A CA 1
ATOM 3288 C C . PRO A 1 417 ? 22.695 -14.110 15.060 1.00 92.44 417 PRO A C 1
ATOM 3290 O O . PRO A 1 417 ? 22.938 -14.861 15.998 1.00 92.44 417 PRO A O 1
ATOM 3293 N N . THR A 1 418 ? 23.309 -12.933 14.924 1.00 89.44 418 THR A N 1
ATOM 3294 C CA . THR A 1 418 ? 24.313 -12.411 15.866 1.00 89.44 418 THR A CA 1
ATOM 3295 C C . THR A 1 418 ? 23.703 -11.717 17.083 1.00 89.44 418 THR A C 1
ATOM 3297 O O . THR A 1 418 ? 24.408 -11.476 18.060 1.00 89.44 418 THR A O 1
ATOM 3300 N N . LEU A 1 419 ? 22.413 -11.378 17.039 1.00 88.44 419 LEU A N 1
ATOM 3301 C CA . LEU A 1 419 ? 21.704 -10.768 18.160 1.00 88.44 419 LEU A CA 1
ATOM 3302 C C . LEU A 1 419 ? 21.113 -11.839 19.073 1.00 88.44 419 LEU A C 1
ATOM 3304 O O . LEU A 1 419 ? 20.686 -12.900 18.617 1.00 88.44 419 LEU A O 1
ATOM 3308 N N . ASN A 1 420 ? 21.025 -11.531 20.368 1.00 89.44 420 ASN A N 1
ATOM 3309 C CA . ASN A 1 420 ? 20.338 -12.403 21.311 1.00 89.44 420 ASN A CA 1
ATOM 3310 C C . ASN A 1 420 ? 18.858 -12.542 20.905 1.00 89.44 420 ASN A C 1
ATOM 3312 O O . ASN A 1 420 ? 18.098 -11.571 20.911 1.00 89.44 420 ASN A O 1
ATOM 3316 N N . GLY A 1 421 ? 18.448 -13.773 20.583 1.00 92.31 421 GLY A N 1
ATOM 3317 C CA . GLY A 1 421 ? 17.084 -14.105 20.180 1.00 92.31 421 GLY A CA 1
ATOM 3318 C C . GLY A 1 421 ? 16.015 -13.698 21.200 1.00 92.31 421 GLY A C 1
ATOM 3319 O O . GLY A 1 421 ? 14.891 -13.411 20.792 1.00 92.31 421 GLY A O 1
ATOM 3320 N N . GLN A 1 422 ? 16.372 -13.609 22.485 1.00 93.75 422 GLN A N 1
ATOM 3321 C CA . GLN A 1 422 ? 15.466 -13.212 23.567 1.00 93.75 422 GLN A CA 1
ATOM 3322 C C . GLN A 1 422 ? 14.946 -11.778 23.415 1.00 93.75 422 GLN A C 1
ATOM 3324 O O . GLN A 1 422 ? 13.825 -11.499 23.822 1.00 93.75 422 GLN A O 1
ATOM 3329 N N . ILE A 1 423 ? 15.707 -10.881 22.777 1.00 95.50 423 ILE A N 1
ATOM 3330 C CA . ILE A 1 423 ? 15.271 -9.495 22.537 1.00 95.50 423 ILE A CA 1
ATOM 3331 C C . ILE A 1 423 ? 14.059 -9.483 21.597 1.00 95.50 423 ILE A C 1
ATOM 3333 O O . ILE A 1 423 ? 13.090 -8.761 21.812 1.00 95.50 423 ILE A O 1
ATOM 3337 N N . PHE A 1 424 ? 14.089 -10.325 20.563 1.00 96.88 424 PHE A N 1
ATOM 3338 C CA . PHE A 1 424 ? 12.973 -10.475 19.632 1.00 96.88 424 PHE A CA 1
ATOM 3339 C C . PHE A 1 424 ? 11.763 -11.149 20.288 1.00 96.88 424 PHE A C 1
ATOM 3341 O O . PHE A 1 424 ? 10.627 -10.783 19.991 1.00 96.88 424 PHE A O 1
ATOM 3348 N N . ASP A 1 425 ? 12.004 -12.121 21.173 1.00 95.31 425 ASP A N 1
ATOM 3349 C CA . ASP A 1 425 ? 10.945 -12.786 21.936 1.00 95.31 425 ASP A CA 1
ATOM 3350 C C . ASP A 1 425 ? 10.266 -11.809 22.910 1.00 95.31 425 ASP A C 1
ATOM 3352 O O . ASP A 1 425 ? 9.043 -11.767 22.956 1.00 95.31 425 ASP A O 1
ATOM 3356 N N . PHE A 1 426 ? 11.030 -10.937 23.578 1.00 94.38 426 PHE A N 1
ATOM 3357 C CA . PHE A 1 426 ? 10.491 -9.871 24.427 1.00 94.38 426 PHE A CA 1
ATOM 3358 C C . PHE A 1 426 ? 9.554 -8.933 23.656 1.00 94.38 426 PHE A C 1
ATOM 3360 O O . PHE A 1 426 ? 8.428 -8.696 24.088 1.00 94.38 426 PHE A O 1
ATOM 3367 N N . VAL A 1 427 ? 9.973 -8.442 22.481 1.00 95.44 427 VAL A N 1
ATOM 3368 C CA . VAL A 1 427 ? 9.117 -7.568 21.655 1.00 95.44 427 VAL A CA 1
ATOM 3369 C C . VAL A 1 427 ? 7.862 -8.311 21.185 1.00 95.44 427 VAL A C 1
ATOM 3371 O O . VAL A 1 427 ? 6.773 -7.742 21.212 1.00 95.44 427 VAL A O 1
ATOM 3374 N N . ARG A 1 428 ? 7.981 -9.588 20.791 1.00 96.00 428 ARG A N 1
ATOM 3375 C CA . ARG A 1 428 ? 6.827 -10.430 20.433 1.00 96.00 428 ARG A CA 1
ATOM 3376 C C . ARG A 1 428 ? 5.838 -10.530 21.589 1.00 96.00 428 ARG A C 1
ATOM 3378 O O . ARG A 1 428 ? 4.646 -10.326 21.385 1.00 96.00 428 ARG A O 1
ATOM 3385 N N . ASP A 1 429 ? 6.323 -10.877 22.773 1.00 92.88 429 ASP A N 1
ATOM 3386 C CA . ASP A 1 429 ? 5.473 -11.156 23.926 1.00 92.88 429 ASP A CA 1
ATOM 3387 C C . ASP A 1 429 ? 4.840 -9.869 24.465 1.00 92.88 429 ASP A C 1
ATOM 3389 O O . ASP A 1 429 ? 3.678 -9.893 24.867 1.00 92.88 429 ASP A O 1
ATOM 3393 N N . LEU A 1 430 ? 5.531 -8.729 24.351 1.00 91.94 430 LEU A N 1
ATOM 3394 C CA . LEU A 1 430 ? 4.958 -7.405 24.598 1.00 91.94 430 LEU A CA 1
ATOM 3395 C C . LEU A 1 430 ? 3.813 -7.086 23.626 1.00 91.94 430 LEU A C 1
ATOM 3397 O O . LEU A 1 430 ? 2.729 -6.693 24.058 1.00 91.94 430 LEU A O 1
ATOM 3401 N N . LEU A 1 431 ? 4.026 -7.282 22.319 1.00 92.50 431 LEU A N 1
ATOM 3402 C CA . LEU A 1 431 ? 2.995 -7.037 21.303 1.00 92.50 431 LEU A CA 1
ATOM 3403 C C . LEU A 1 431 ? 1.766 -7.932 21.510 1.00 92.50 431 LEU A C 1
ATOM 3405 O O . LEU A 1 431 ? 0.639 -7.479 21.347 1.00 92.50 431 LEU A O 1
ATOM 3409 N N . LEU A 1 432 ? 1.976 -9.192 21.892 1.00 91.44 432 LEU A N 1
ATOM 3410 C CA . LEU A 1 432 ? 0.902 -10.169 22.083 1.00 91.44 432 LEU A CA 1
ATOM 3411 C C . LEU A 1 432 ? 0.261 -10.138 23.479 1.00 91.44 432 LEU A C 1
ATOM 3413 O O . LEU A 1 432 ? -0.649 -10.926 23.720 1.00 91.44 432 LEU A O 1
ATOM 3417 N N . GLY A 1 433 ? 0.736 -9.293 24.399 1.00 88.00 433 GLY A N 1
ATOM 3418 C CA . GLY A 1 433 ? 0.239 -9.258 25.781 1.00 88.00 433 GLY A CA 1
ATOM 3419 C C . GLY A 1 433 ? 0.512 -10.533 26.570 1.00 88.00 433 GLY A C 1
ATOM 3420 O O . GLY A 1 433 ? -0.273 -10.904 27.433 1.00 88.00 433 GLY A O 1
ATOM 3421 N N . LYS A 1 434 ? 1.610 -11.222 26.252 1.00 87.31 434 LYS A N 1
ATOM 3422 C CA . LYS A 1 434 ? 2.023 -12.492 26.870 1.00 87.31 434 LYS A CA 1
ATOM 3423 C C . LYS A 1 434 ? 3.128 -12.325 27.913 1.00 87.31 434 LYS A C 1
ATOM 3425 O O . LYS A 1 434 ? 3.662 -13.322 28.392 1.00 87.31 434 LYS A O 1
ATOM 3430 N N . LEU A 1 435 ? 3.501 -11.088 28.237 1.00 83.44 435 LEU A N 1
ATOM 3431 C CA . LEU A 1 435 ? 4.436 -10.822 29.325 1.00 83.44 435 LEU A CA 1
ATOM 3432 C C . LEU A 1 435 ? 3.804 -11.183 30.673 1.00 83.44 435 LEU A C 1
ATOM 3434 O O . LEU A 1 435 ? 2.605 -11.008 30.880 1.00 83.44 435 LEU A O 1
ATOM 3438 N N . ASP A 1 436 ? 4.632 -11.691 31.584 1.00 77.31 436 ASP A N 1
ATOM 3439 C CA . ASP A 1 436 ? 4.205 -12.079 32.926 1.00 77.31 436 ASP A CA 1
ATOM 3440 C C . ASP A 1 436 ? 3.643 -10.856 33.686 1.00 77.31 436 ASP A C 1
ATOM 3442 O O . ASP A 1 436 ? 4.270 -9.793 33.667 1.00 77.31 436 ASP A O 1
ATOM 3446 N N . PRO A 1 437 ? 2.498 -10.957 34.386 1.00 73.06 437 PRO A N 1
ATOM 3447 C CA . PRO A 1 437 ? 1.972 -9.857 35.198 1.00 73.06 437 PRO A CA 1
ATOM 3448 C C . PRO A 1 437 ? 2.959 -9.311 36.249 1.00 73.06 437 PRO A C 1
ATOM 3450 O O . PRO A 1 437 ? 2.860 -8.153 36.652 1.00 73.06 437 PRO A O 1
ATOM 3453 N N . SER A 1 438 ? 3.936 -10.115 36.682 1.00 73.56 438 SER A N 1
ATOM 3454 C CA . SER A 1 438 ? 5.001 -9.712 37.611 1.00 73.56 438 SER A CA 1
ATOM 3455 C C . SER A 1 438 ? 6.047 -8.764 37.008 1.00 73.56 438 SER A C 1
ATOM 3457 O O . SER A 1 438 ? 6.821 -8.174 37.760 1.00 73.56 438 SER A O 1
ATOM 3459 N N . THR A 1 439 ? 6.038 -8.549 35.686 1.00 72.69 439 THR A N 1
ATOM 3460 C CA . THR A 1 439 ? 6.943 -7.628 34.965 1.00 72.69 439 THR A CA 1
ATOM 3461 C C . THR A 1 439 ? 6.777 -6.151 35.359 1.00 72.69 439 THR A C 1
ATOM 3463 O O . THR A 1 439 ? 7.570 -5.305 34.945 1.00 72.69 439 THR A O 1
ATOM 3466 N N . GLY A 1 440 ? 5.739 -5.800 36.132 1.00 74.94 440 GLY A N 1
ATOM 3467 C CA . GLY A 1 440 ? 5.450 -4.415 36.522 1.00 74.94 440 GLY A CA 1
ATOM 3468 C C . GLY A 1 440 ? 5.023 -3.522 35.348 1.00 74.94 440 GLY A C 1
ATOM 3469 O O . GLY A 1 440 ? 4.938 -2.299 35.500 1.00 74.94 440 GLY A O 1
ATOM 3470 N N . LEU A 1 441 ? 4.768 -4.109 34.173 1.00 79.25 441 LEU A N 1
ATOM 3471 C CA . LEU A 1 441 ? 4.172 -3.418 33.038 1.00 79.25 441 LEU A CA 1
ATOM 3472 C C . LEU A 1 441 ? 2.684 -3.186 33.282 1.00 79.25 441 LEU A C 1
ATOM 3474 O O . LEU A 1 441 ? 1.926 -4.107 33.580 1.00 79.25 441 LEU A O 1
ATOM 3478 N N . THR A 1 442 ? 2.257 -1.942 33.096 1.00 83.25 442 THR A N 1
ATOM 3479 C CA . THR A 1 442 ? 0.835 -1.608 33.095 1.00 83.25 442 THR A CA 1
ATOM 3480 C C . THR A 1 442 ? 0.211 -1.944 31.740 1.00 83.25 442 THR A C 1
ATOM 3482 O O . THR A 1 442 ? 0.880 -1.920 30.703 1.00 83.25 442 THR A O 1
ATOM 3485 N N . LYS A 1 443 ? -1.102 -2.196 31.718 1.00 81.75 443 LYS A N 1
ATOM 3486 C CA . LYS A 1 443 ? -1.857 -2.357 30.464 1.00 81.75 443 LYS A CA 1
ATOM 3487 C C . LYS A 1 443 ? -1.722 -1.118 29.565 1.00 81.75 443 LYS A C 1
ATOM 3489 O O . LYS A 1 443 ? -1.606 -1.239 28.353 1.00 81.75 443 LYS A O 1
ATOM 3494 N N . GLU A 1 444 ? -1.653 0.069 30.161 1.00 84.00 444 GLU A N 1
ATOM 3495 C CA . GLU A 1 444 ? -1.495 1.342 29.452 1.00 84.00 444 GLU A CA 1
ATOM 3496 C C . GLU A 1 444 ? -0.122 1.492 28.773 1.00 84.00 444 GLU A C 1
ATOM 3498 O O . GLU A 1 444 ? -0.026 1.989 27.649 1.00 84.00 444 GLU A O 1
ATOM 3503 N N . ASP A 1 445 ? 0.946 1.015 29.419 1.00 86.44 445 ASP A N 1
ATOM 3504 C CA . ASP A 1 445 ? 2.283 0.943 28.822 1.00 86.44 445 ASP A CA 1
ATOM 3505 C C . ASP A 1 445 ? 2.295 0.073 27.564 1.00 86.44 445 ASP A C 1
ATOM 3507 O O . ASP A 1 445 ? 2.861 0.464 26.538 1.00 86.44 445 ASP A O 1
ATOM 3511 N N . GLN A 1 446 ? 1.636 -1.084 27.634 1.00 86.44 446 GLN A N 1
ATOM 3512 C CA . GLN A 1 446 ? 1.505 -1.985 26.500 1.00 86.44 446 GLN A CA 1
ATOM 3513 C C . GLN A 1 446 ? 0.697 -1.344 25.365 1.00 86.44 446 GLN A C 1
ATOM 3515 O O . GLN A 1 446 ? 1.162 -1.354 24.226 1.00 86.44 446 GLN A O 1
ATOM 3520 N N . ILE A 1 447 ? -0.467 -0.757 25.668 1.00 85.12 447 ILE A N 1
ATOM 3521 C CA . ILE A 1 447 ? -1.328 -0.062 24.693 1.00 85.12 447 ILE A CA 1
ATOM 3522 C C . ILE A 1 447 ? -0.520 0.969 23.920 1.00 85.12 447 ILE A C 1
ATOM 3524 O O . ILE A 1 447 ? -0.470 0.944 22.695 1.00 85.12 447 ILE A O 1
ATOM 3528 N N . ARG A 1 448 ? 0.168 1.851 24.643 1.00 86.94 448 ARG A N 1
ATOM 3529 C CA . ARG A 1 448 ? 0.956 2.929 24.051 1.00 86.94 448 ARG A CA 1
ATOM 3530 C C . ARG A 1 448 ? 2.031 2.400 23.102 1.00 86.94 448 ARG A C 1
ATOM 3532 O O . ARG A 1 448 ? 2.208 2.965 22.023 1.00 86.94 448 ARG A O 1
ATOM 3539 N N . PHE A 1 449 ? 2.731 1.331 23.483 1.00 91.62 449 PHE A N 1
ATOM 3540 C CA . PHE A 1 449 ? 3.742 0.720 22.622 1.00 91.62 449 PHE A CA 1
ATOM 3541 C C . PHE A 1 449 ? 3.121 0.058 21.387 1.00 91.62 449 PHE A C 1
ATOM 3543 O O . PHE A 1 449 ? 3.552 0.317 20.264 1.00 91.62 449 PHE A O 1
ATOM 3550 N N . VAL A 1 450 ? 2.091 -0.767 21.586 1.00 91.56 450 VAL A N 1
ATOM 3551 C CA . VAL A 1 450 ? 1.386 -1.484 20.518 1.00 91.56 450 VAL A CA 1
ATOM 3552 C C . VAL A 1 450 ? 0.797 -0.506 19.509 1.00 91.56 450 VAL A C 1
ATOM 3554 O O . VAL A 1 450 ? 1.033 -0.652 18.311 1.00 91.56 450 VAL A O 1
ATOM 3557 N N . THR A 1 451 ? 0.092 0.530 19.962 1.00 87.75 451 THR A N 1
ATOM 3558 C CA . THR A 1 451 ? -0.494 1.522 19.061 1.00 87.75 451 THR A CA 1
ATOM 3559 C C . THR A 1 451 ? 0.587 2.244 18.269 1.00 87.75 451 THR A C 1
ATOM 3561 O O . THR A 1 451 ? 0.487 2.328 17.044 1.00 87.75 451 THR A O 1
ATOM 3564 N N . LYS A 1 452 ? 1.670 2.686 18.924 1.00 89.19 452 LYS A N 1
ATOM 3565 C CA . LYS A 1 452 ? 2.752 3.376 18.217 1.00 89.19 452 LYS A CA 1
ATOM 3566 C C . LYS A 1 452 ? 3.439 2.472 17.194 1.00 89.19 452 LYS A C 1
ATOM 3568 O O . LYS A 1 452 ? 3.763 2.921 16.095 1.00 89.19 452 LYS A O 1
ATOM 3573 N N . PHE A 1 453 ? 3.627 1.196 17.525 1.00 94.19 453 PHE A N 1
ATOM 3574 C CA . PHE A 1 453 ? 4.143 0.195 16.597 1.00 94.19 453 PHE A CA 1
ATOM 3575 C C . PHE A 1 453 ? 3.233 0.067 15.365 1.00 94.19 453 PHE A C 1
ATOM 3577 O O . PHE A 1 453 ? 3.716 0.194 14.241 1.00 94.19 453 PHE A O 1
ATOM 3584 N N . GLN A 1 454 ? 1.919 -0.084 15.561 1.00 91.94 454 GLN A N 1
ATOM 3585 C CA . GLN A 1 454 ? 0.937 -0.213 14.473 1.00 91.94 454 GLN A CA 1
ATOM 3586 C C . GLN A 1 454 ? 0.860 1.028 13.578 1.00 91.94 454 GLN A C 1
ATOM 3588 O O . GLN A 1 454 ? 0.746 0.903 12.361 1.00 91.94 454 GLN A O 1
ATOM 3593 N N . GLN A 1 455 ? 0.975 2.220 14.163 1.00 87.31 455 GLN A N 1
ATOM 3594 C CA . GLN A 1 455 ? 1.033 3.478 13.415 1.00 87.31 455 GLN A CA 1
ATOM 3595 C C . GLN A 1 455 ? 2.350 3.658 12.644 1.00 87.31 455 GLN A C 1
ATOM 3597 O O . GLN A 1 455 ? 2.415 4.468 11.726 1.00 87.31 455 GLN A O 1
ATOM 3602 N N . THR A 1 456 ? 3.407 2.923 13.004 1.00 91.31 456 THR A N 1
ATOM 3603 C CA . THR A 1 456 ? 4.718 3.010 12.343 1.00 91.31 456 THR A CA 1
ATOM 3604 C C . THR A 1 456 ? 4.831 2.022 11.181 1.00 91.31 456 THR A C 1
ATOM 3606 O O . THR A 1 456 ? 5.422 2.349 10.153 1.00 91.31 456 THR A O 1
ATOM 3609 N N . THR A 1 457 ? 4.261 0.817 11.296 1.00 94.81 457 THR A N 1
ATOM 3610 C CA . THR A 1 457 ? 4.390 -0.218 10.254 1.00 94.81 457 THR A CA 1
ATOM 3611 C C . THR A 1 457 ? 3.740 0.185 8.928 1.00 94.81 457 THR A C 1
ATOM 3613 O O . THR A 1 457 ? 4.302 -0.119 7.875 1.00 94.81 457 THR A O 1
ATOM 3616 N N . GLY A 1 458 ? 2.607 0.900 8.971 1.00 91.69 458 GLY A N 1
ATOM 3617 C CA . GLY A 1 458 ? 1.852 1.310 7.781 1.00 91.69 458 GLY A CA 1
ATOM 3618 C C . GLY A 1 458 ? 2.655 2.245 6.873 1.00 91.69 458 GLY A C 1
ATOM 3619 O O . GLY A 1 458 ? 2.922 1.884 5.725 1.00 91.69 458 GLY A O 1
ATOM 3620 N N . PRO A 1 459 ? 3.130 3.394 7.387 1.00 90.50 459 PRO A N 1
ATOM 3621 C CA . PRO A 1 459 ? 4.010 4.296 6.650 1.00 90.50 459 PRO A CA 1
ATOM 3622 C C . PRO A 1 459 ? 5.286 3.640 6.117 1.00 90.50 459 PRO A C 1
ATOM 3624 O O . PRO A 1 459 ? 5.676 3.895 4.977 1.00 90.50 459 PRO A O 1
ATOM 3627 N N . VAL A 1 460 ? 5.912 2.752 6.901 1.00 94.38 460 VAL A N 1
ATOM 3628 C CA . VAL A 1 460 ? 7.098 2.008 6.449 1.00 94.38 460 VAL A CA 1
ATOM 3629 C C . VAL A 1 460 ? 6.761 1.075 5.285 1.00 94.38 460 VAL A C 1
ATOM 3631 O O . VAL A 1 460 ? 7.575 0.936 4.371 1.00 94.38 460 VAL A O 1
ATOM 3634 N N . MET A 1 461 ? 5.588 0.434 5.294 1.00 94.38 461 MET A N 1
ATOM 3635 C CA . MET A 1 461 ? 5.126 -0.389 4.176 1.00 94.38 461 MET A CA 1
ATOM 3636 C C . MET A 1 461 ? 4.901 0.462 2.926 1.00 94.38 461 MET A C 1
ATOM 3638 O O . MET A 1 461 ? 5.517 0.173 1.905 1.00 94.38 461 MET A O 1
ATOM 3642 N N . ALA A 1 462 ? 4.097 1.522 3.022 1.00 90.81 462 ALA A N 1
ATOM 3643 C CA . ALA A 1 462 ? 3.762 2.374 1.883 1.00 90.81 462 ALA A CA 1
ATOM 3644 C C . ALA A 1 462 ? 5.024 2.964 1.237 1.00 90.81 462 ALA A C 1
ATOM 3646 O O . ALA A 1 462 ? 5.335 2.690 0.081 1.00 90.81 462 ALA A O 1
ATOM 3647 N N . LYS A 1 463 ? 5.850 3.668 2.015 1.00 90.69 463 LYS A N 1
ATOM 3648 C CA . LYS A 1 463 ? 7.051 4.315 1.473 1.00 90.69 463 LYS A CA 1
ATOM 3649 C C . LYS A 1 463 ? 8.139 3.323 1.087 1.00 90.69 463 LYS A C 1
ATOM 3651 O O . LYS A 1 463 ? 8.849 3.516 0.103 1.00 90.69 463 LYS A O 1
ATOM 3656 N N . GLY A 1 464 ? 8.298 2.256 1.871 1.00 94.25 464 GLY A N 1
ATOM 3657 C CA . GLY A 1 464 ? 9.339 1.256 1.646 1.00 94.25 464 GLY A CA 1
ATOM 3658 C C . GLY A 1 464 ? 9.043 0.352 0.455 1.00 94.25 464 GLY A C 1
ATOM 3659 O O . GLY A 1 464 ? 9.970 -0.088 -0.221 1.00 94.25 464 GLY A O 1
ATOM 3660 N N . VAL A 1 465 ? 7.773 0.071 0.175 1.00 95.75 465 VAL A N 1
ATOM 3661 C CA . VAL A 1 465 ? 7.373 -0.812 -0.924 1.00 95.75 465 VAL A CA 1
ATOM 3662 C C . VAL A 1 465 ? 6.883 -0.005 -2.113 1.00 95.75 465 VAL A C 1
ATOM 3664 O O . VAL A 1 465 ? 7.516 -0.055 -3.167 1.00 95.75 465 VAL A O 1
ATOM 3667 N N . GLU A 1 466 ? 5.818 0.772 -1.939 1.00 93.81 466 GLU A N 1
ATOM 3668 C CA . GLU A 1 466 ? 5.141 1.453 -3.042 1.00 93.81 466 GLU A CA 1
ATOM 3669 C C . GLU A 1 466 ? 5.965 2.589 -3.640 1.00 93.81 466 GLU A C 1
ATOM 3671 O O . GLU A 1 466 ? 6.011 2.732 -4.861 1.00 93.81 466 GLU A O 1
ATOM 3676 N N . ASP A 1 467 ? 6.635 3.370 -2.792 1.00 94.44 467 ASP A N 1
ATOM 3677 C CA . ASP A 1 467 ? 7.390 4.552 -3.232 1.00 94.44 467 ASP A CA 1
ATOM 3678 C C . ASP A 1 467 ? 8.889 4.272 -3.403 1.00 94.44 467 ASP A C 1
ATOM 3680 O O . ASP A 1 467 ? 9.638 5.141 -3.837 1.00 94.44 467 ASP A O 1
ATOM 3684 N N . THR A 1 468 ? 9.344 3.054 -3.085 1.00 95.12 468 THR A N 1
ATOM 3685 C CA . THR A 1 468 ? 10.759 2.674 -3.212 1.00 95.12 468 THR A CA 1
ATOM 3686 C C . THR A 1 468 ? 10.930 1.360 -3.969 1.00 95.12 468 THR A C 1
ATOM 3688 O O . THR A 1 468 ? 11.442 1.354 -5.087 1.00 95.12 468 THR A O 1
ATOM 3691 N N . ALA A 1 469 ? 10.518 0.219 -3.400 1.00 97.19 469 ALA A N 1
ATOM 3692 C CA . ALA A 1 469 ? 10.782 -1.088 -4.012 1.00 97.19 469 ALA A CA 1
ATOM 3693 C C . ALA A 1 469 ? 10.152 -1.232 -5.412 1.00 97.19 469 ALA A C 1
ATOM 3695 O O . ALA A 1 469 ? 10.775 -1.810 -6.304 1.00 97.19 469 ALA A O 1
ATOM 3696 N N . PHE A 1 470 ? 8.967 -0.658 -5.633 1.00 97.31 470 PHE A N 1
ATOM 3697 C CA . PHE A 1 470 ? 8.267 -0.653 -6.924 1.00 97.31 470 PHE A CA 1
ATOM 3698 C C . PHE A 1 470 ? 8.964 0.138 -8.033 1.00 97.31 470 PHE A C 1
ATOM 3700 O O . PHE A 1 470 ? 8.692 -0.112 -9.205 1.00 97.31 470 PHE A O 1
ATOM 3707 N N . TYR A 1 471 ? 9.869 1.054 -7.698 1.00 96.50 471 TYR A N 1
ATOM 3708 C CA . TYR A 1 471 ? 10.667 1.788 -8.686 1.00 96.50 471 TYR A CA 1
ATOM 3709 C C . TYR A 1 471 ? 12.036 1.135 -8.930 1.00 96.50 471 TYR A C 1
ATOM 3711 O O . TYR A 1 471 ? 12.751 1.488 -9.867 1.00 96.50 471 TYR A O 1
ATOM 3719 N N . VAL A 1 472 ? 12.388 0.128 -8.123 1.00 96.50 472 VAL A N 1
ATOM 3720 C CA . VAL A 1 472 ? 13.656 -0.603 -8.222 1.00 96.50 472 VAL A CA 1
ATOM 3721 C C . VAL A 1 472 ? 13.468 -2.002 -8.817 1.00 96.50 472 VAL A C 1
ATOM 3723 O O . VAL A 1 472 ? 14.340 -2.471 -9.552 1.00 96.50 472 VAL A O 1
ATOM 3726 N N . TYR A 1 473 ? 12.358 -2.690 -8.528 1.00 98.00 473 TYR A N 1
ATOM 3727 C CA . TYR A 1 473 ? 12.066 -4.027 -9.055 1.00 98.00 473 TYR A CA 1
ATOM 3728 C C . TYR A 1 473 ? 11.292 -3.964 -10.371 1.00 98.00 473 TYR A C 1
ATOM 3730 O O . TYR A 1 473 ? 10.084 -4.179 -10.421 1.00 98.00 473 TYR A O 1
ATOM 3738 N N . ASN A 1 474 ? 11.995 -3.703 -11.469 1.00 97.75 474 ASN A N 1
ATOM 3739 C CA . ASN A 1 474 ? 11.353 -3.367 -12.739 1.00 97.75 474 ASN A CA 1
ATOM 3740 C C . ASN A 1 474 ? 11.058 -4.581 -13.633 1.00 97.75 474 ASN A C 1
ATOM 3742 O O . ASN A 1 474 ? 10.892 -4.407 -14.834 1.00 97.75 474 ASN A O 1
ATOM 3746 N N . ARG A 1 475 ? 10.964 -5.806 -13.084 1.00 97.44 475 ARG A N 1
ATOM 3747 C CA . ARG A 1 475 ? 10.751 -7.056 -13.852 1.00 97.44 475 ARG A CA 1
ATOM 3748 C C . ARG A 1 475 ? 9.570 -6.963 -14.825 1.00 97.44 475 ARG A C 1
ATOM 3750 O O . ARG A 1 475 ? 9.725 -7.294 -16.002 1.00 97.44 475 ARG A O 1
ATOM 3757 N N . LEU A 1 476 ? 8.423 -6.519 -14.316 1.00 98.12 476 LEU A N 1
ATOM 3758 C CA . LEU A 1 476 ? 7.218 -6.203 -15.076 1.00 98.12 476 LEU A CA 1
ATOM 3759 C C . LEU A 1 476 ? 6.444 -5.116 -14.316 1.00 98.12 476 LEU A C 1
ATOM 3761 O O . LEU A 1 476 ? 5.782 -5.406 -13.323 1.00 98.12 476 LEU A O 1
ATOM 3765 N N . ILE A 1 477 ? 6.549 -3.860 -14.752 1.00 98.12 477 ILE A N 1
ATOM 3766 C CA . ILE A 1 477 ? 6.110 -2.709 -13.937 1.00 98.12 477 ILE A CA 1
ATOM 3767 C C . ILE A 1 477 ? 4.587 -2.561 -13.828 1.00 98.12 477 ILE A C 1
ATOM 3769 O O . ILE A 1 477 ? 4.112 -1.755 -13.034 1.00 98.12 477 ILE A O 1
ATOM 3773 N N . SER A 1 478 ? 3.808 -3.326 -14.597 1.00 97.88 478 SER A N 1
ATOM 3774 C CA . SER A 1 478 ? 2.352 -3.394 -14.426 1.00 97.88 478 SER A CA 1
ATOM 3775 C C . SER A 1 478 ? 1.926 -4.142 -13.165 1.00 97.88 478 SER A C 1
ATOM 3777 O O . SER A 1 478 ? 0.771 -4.027 -12.772 1.00 97.88 478 SER A O 1
ATOM 3779 N N . LEU A 1 479 ? 2.831 -4.889 -12.528 1.00 97.50 479 LEU A N 1
ATOM 3780 C CA . LEU A 1 479 ? 2.609 -5.512 -11.219 1.00 97.50 479 LEU A CA 1
ATOM 3781 C C . LEU A 1 479 ? 2.997 -4.583 -10.057 1.00 97.50 479 LEU A C 1
ATOM 3783 O O . LEU A 1 479 ? 2.660 -4.854 -8.907 1.00 97.50 479 LEU A O 1
ATOM 3787 N N . ASN A 1 480 ? 3.708 -3.492 -10.353 1.00 97.44 480 ASN A N 1
ATOM 3788 C CA . ASN A 1 480 ? 4.199 -2.523 -9.377 1.00 97.44 480 ASN A CA 1
ATOM 3789 C C . ASN A 1 480 ? 3.123 -1.453 -9.156 1.00 97.44 480 ASN A C 1
ATOM 3791 O O . ASN A 1 480 ? 3.240 -0.315 -9.627 1.00 97.44 480 ASN A O 1
ATOM 3795 N N . GLU A 1 481 ? 2.043 -1.861 -8.501 1.00 96.44 481 GLU A N 1
ATOM 3796 C CA . GLU A 1 481 ? 0.844 -1.057 -8.294 1.00 96.44 481 GLU A CA 1
ATOM 3797 C C . GLU A 1 481 ? 0.424 -1.066 -6.823 1.00 96.44 481 GLU A C 1
ATOM 3799 O O . GLU A 1 481 ? 0.778 -1.984 -6.088 1.00 96.44 481 GLU A O 1
ATOM 3804 N N . VAL A 1 482 ? -0.298 -0.038 -6.373 1.00 95.50 482 VAL A N 1
ATOM 3805 C CA . VAL A 1 482 ? -0.757 0.087 -4.980 1.00 95.50 482 VAL A CA 1
ATOM 3806 C C . VAL A 1 482 ? -1.513 -1.182 -4.553 1.00 95.50 482 VAL A C 1
ATOM 3808 O O . VAL A 1 482 ? -2.469 -1.605 -5.208 1.00 95.50 482 VAL A O 1
ATOM 3811 N N . GLY A 1 483 ? -1.059 -1.821 -3.469 1.00 91.56 483 GLY A N 1
ATOM 3812 C CA . GLY A 1 483 ? -1.564 -3.118 -2.985 1.00 91.56 483 GLY A CA 1
ATOM 3813 C C . GLY A 1 483 ? -1.115 -4.357 -3.765 1.00 91.56 483 GLY A C 1
ATOM 3814 O O . GLY A 1 483 ? -1.502 -5.469 -3.415 1.00 91.56 483 GLY A O 1
ATOM 3815 N N . GLY A 1 484 ? -0.309 -4.188 -4.810 1.00 92.50 484 GLY A N 1
ATOM 3816 C CA . GLY A 1 484 ? 0.260 -5.277 -5.590 1.00 92.50 484 GLY A CA 1
ATOM 3817 C C . GLY A 1 484 ? 1.438 -5.946 -4.886 1.00 92.50 484 GLY A C 1
ATOM 3818 O O . GLY A 1 484 ? 2.151 -5.338 -4.088 1.00 92.50 484 GLY A O 1
ATOM 3819 N N . ASP A 1 485 ? 1.679 -7.211 -5.222 1.00 93.50 485 ASP A N 1
ATOM 3820 C CA . ASP A 1 485 ? 2.897 -7.921 -4.841 1.00 93.50 485 ASP A CA 1
ATOM 3821 C C . ASP A 1 485 ? 3.603 -8.453 -6.098 1.00 93.50 485 ASP A C 1
ATOM 3823 O O . ASP A 1 485 ? 3.232 -9.511 -6.604 1.00 93.50 485 ASP A O 1
ATOM 3827 N N . PRO A 1 486 ? 4.649 -7.766 -6.595 1.00 94.25 486 PRO A N 1
ATOM 3828 C CA . PRO A 1 486 ? 5.457 -8.204 -7.732 1.00 94.25 486 PRO A CA 1
ATOM 3829 C C . PRO A 1 486 ? 6.103 -9.591 -7.597 1.00 94.25 486 PRO A C 1
ATOM 3831 O O . PRO A 1 486 ? 6.589 -10.122 -8.604 1.00 94.25 486 PRO A O 1
ATOM 3834 N N . ALA A 1 487 ? 6.134 -10.190 -6.397 1.00 92.62 487 ALA A N 1
ATOM 3835 C CA . ALA A 1 487 ? 6.496 -11.599 -6.232 1.00 92.62 487 ALA A CA 1
ATOM 3836 C C . ALA A 1 487 ? 5.479 -12.548 -6.888 1.00 92.62 487 ALA A C 1
ATOM 3838 O O . ALA A 1 487 ? 5.863 -13.638 -7.304 1.00 92.62 487 ALA A O 1
ATOM 3839 N N . HIS A 1 488 ? 4.219 -12.128 -7.009 1.00 91.88 488 HIS A N 1
ATOM 3840 C CA . HIS A 1 488 ? 3.135 -12.861 -7.653 1.00 91.88 488 HIS A CA 1
ATOM 3841 C C . HIS A 1 488 ? 2.994 -12.390 -9.097 1.00 91.88 488 HIS A C 1
ATOM 3843 O O . HIS A 1 488 ? 2.446 -11.328 -9.380 1.00 91.88 488 HIS A O 1
ATOM 3849 N N . PHE A 1 489 ? 3.540 -13.173 -10.028 1.00 94.19 489 PHE A N 1
ATOM 3850 C CA . PHE A 1 489 ? 3.668 -12.740 -11.419 1.00 94.19 489 PHE A CA 1
ATOM 3851 C C . PHE A 1 489 ? 2.334 -12.680 -12.180 1.00 94.19 489 PHE A C 1
ATOM 3853 O O . PHE A 1 489 ? 2.175 -11.850 -13.065 1.00 94.19 489 PHE A O 1
ATOM 3860 N N . GLY A 1 490 ? 1.375 -13.541 -11.854 1.00 93.56 490 GLY A N 1
ATOM 3861 C CA . GLY A 1 490 ? 0.055 -13.586 -12.482 1.00 93.56 490 GLY A CA 1
ATOM 3862 C C . GLY A 1 490 ? -0.846 -14.599 -11.782 1.00 93.56 490 GLY A C 1
ATOM 3863 O O . GLY A 1 490 ? -0.385 -15.349 -10.920 1.00 93.56 490 GLY A O 1
ATOM 3864 N N . SER A 1 491 ? -2.119 -14.635 -12.168 1.00 91.94 491 SER A N 1
ATOM 3865 C CA . SER A 1 491 ? -3.152 -15.448 -11.515 1.00 91.94 491 SER A CA 1
ATOM 3866 C C . SER A 1 491 ? -3.862 -16.355 -12.515 1.00 91.94 491 SER A C 1
ATOM 3868 O O . SER A 1 491 ? -4.063 -15.986 -13.670 1.00 91.94 491 SER A O 1
ATOM 3870 N N . SER A 1 492 ? -4.279 -17.544 -12.072 1.00 92.50 492 SER A N 1
ATOM 3871 C CA . SER A 1 492 ? -5.129 -18.412 -12.891 1.00 92.50 492 SER A CA 1
ATOM 3872 C C . SER A 1 492 ? -6.587 -17.937 -12.877 1.00 92.50 492 SER A C 1
ATOM 3874 O O . SER A 1 492 ? -7.028 -17.244 -11.955 1.00 92.50 492 SER A O 1
ATOM 3876 N N . VAL A 1 493 ? -7.358 -18.351 -13.884 1.00 93.44 493 VAL A N 1
ATOM 3877 C CA . VAL A 1 493 ? -8.800 -18.065 -13.978 1.00 93.44 493 VAL A CA 1
ATOM 3878 C C . VAL A 1 493 ? -9.551 -18.664 -12.779 1.00 93.44 493 VAL A C 1
ATOM 3880 O O . VAL A 1 493 ? -10.457 -18.047 -12.221 1.00 93.44 493 VAL A O 1
ATOM 3883 N N . GLU A 1 494 ? -9.142 -19.849 -12.325 1.00 92.62 494 GLU A N 1
ATOM 3884 C CA . GLU A 1 494 ? -9.721 -20.530 -11.165 1.00 92.62 494 GLU A CA 1
ATOM 3885 C C . GLU A 1 494 ? -9.465 -19.754 -9.869 1.00 92.62 494 GLU A C 1
ATOM 3887 O O . GLU A 1 494 ? -10.392 -19.578 -9.076 1.00 92.62 494 GLU A O 1
ATOM 3892 N N . ALA A 1 495 ? -8.236 -19.260 -9.673 1.00 90.88 495 ALA A N 1
ATOM 3893 C CA . ALA A 1 495 ? -7.880 -18.429 -8.525 1.00 90.88 495 ALA A CA 1
ATOM 3894 C C . ALA A 1 495 ? -8.683 -17.118 -8.519 1.00 90.88 495 ALA A C 1
ATOM 3896 O O . ALA A 1 495 ? -9.217 -16.726 -7.481 1.00 90.88 495 ALA A O 1
ATOM 3897 N N . PHE A 1 496 ? -8.854 -16.491 -9.690 1.00 93.19 496 PHE A N 1
ATOM 3898 C CA . PHE A 1 496 ? -9.708 -15.315 -9.855 1.00 93.19 496 PHE A CA 1
ATOM 3899 C C . PHE A 1 496 ? -11.156 -15.603 -9.436 1.00 93.19 496 PHE A C 1
ATOM 3901 O O . PHE A 1 496 ? -11.699 -14.925 -8.564 1.00 93.19 496 PHE A O 1
ATOM 3908 N N . HIS A 1 497 ? -11.785 -16.643 -9.990 1.00 93.44 497 HIS A N 1
ATOM 3909 C CA . HIS A 1 497 ? -13.165 -16.988 -9.638 1.00 93.44 497 HIS A CA 1
ATOM 3910 C C . HIS A 1 497 ? -13.334 -17.350 -8.162 1.00 93.44 497 HIS A C 1
ATOM 3912 O O . HIS A 1 497 ? -14.372 -17.036 -7.575 1.00 93.44 497 HIS A O 1
ATOM 3918 N N . GLN A 1 498 ? -12.337 -17.993 -7.554 1.00 92.06 498 GLN A N 1
ATOM 3919 C CA . GLN A 1 498 ? -12.355 -18.281 -6.126 1.00 92.06 498 GLN A CA 1
ATOM 3920 C C . GLN A 1 498 ? -12.356 -16.994 -5.294 1.00 92.06 498 GLN A C 1
ATOM 3922 O O . GLN A 1 498 ? -13.231 -16.830 -4.443 1.00 92.06 498 GLN A O 1
ATOM 3927 N N . ALA A 1 499 ? -11.469 -16.048 -5.603 1.00 91.38 499 ALA A N 1
ATOM 3928 C CA . ALA A 1 499 ? -11.417 -14.759 -4.921 1.00 91.38 499 ALA A CA 1
ATOM 3929 C C . ALA A 1 499 ? -12.715 -13.944 -5.101 1.00 91.38 499 ALA A C 1
ATOM 3931 O O . ALA A 1 499 ? -13.207 -13.340 -4.149 1.00 91.38 499 ALA A O 1
ATOM 3932 N N . ILE A 1 500 ? -13.344 -13.983 -6.284 1.00 92.44 500 ILE A N 1
ATOM 3933 C CA . ILE A 1 500 ? -14.649 -13.334 -6.509 1.00 92.44 500 ILE A CA 1
ATOM 3934 C C . ILE A 1 500 ? -15.765 -13.977 -5.668 1.00 92.44 500 ILE A C 1
ATOM 3936 O O . ILE A 1 500 ? -16.614 -13.261 -5.131 1.00 92.44 500 ILE A O 1
ATOM 3940 N N . ARG A 1 501 ? -15.772 -15.308 -5.499 1.00 92.19 501 ARG A N 1
ATOM 3941 C CA . ARG A 1 501 ? -16.736 -15.990 -4.612 1.00 92.19 501 ARG A CA 1
ATOM 3942 C C . ARG A 1 501 ? -16.558 -15.577 -3.153 1.00 92.19 501 ARG A C 1
ATOM 3944 O O . ARG A 1 501 ? -17.546 -15.290 -2.481 1.00 92.19 501 ARG A O 1
ATOM 3951 N N . GLU A 1 502 ? -15.318 -15.517 -2.677 1.00 89.75 502 GLU A N 1
ATOM 3952 C CA . GLU A 1 502 ? -14.995 -15.080 -1.314 1.00 89.75 502 GLU A CA 1
ATOM 3953 C C . GLU A 1 502 ? -15.398 -13.623 -1.080 1.00 89.75 502 GLU A C 1
ATOM 3955 O O . GLU A 1 502 ? -16.040 -13.308 -0.076 1.00 89.75 502 GLU A O 1
ATOM 3960 N N . ARG A 1 503 ? -15.119 -12.751 -2.053 1.00 90.75 503 ARG A N 1
ATOM 3961 C CA . ARG A 1 503 ? -15.546 -11.352 -2.033 1.00 90.75 503 ARG A CA 1
ATOM 3962 C C . ARG A 1 503 ? -17.064 -11.220 -1.971 1.00 90.75 503 ARG A C 1
ATOM 3964 O O . ARG A 1 503 ? -17.556 -10.461 -1.149 1.00 90.75 503 ARG A O 1
ATOM 3971 N N . ARG A 1 504 ? -17.820 -11.983 -2.766 1.00 90.06 504 ARG A N 1
ATOM 3972 C CA . ARG A 1 504 ? -19.293 -11.976 -2.706 1.00 90.06 504 ARG A CA 1
ATOM 3973 C C . ARG A 1 504 ? -19.822 -12.414 -1.336 1.00 90.06 504 ARG A C 1
ATOM 3975 O O . ARG A 1 504 ? -20.829 -11.883 -0.884 1.00 90.06 504 ARG A O 1
ATOM 3982 N N . ALA A 1 505 ? -19.166 -13.381 -0.694 1.00 87.94 505 ALA A N 1
ATOM 3983 C CA . ALA A 1 505 ? -19.584 -13.897 0.607 1.00 87.94 505 ALA A CA 1
ATOM 3984 C C . ALA A 1 505 ? -19.239 -12.957 1.775 1.00 87.94 505 ALA A C 1
ATOM 3986 O O . ALA A 1 505 ? -19.974 -12.925 2.758 1.00 87.94 505 ALA A O 1
ATOM 3987 N N . GLY A 1 506 ? -18.117 -12.233 1.697 1.00 86.38 506 GLY A N 1
ATOM 3988 C CA . GLY A 1 506 ? -17.645 -11.364 2.780 1.00 86.38 506 GLY A CA 1
ATOM 3989 C C . GLY A 1 506 ? -17.957 -9.880 2.595 1.00 86.38 506 GLY A C 1
ATOM 3990 O O . GLY A 1 506 ? -18.339 -9.215 3.549 1.00 86.38 506 GLY A O 1
ATOM 3991 N N . TRP A 1 507 ? -17.791 -9.365 1.377 1.00 91.44 507 TRP A N 1
ATOM 3992 C CA . TRP A 1 507 ? -17.801 -7.935 1.054 1.00 91.44 507 TRP A CA 1
ATOM 3993 C C . TRP A 1 507 ? -18.484 -7.666 -0.302 1.00 91.44 507 TRP A C 1
ATOM 3995 O O . TRP A 1 507 ? -17.848 -7.136 -1.221 1.00 91.44 507 TRP A O 1
ATOM 4005 N N . PRO A 1 508 ? -19.774 -8.028 -0.466 1.00 88.81 508 PRO A N 1
ATOM 4006 C CA . PRO A 1 508 ? -20.475 -7.943 -1.753 1.00 88.81 508 PRO A CA 1
ATOM 4007 C C . PRO A 1 508 ? -20.558 -6.519 -2.316 1.00 88.81 508 PRO A C 1
ATOM 4009 O O . PRO A 1 508 ? -20.689 -6.349 -3.523 1.00 88.81 508 PRO A O 1
ATOM 4012 N N . TYR A 1 509 ? -20.454 -5.507 -1.454 1.00 90.50 509 TYR A N 1
ATOM 4013 C CA . TYR A 1 509 ? -20.584 -4.095 -1.810 1.00 90.50 509 TYR A CA 1
ATOM 4014 C C . TYR A 1 509 ? -19.253 -3.331 -1.847 1.00 90.50 509 TYR A C 1
ATOM 4016 O O . TYR A 1 509 ? -19.247 -2.106 -1.983 1.00 90.50 509 TYR A O 1
ATOM 4024 N N . SER A 1 510 ? -18.121 -4.029 -1.716 1.00 93.00 510 SER A N 1
ATOM 4025 C CA . SER A 1 510 ? -16.805 -3.408 -1.857 1.00 93.00 510 SER A CA 1
ATOM 4026 C C . SER A 1 510 ? -16.607 -2.897 -3.287 1.00 93.00 510 SER A C 1
ATOM 4028 O O . SER A 1 510 ? -17.074 -3.508 -4.253 1.00 93.00 510 SER A O 1
ATOM 4030 N N . MET A 1 511 ? -15.865 -1.801 -3.447 1.00 94.50 511 MET A N 1
ATOM 4031 C CA . MET A 1 511 ? -15.627 -1.184 -4.752 1.00 94.50 511 MET A CA 1
ATOM 4032 C C . MET A 1 511 ? -14.688 -2.024 -5.624 1.00 94.50 511 MET A C 1
ATOM 4034 O O . MET A 1 511 ? -13.658 -2.494 -5.153 1.00 94.50 511 MET A O 1
ATOM 4038 N N . SER A 1 512 ? -15.024 -2.200 -6.899 1.00 95.81 512 SER A N 1
ATOM 4039 C CA . SER A 1 512 ? -14.151 -2.821 -7.903 1.00 95.81 512 SER A CA 1
ATOM 4040 C C . SER A 1 512 ? -13.438 -1.730 -8.700 1.00 95.81 512 SER A C 1
ATOM 4042 O O . SER A 1 512 ? -13.968 -1.248 -9.698 1.00 95.81 512 SER A O 1
ATOM 4044 N N . ALA A 1 513 ? -12.265 -1.300 -8.231 1.00 94.31 513 ALA A N 1
ATOM 4045 C CA . ALA A 1 513 ? -11.483 -0.256 -8.890 1.00 94.31 513 ALA A CA 1
ATOM 4046 C C . ALA A 1 513 ? -10.474 -0.844 -9.884 1.00 94.31 513 ALA A C 1
ATOM 4048 O O . ALA A 1 513 ? -9.884 -1.894 -9.645 1.00 94.31 513 ALA A O 1
ATOM 4049 N N . THR A 1 514 ? -10.252 -0.138 -10.990 1.00 95.00 514 THR A N 1
ATOM 4050 C CA . THR A 1 514 ? -9.192 -0.433 -11.968 1.00 95.00 514 THR A CA 1
ATOM 4051 C C . THR A 1 514 ? -8.227 0.732 -12.125 1.00 95.00 514 THR A C 1
ATOM 4053 O O . THR A 1 514 ? -7.063 0.500 -12.402 1.00 95.00 514 THR A O 1
ATOM 4056 N N . SER A 1 515 ? -8.634 1.970 -11.863 1.00 93.56 515 SER A N 1
ATOM 4057 C CA . SER A 1 515 ? -7.733 3.121 -11.752 1.00 93.56 515 SER A CA 1
ATOM 4058 C C . SER A 1 515 ? -8.219 4.039 -10.641 1.00 93.56 515 SER A C 1
ATOM 4060 O O . SER A 1 515 ? -9.426 4.169 -10.427 1.00 93.56 515 SER A O 1
ATOM 4062 N N . THR A 1 516 ? -7.291 4.692 -9.950 1.00 93.25 516 THR A N 1
ATOM 4063 C CA . THR A 1 516 ? -7.594 5.690 -8.916 1.00 93.25 516 THR A CA 1
ATOM 4064 C C . THR A 1 516 ? -6.729 6.931 -9.138 1.00 93.25 516 THR A C 1
ATOM 4066 O O . THR A 1 516 ? -5.970 7.011 -10.104 1.00 93.25 516 THR A O 1
ATOM 4069 N N . HIS A 1 517 ? -6.857 7.925 -8.262 1.00 92.31 517 HIS A N 1
ATOM 4070 C CA . HIS A 1 517 ? -5.958 9.077 -8.269 1.00 92.31 517 HIS A CA 1
ATOM 4071 C C . HIS A 1 517 ? -4.554 8.738 -7.735 1.00 92.31 517 HIS A C 1
ATOM 4073 O O . HIS A 1 517 ? -3.617 9.449 -8.087 1.00 92.31 517 HIS A O 1
ATOM 4079 N N . ASP A 1 518 ? -4.394 7.634 -6.993 1.00 93.62 518 ASP A N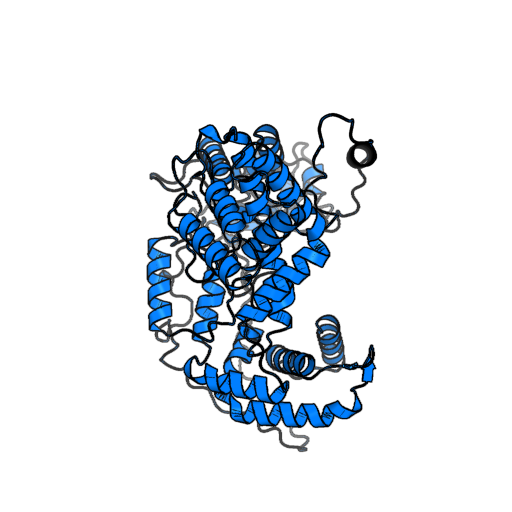 1
ATOM 4080 C CA . ASP A 1 518 ? -3.106 7.219 -6.409 1.00 93.62 518 ASP A CA 1
ATOM 4081 C C . ASP A 1 518 ? -2.469 6.010 -7.104 1.00 93.62 518 ASP A C 1
ATOM 4083 O O . ASP A 1 518 ? -1.341 5.633 -6.781 1.00 93.62 518 ASP A O 1
ATOM 4087 N N . THR A 1 519 ? -3.155 5.387 -8.072 1.00 95.06 519 THR A N 1
ATOM 4088 C CA . THR A 1 519 ? -2.539 4.313 -8.862 1.00 95.06 519 THR A CA 1
ATOM 4089 C C . THR A 1 519 ? -1.281 4.817 -9.562 1.00 95.06 519 THR A C 1
ATOM 4091 O O . THR A 1 519 ? -1.302 5.841 -10.247 1.00 95.06 519 THR A O 1
ATOM 4094 N N . LYS A 1 520 ? -0.190 4.056 -9.449 1.00 95.81 520 LYS A N 1
ATOM 4095 C CA . LYS A 1 520 ? 1.119 4.362 -10.031 1.00 95.81 520 LYS A CA 1
ATOM 4096 C C . LYS A 1 520 ? 1.063 4.41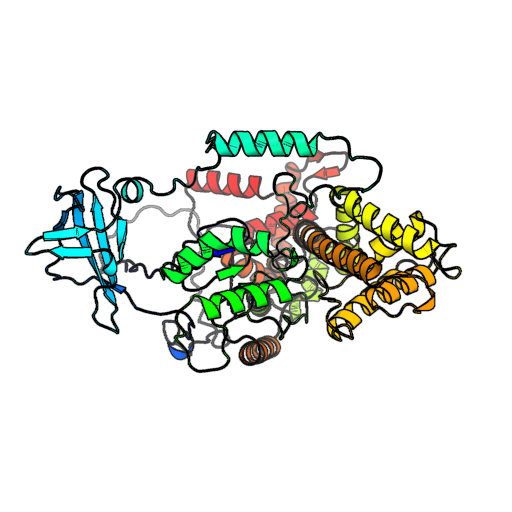9 -11.561 1.00 95.81 520 LYS A C 1
ATOM 4098 O O . LYS A 1 520 ? 1.870 5.119 -12.176 1.00 95.81 520 LYS A O 1
ATOM 4103 N N . ARG A 1 521 ? 0.138 3.679 -12.190 1.00 95.25 521 ARG A N 1
ATOM 4104 C CA . ARG A 1 521 ? -0.191 3.753 -13.625 1.00 95.25 521 ARG A CA 1
ATOM 4105 C C . ARG A 1 521 ? -1.708 3.701 -13.853 1.00 95.25 521 ARG A C 1
ATOM 4107 O O . ARG A 1 521 ? -2.447 3.179 -13.034 1.00 95.25 521 ARG A O 1
ATOM 4114 N N . GLY A 1 522 ? -2.185 4.186 -15.000 1.00 94.38 522 GLY A N 1
ATOM 4115 C CA . GLY A 1 522 ? -3.575 3.953 -15.426 1.00 94.38 522 GLY A CA 1
ATOM 4116 C C . GLY A 1 522 ? -3.816 2.504 -15.875 1.00 94.38 522 GLY A C 1
ATOM 4117 O O . GLY A 1 522 ? -2.880 1.817 -16.291 1.00 94.38 522 GLY A O 1
ATOM 4118 N N . GLU A 1 523 ? -5.069 2.043 -15.842 1.00 94.50 523 GLU A N 1
ATOM 4119 C CA . GLU A 1 523 ? -5.457 0.681 -16.255 1.00 94.50 523 GLU A CA 1
ATOM 4120 C C . GLU A 1 523 ? -5.011 0.310 -17.672 1.00 94.50 523 GLU A C 1
ATOM 4122 O O . GLU A 1 523 ? -4.411 -0.747 -17.856 1.00 94.50 523 GLU A O 1
ATOM 4127 N N . ASP A 1 524 ? -5.188 1.204 -18.647 1.00 95.19 524 ASP A N 1
ATOM 4128 C CA . ASP A 1 524 ? -4.784 0.960 -20.037 1.00 95.19 524 ASP A CA 1
ATOM 4129 C C . ASP A 1 524 ? -3.262 0.840 -20.196 1.00 95.19 524 ASP A C 1
ATOM 4131 O O . ASP A 1 524 ? -2.762 0.075 -21.024 1.00 95.19 524 ASP A O 1
ATOM 4135 N N . VAL A 1 525 ? -2.506 1.588 -19.384 1.00 96.50 525 VAL A N 1
ATOM 4136 C CA . VAL A 1 525 ? -1.039 1.533 -19.368 1.00 96.50 525 VAL A CA 1
ATOM 4137 C C . VAL A 1 525 ? -0.588 0.170 -18.849 1.00 96.50 525 VAL A C 1
ATOM 4139 O O . VAL A 1 525 ? 0.268 -0.468 -19.466 1.00 96.50 525 VAL A O 1
ATOM 4142 N N . ARG A 1 526 ? -1.19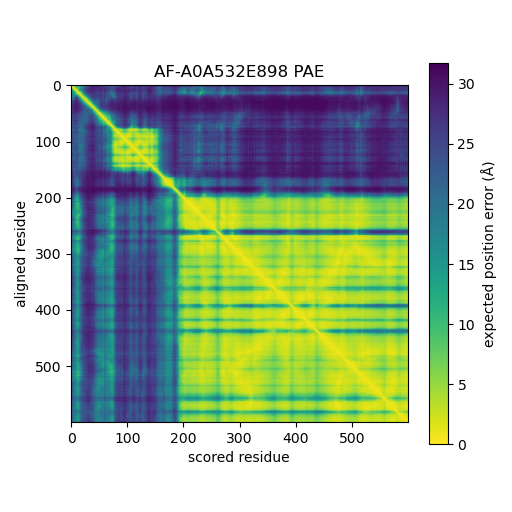6 -0.315 -17.756 1.00 97.88 526 ARG A N 1
ATOM 4143 C CA . ARG A 1 526 ? -0.904 -1.652 -17.220 1.00 97.88 526 ARG A CA 1
ATOM 4144 C C . ARG A 1 526 ? -1.324 -2.754 -18.188 1.00 97.88 526 ARG A C 1
ATOM 4146 O O . ARG A 1 526 ? -0.518 -3.639 -18.453 1.00 97.88 526 ARG A O 1
ATOM 4153 N N . ALA A 1 527 ? -2.512 -2.656 -18.785 1.00 96.19 527 ALA A N 1
ATOM 4154 C CA . ALA A 1 527 ? -3.016 -3.634 -19.748 1.00 96.19 527 ALA A CA 1
ATOM 4155 C C . ALA A 1 527 ? -2.056 -3.836 -20.932 1.00 96.19 527 ALA A C 1
ATOM 4157 O O . ALA A 1 527 ? -1.806 -4.964 -21.344 1.00 96.19 527 ALA A O 1
ATOM 4158 N N . ARG A 1 528 ? -1.444 -2.762 -21.444 1.00 97.00 528 ARG A N 1
ATOM 4159 C CA . ARG A 1 528 ? -0.446 -2.860 -22.524 1.00 97.00 528 ARG A CA 1
ATOM 4160 C C . ARG A 1 528 ? 0.858 -3.507 -22.080 1.00 97.00 528 ARG A C 1
ATOM 4162 O O . ARG A 1 528 ? 1.446 -4.283 -22.829 1.00 97.00 528 ARG A O 1
ATOM 4169 N N . ILE A 1 529 ? 1.318 -3.193 -20.873 1.00 98.19 529 ILE A N 1
ATOM 4170 C CA . ILE A 1 529 ? 2.540 -3.778 -20.312 1.00 98.19 529 ILE A CA 1
ATOM 4171 C C . ILE A 1 529 ? 2.332 -5.271 -20.002 1.00 98.19 529 ILE A C 1
ATOM 4173 O O . ILE A 1 529 ? 3.253 -6.059 -20.211 1.00 98.19 529 ILE A O 1
ATOM 4177 N N . ASN A 1 530 ? 1.120 -5.688 -19.619 1.00 97.88 530 ASN A N 1
ATOM 4178 C CA . ASN A 1 530 ? 0.769 -7.094 -19.372 1.00 97.88 530 ASN A CA 1
ATOM 4179 C C . ASN A 1 530 ? 0.977 -8.009 -20.591 1.00 97.88 530 ASN A C 1
ATOM 4181 O O . ASN A 1 530 ? 1.153 -9.209 -20.413 1.00 97.88 530 ASN A O 1
ATOM 4185 N N . VAL A 1 531 ? 1.042 -7.453 -21.808 1.00 96.81 531 VAL A N 1
ATOM 4186 C CA . VAL A 1 531 ? 1.305 -8.196 -23.055 1.00 96.81 531 VAL A CA 1
ATOM 4187 C C . VAL A 1 531 ? 2.801 -8.499 -23.253 1.00 96.81 531 VAL A C 1
ATOM 4189 O O . VAL A 1 531 ? 3.174 -9.381 -24.028 1.00 96.81 531 VAL A O 1
ATOM 4192 N N . LEU A 1 532 ? 3.712 -7.805 -22.559 1.00 97.44 532 LEU A N 1
ATOM 4193 C CA . LEU A 1 532 ? 5.159 -8.001 -22.742 1.00 97.44 532 LEU A CA 1
ATOM 4194 C C . LEU A 1 532 ? 5.636 -9.449 -22.520 1.00 97.44 532 LEU A C 1
ATOM 4196 O O . LEU A 1 532 ? 6.455 -9.911 -23.322 1.00 97.44 532 LEU A O 1
ATOM 4200 N N . PRO A 1 533 ? 5.144 -10.192 -21.508 1.00 96.44 533 PRO A N 1
ATOM 4201 C CA . PRO A 1 533 ? 5.480 -11.602 -21.332 1.00 96.44 533 PRO A CA 1
ATOM 4202 C C . PRO A 1 533 ? 5.036 -12.489 -22.508 1.00 96.44 533 PRO A C 1
ATOM 4204 O O . PRO A 1 533 ? 5.762 -13.417 -22.860 1.00 96.44 533 PRO A O 1
ATOM 4207 N N . GLU A 1 534 ? 3.914 -12.187 -23.175 1.00 94.88 534 GLU A N 1
ATOM 4208 C CA . GLU A 1 534 ? 3.472 -12.895 -24.395 1.00 94.88 534 GLU A CA 1
ATOM 4209 C C . GLU A 1 534 ? 4.425 -12.656 -25.571 1.00 94.88 534 GLU A C 1
ATOM 4211 O O . GLU A 1 534 ? 4.662 -13.534 -26.400 1.00 94.88 534 GLU A O 1
ATOM 4216 N N . LEU A 1 535 ? 5.020 -11.463 -25.627 1.00 95.31 535 LEU A N 1
ATOM 4217 C CA . LEU A 1 535 ? 5.906 -11.023 -26.701 1.00 95.31 535 LEU A CA 1
ATOM 4218 C C . LEU A 1 535 ? 7.386 -11.034 -26.291 1.00 95.31 535 LEU A C 1
ATOM 4220 O O . LEU A 1 535 ? 8.191 -10.302 -26.876 1.00 95.31 535 LEU A O 1
ATOM 4224 N N . ARG A 1 536 ? 7.772 -11.877 -25.324 1.00 94.31 536 ARG A N 1
ATOM 4225 C CA . ARG A 1 536 ? 9.104 -11.904 -24.689 1.00 94.31 536 ARG A CA 1
ATOM 4226 C C . ARG A 1 536 ? 10.276 -11.807 -25.668 1.00 94.31 536 ARG A C 1
ATOM 4228 O O . ARG A 1 536 ? 11.221 -11.054 -25.434 1.00 94.31 536 ARG A O 1
ATOM 4235 N N . GLU A 1 537 ? 10.254 -12.558 -26.768 1.00 94.81 537 GLU A N 1
ATOM 4236 C CA . GLU A 1 537 ? 11.350 -12.536 -27.748 1.00 94.81 537 GLU A CA 1
ATOM 4237 C C . GLU A 1 537 ? 11.448 -11.199 -28.490 1.00 94.81 537 GLU A C 1
ATOM 4239 O O . GLU A 1 537 ? 12.547 -10.676 -28.703 1.00 94.81 537 GLU A O 1
ATOM 4244 N N . ARG A 1 538 ? 10.299 -10.624 -28.868 1.00 97.19 538 ARG A N 1
ATOM 4245 C CA . ARG A 1 538 ? 10.230 -9.298 -29.496 1.00 97.19 538 ARG A CA 1
ATOM 4246 C C . ARG A 1 538 ? 10.666 -8.229 -28.502 1.00 97.19 538 ARG A C 1
ATOM 4248 O O . ARG A 1 538 ? 11.463 -7.369 -28.871 1.00 97.19 538 ARG A O 1
ATOM 4255 N N . TRP A 1 539 ? 10.217 -8.334 -27.253 1.00 97.94 539 TRP A N 1
ATOM 4256 C CA . TRP A 1 539 ? 10.610 -7.451 -26.162 1.00 97.94 539 TRP A CA 1
ATOM 4257 C C . TRP A 1 539 ? 12.126 -7.479 -25.925 1.00 97.94 539 TRP A C 1
ATOM 4259 O O . TRP A 1 539 ? 12.776 -6.438 -25.983 1.00 97.94 539 TRP A O 1
ATOM 4269 N N . SER A 1 540 ? 12.727 -8.669 -25.804 1.00 97.69 540 SER A N 1
ATOM 4270 C CA . SER A 1 540 ? 14.178 -8.824 -25.631 1.00 97.69 540 SER A CA 1
ATOM 4271 C C . SER A 1 540 ? 14.985 -8.214 -26.781 1.00 97.69 540 SER A C 1
ATOM 4273 O O . SER A 1 540 ? 16.044 -7.631 -26.543 1.00 97.69 540 SER A O 1
ATOM 4275 N N . LYS A 1 541 ? 14.524 -8.356 -28.030 1.00 98.00 541 LYS A N 1
ATOM 4276 C CA . LYS A 1 541 ? 15.180 -7.746 -29.199 1.00 98.00 541 LYS A CA 1
ATOM 4277 C C . LYS A 1 541 ? 15.018 -6.222 -29.197 1.00 98.00 541 LYS A C 1
ATOM 4279 O O . LYS A 1 541 ? 15.965 -5.512 -29.534 1.00 98.00 541 LYS A O 1
ATOM 4284 N N . ALA A 1 542 ? 13.845 -5.722 -28.806 1.00 97.94 542 ALA A N 1
ATOM 4285 C CA . ALA A 1 542 ? 13.542 -4.297 -28.748 1.00 97.94 542 ALA A CA 1
ATOM 4286 C C . ALA A 1 542 ? 14.415 -3.572 -27.716 1.00 97.94 542 ALA A C 1
ATOM 4288 O O . ALA A 1 542 ? 15.135 -2.650 -28.099 1.00 97.94 542 ALA A O 1
ATOM 4289 N N . ILE A 1 543 ? 14.450 -4.042 -26.463 1.00 97.69 543 ILE A N 1
ATOM 4290 C CA . ILE A 1 543 ? 15.258 -3.415 -25.404 1.00 97.69 543 ILE A CA 1
ATOM 4291 C C . ILE A 1 543 ? 16.750 -3.433 -25.737 1.00 97.69 543 ILE A C 1
ATOM 4293 O O . ILE A 1 543 ? 17.427 -2.437 -25.522 1.00 97.69 543 ILE A O 1
ATOM 4297 N N . ALA A 1 544 ? 17.267 -4.512 -26.340 1.00 97.25 544 ALA A N 1
ATOM 4298 C CA . ALA A 1 544 ? 18.673 -4.597 -26.740 1.00 97.25 544 ALA A CA 1
ATOM 4299 C C . ALA A 1 544 ? 19.015 -3.616 -27.874 1.00 97.25 544 ALA A C 1
ATOM 4301 O O . ALA A 1 544 ? 20.111 -3.051 -27.914 1.00 97.25 544 ALA A O 1
ATOM 4302 N N . ARG A 1 545 ? 18.077 -3.400 -28.804 1.00 98.00 545 ARG A N 1
ATOM 4303 C CA . ARG A 1 545 ? 18.219 -2.415 -29.879 1.00 98.00 545 ARG A CA 1
ATOM 4304 C C . ARG A 1 545 ? 18.162 -0.990 -29.332 1.00 98.00 545 ARG A C 1
ATOM 4306 O O . ARG A 1 545 ? 19.041 -0.199 -29.658 1.00 98.00 545 ARG A O 1
ATOM 4313 N N . TRP A 1 546 ? 17.170 -0.667 -28.506 1.00 97.75 546 TRP A N 1
ATOM 4314 C CA . TRP A 1 546 ? 17.010 0.672 -27.929 1.00 97.75 546 TRP A CA 1
ATOM 4315 C C . TRP A 1 546 ? 18.168 1.034 -26.998 1.00 97.75 546 TRP A C 1
ATOM 4317 O O . TRP A 1 546 ? 18.761 2.093 -27.165 1.00 97.75 546 TRP A O 1
ATOM 4327 N N . ALA A 1 547 ? 18.610 0.097 -26.158 1.00 95.69 547 ALA A N 1
ATOM 4328 C CA . ALA A 1 547 ? 19.837 0.197 -25.367 1.00 95.69 547 ALA A CA 1
ATOM 4329 C C . ALA A 1 547 ? 21.073 0.594 -26.191 1.00 95.69 547 ALA A C 1
ATOM 4331 O O . ALA A 1 547 ? 21.935 1.335 -25.720 1.00 95.69 547 ALA A O 1
ATOM 4332 N N . ARG A 1 548 ? 21.199 0.069 -27.418 1.00 96.00 548 ARG A N 1
ATOM 4333 C CA . ARG A 1 548 ? 22.317 0.384 -28.317 1.00 96.00 548 ARG A CA 1
ATOM 4334 C C . ARG A 1 548 ? 22.187 1.780 -28.915 1.00 96.00 548 ARG A C 1
ATOM 4336 O O . ARG A 1 548 ? 23.183 2.493 -28.974 1.00 96.00 548 ARG A O 1
ATOM 4343 N N . LEU A 1 549 ? 20.981 2.156 -29.341 1.00 95.56 549 LEU A N 1
ATOM 4344 C CA . LEU A 1 549 ? 20.689 3.486 -29.887 1.00 95.56 549 LEU A CA 1
ATOM 4345 C C . LEU A 1 549 ? 20.910 4.582 -28.838 1.00 95.56 549 LEU A C 1
ATOM 4347 O O . LEU A 1 549 ? 21.495 5.620 -29.143 1.00 95.56 549 LEU A O 1
ATOM 4351 N N . ASN A 1 550 ? 20.518 4.310 -27.594 1.00 94.69 550 ASN A N 1
ATOM 4352 C CA . ASN A 1 550 ? 20.577 5.274 -26.503 1.00 94.69 550 ASN A CA 1
ATOM 4353 C C . ASN A 1 550 ? 21.949 5.361 -25.824 1.00 94.69 550 ASN A C 1
ATOM 4355 O O . ASN A 1 550 ? 22.174 6.264 -25.026 1.00 94.69 550 ASN A O 1
ATOM 4359 N N . ARG A 1 551 ? 22.910 4.495 -26.188 1.00 92.31 551 ARG A N 1
ATOM 4360 C CA . ARG A 1 551 ? 24.264 4.479 -25.600 1.00 92.31 551 ARG A CA 1
ATOM 4361 C C . ARG A 1 551 ? 24.947 5.849 -25.628 1.00 92.31 551 ARG A C 1
ATOM 4363 O O . ARG A 1 551 ? 25.692 6.159 -24.710 1.00 92.31 551 ARG A O 1
ATOM 4370 N N . ARG A 1 552 ? 24.703 6.649 -26.671 1.00 93.50 552 ARG A N 1
ATOM 4371 C CA . ARG A 1 552 ? 25.296 7.988 -26.839 1.00 93.50 552 ARG A CA 1
ATOM 4372 C C . ARG A 1 552 ? 24.759 9.047 -25.871 1.00 93.50 552 ARG A C 1
ATOM 4374 O O . ARG A 1 552 ? 25.389 10.085 -25.744 1.00 93.50 552 ARG A O 1
ATOM 4381 N N . TYR A 1 553 ? 23.605 8.805 -25.252 1.00 91.81 553 TYR A N 1
ATOM 4382 C CA . TYR A 1 553 ? 22.973 9.729 -24.306 1.00 91.81 553 TYR A CA 1
ATOM 4383 C C . TYR A 1 553 ? 23.315 9.409 -22.850 1.00 91.81 553 TYR A C 1
ATOM 4385 O O . TYR A 1 553 ? 22.922 10.155 -21.963 1.00 91.81 553 TYR A O 1
ATOM 4393 N N . ARG A 1 554 ? 24.038 8.310 -22.595 1.00 91.19 554 ARG A N 1
ATOM 4394 C CA . ARG A 1 554 ? 24.516 7.984 -21.253 1.00 91.19 554 ARG A CA 1
ATOM 4395 C C . ARG A 1 554 ? 25.620 8.951 -20.852 1.00 91.19 554 ARG A C 1
ATOM 4397 O O . ARG A 1 554 ? 26.586 9.125 -21.596 1.00 91.19 554 ARG A O 1
ATOM 4404 N N . THR A 1 555 ? 25.482 9.518 -19.668 1.00 92.94 555 THR A N 1
ATOM 4405 C CA . THR A 1 555 ? 26.460 10.404 -19.045 1.00 92.94 555 THR A CA 1
ATOM 4406 C C . THR A 1 555 ? 26.976 9.778 -17.758 1.00 92.94 555 THR A C 1
ATOM 4408 O O . THR A 1 555 ? 26.458 8.767 -17.282 1.00 92.94 555 THR A O 1
ATOM 4411 N N . GLU A 1 556 ? 28.045 10.344 -17.216 1.00 91.62 556 GLU A N 1
ATOM 4412 C CA . GLU A 1 556 ? 28.529 9.988 -15.889 1.00 91.62 556 GLU A CA 1
ATOM 4413 C C . GLU A 1 556 ? 27.926 10.966 -14.879 1.00 91.62 556 GLU A C 1
ATOM 4415 O O . GLU A 1 556 ? 28.089 12.179 -15.008 1.00 91.62 556 GLU A O 1
ATOM 4420 N N . VAL A 1 557 ? 27.188 10.434 -13.908 1.00 89.94 557 VAL A N 1
ATOM 4421 C CA . VAL A 1 557 ? 26.581 11.176 -12.801 1.00 89.94 557 VAL A CA 1
ATOM 4422 C C . VAL A 1 557 ? 27.029 10.483 -11.522 1.00 89.94 557 VAL A C 1
ATOM 4424 O O . VAL A 1 557 ? 26.818 9.283 -11.373 1.00 89.94 557 VAL A O 1
ATOM 4427 N N . GLU A 1 558 ? 27.694 11.218 -10.627 1.00 86.19 558 GLU A N 1
ATOM 4428 C CA . GLU A 1 558 ? 28.212 10.680 -9.355 1.00 86.19 558 GLU A CA 1
ATOM 4429 C C . GLU A 1 558 ? 29.047 9.392 -9.533 1.00 86.19 558 GLU A C 1
ATOM 4431 O O . GLU A 1 558 ? 28.825 8.385 -8.861 1.00 86.19 558 GLU A O 1
ATOM 4436 N N . GLU A 1 559 ? 29.992 9.415 -10.484 1.00 89.25 559 GLU A N 1
ATOM 4437 C CA . GLU A 1 559 ? 30.888 8.289 -10.820 1.00 89.25 559 GLU A CA 1
ATOM 4438 C C . GLU A 1 559 ? 30.159 7.026 -11.322 1.00 89.25 559 GLU A C 1
ATOM 4440 O O . GLU A 1 559 ? 30.708 5.919 -11.338 1.00 89.25 559 GLU A O 1
ATOM 4445 N N . ARG A 1 560 ? 28.893 7.163 -11.740 1.00 87.69 560 ARG A N 1
ATOM 4446 C CA . ARG A 1 560 ? 28.080 6.068 -12.274 1.00 87.69 560 ARG A CA 1
ATOM 4447 C C . ARG A 1 560 ? 27.492 6.427 -13.635 1.00 87.69 560 ARG A C 1
ATOM 4449 O O . ARG A 1 560 ? 27.086 7.564 -13.862 1.00 87.69 560 ARG A O 1
ATOM 4456 N N . PRO A 1 561 ? 27.412 5.462 -14.565 1.00 87.94 561 PRO A N 1
ATOM 4457 C CA . PRO A 1 561 ? 26.751 5.688 -15.839 1.00 87.94 561 PRO A CA 1
ATOM 4458 C C . PRO A 1 561 ? 25.238 5.824 -15.629 1.00 87.94 561 PRO A C 1
ATOM 4460 O O . PRO A 1 561 ? 24.589 4.856 -15.230 1.00 87.94 561 PRO A O 1
ATOM 4463 N N . ALA A 1 562 ? 24.687 6.989 -15.959 1.00 90.69 562 ALA A N 1
ATOM 4464 C CA . ALA A 1 562 ? 23.264 7.296 -15.891 1.00 90.69 562 ALA A CA 1
ATOM 4465 C C . ALA A 1 562 ? 22.696 7.591 -17.298 1.00 90.69 562 ALA A C 1
ATOM 4467 O O . ALA A 1 562 ? 23.380 8.206 -18.123 1.00 90.69 562 ALA A O 1
ATOM 4468 N N . PRO A 1 563 ? 21.461 7.162 -17.612 1.00 93.19 563 PRO A N 1
ATOM 4469 C CA . PRO A 1 563 ? 20.653 6.209 -16.848 1.00 93.19 563 PRO A CA 1
ATOM 4470 C C . PRO A 1 563 ? 21.311 4.821 -16.792 1.00 93.19 563 PRO A C 1
ATOM 4472 O O . PRO A 1 563 ? 21.996 4.391 -17.737 1.00 93.19 563 PRO A O 1
ATOM 4475 N N . ASP A 1 564 ? 21.106 4.107 -15.684 1.00 92.81 564 ASP A N 1
ATOM 4476 C CA . ASP A 1 564 ? 21.594 2.739 -15.561 1.00 92.81 564 ASP A CA 1
ATOM 4477 C C . ASP A 1 564 ? 20.727 1.764 -16.397 1.00 92.81 564 ASP A C 1
ATOM 4479 O O . ASP A 1 564 ? 19.837 2.149 -17.163 1.00 92.81 564 ASP A O 1
ATOM 4483 N N . ARG A 1 565 ? 21.035 0.460 -16.370 1.00 94.94 565 ARG A N 1
ATOM 4484 C CA . ARG A 1 565 ? 20.234 -0.525 -17.127 1.00 94.94 565 ARG A CA 1
ATOM 4485 C C . ARG A 1 565 ? 18.843 -0.744 -16.540 1.00 94.94 565 ARG A C 1
ATOM 4487 O O . ARG A 1 565 ? 17.932 -1.083 -17.289 1.00 94.94 565 ARG A O 1
ATOM 4494 N N . ASN A 1 566 ? 18.680 -0.598 -15.236 1.00 96.50 566 ASN A N 1
ATOM 4495 C CA . ASN A 1 566 ? 17.400 -0.751 -14.572 1.00 96.50 566 ASN A CA 1
ATOM 4496 C C . ASN A 1 566 ? 16.480 0.452 -14.842 1.00 96.50 566 ASN A C 1
ATOM 4498 O O . ASN A 1 566 ? 15.295 0.248 -15.108 1.00 96.50 566 ASN A O 1
ATOM 4502 N N . ASP A 1 567 ? 17.040 1.662 -14.871 1.00 95.56 567 ASP A N 1
ATOM 4503 C CA . ASP A 1 567 ? 16.357 2.902 -15.254 1.00 95.56 567 ASP A CA 1
ATOM 4504 C C . ASP A 1 567 ? 15.878 2.831 -16.707 1.00 95.56 567 ASP A C 1
ATOM 4506 O O . ASP A 1 567 ? 14.711 3.086 -17.004 1.00 95.56 567 ASP A O 1
ATOM 4510 N N . GLU A 1 568 ? 16.748 2.387 -17.626 1.00 96.44 568 GLU A N 1
ATOM 4511 C CA . GLU A 1 568 ? 16.362 2.153 -19.022 1.00 96.44 568 GLU A CA 1
ATOM 4512 C C . GLU A 1 568 ? 15.228 1.123 -19.137 1.00 96.44 568 GLU A C 1
ATOM 4514 O O . GLU A 1 568 ? 14.332 1.276 -19.967 1.00 96.44 568 GLU A O 1
ATOM 4519 N N . TYR A 1 569 ? 15.253 0.064 -18.323 1.00 97.88 569 TYR A N 1
ATOM 4520 C CA . TYR A 1 569 ? 14.235 -0.984 -18.373 1.00 97.88 569 TYR A CA 1
ATOM 4521 C C . TYR A 1 569 ? 12.865 -0.496 -17.875 1.00 97.88 569 TYR A C 1
ATOM 4523 O O . TYR A 1 569 ? 11.841 -0.863 -18.461 1.00 97.88 569 TYR A O 1
ATOM 4531 N N . LEU A 1 570 ? 12.844 0.355 -16.840 1.00 98.06 570 LEU A N 1
ATOM 4532 C CA . LEU A 1 570 ? 11.651 1.083 -16.397 1.00 98.06 570 LEU A CA 1
ATOM 4533 C C . LEU A 1 570 ? 11.148 2.010 -17.507 1.00 98.06 570 LEU A C 1
ATOM 4535 O O . LEU A 1 570 ? 9.994 1.905 -17.921 1.00 98.06 570 LEU A O 1
ATOM 4539 N N . PHE A 1 571 ? 12.032 2.851 -18.043 1.00 97.75 571 PHE A N 1
ATOM 4540 C CA . PHE A 1 571 ? 11.718 3.808 -19.101 1.00 97.75 571 PHE A CA 1
ATOM 4541 C C . PHE A 1 571 ? 11.094 3.139 -20.331 1.00 97.75 571 PHE A C 1
ATOM 4543 O O . PHE A 1 571 ? 10.054 3.581 -20.820 1.00 97.75 571 PHE A O 1
ATOM 4550 N N . TYR A 1 572 ? 11.672 2.036 -20.818 1.00 98.25 572 TYR A N 1
ATOM 4551 C CA . TYR A 1 572 ? 11.150 1.338 -21.994 1.00 98.25 572 TYR A CA 1
ATOM 4552 C C . TYR A 1 572 ? 9.754 0.752 -21.765 1.00 98.25 572 TYR A C 1
ATOM 4554 O O . TYR A 1 572 ? 8.922 0.811 -22.671 1.00 98.25 572 TYR A O 1
ATOM 4562 N N . GLN A 1 573 ? 9.472 0.205 -20.580 1.00 98.50 573 GLN A N 1
ATOM 4563 C CA . GLN A 1 573 ? 8.129 -0.288 -20.264 1.00 98.50 573 GLN A CA 1
ATOM 4564 C C . GLN A 1 573 ? 7.125 0.859 -20.130 1.00 98.50 573 GLN A C 1
ATOM 4566 O O . GLN A 1 573 ? 6.023 0.762 -20.668 1.00 98.50 573 GLN A O 1
ATOM 4571 N N . THR A 1 574 ? 7.517 1.958 -19.480 1.00 98.00 574 THR A N 1
ATOM 4572 C CA . THR A 1 574 ? 6.691 3.165 -19.355 1.00 98.00 574 THR A CA 1
ATOM 4573 C C . THR A 1 574 ? 6.335 3.731 -20.724 1.00 98.00 574 THR A C 1
ATOM 4575 O O . THR A 1 574 ? 5.162 4.001 -20.981 1.00 98.00 574 THR A O 1
ATOM 4578 N N . LEU A 1 575 ? 7.309 3.842 -21.635 1.00 96.94 575 LEU A N 1
ATOM 4579 C CA . LEU A 1 575 ? 7.056 4.284 -23.003 1.00 96.94 575 LEU A CA 1
ATOM 4580 C C . LEU A 1 575 ? 6.070 3.362 -23.714 1.00 96.94 575 LEU A C 1
ATOM 4582 O O . LEU A 1 575 ? 5.088 3.855 -24.251 1.00 96.94 575 LEU A O 1
ATOM 4586 N N . VAL A 1 576 ? 6.281 2.042 -23.696 1.00 96.50 576 VAL A N 1
ATOM 4587 C CA . VAL A 1 576 ? 5.363 1.093 -24.353 1.00 96.50 576 VAL A CA 1
ATOM 4588 C C . VAL A 1 576 ? 3.947 1.184 -23.780 1.00 96.50 576 VAL A C 1
ATOM 4590 O O . VAL A 1 576 ? 2.976 1.167 -24.537 1.00 96.50 576 VAL A O 1
ATOM 4593 N N . GLY A 1 577 ? 3.819 1.309 -22.460 1.00 96.12 577 GLY A N 1
ATOM 4594 C CA . GLY A 1 577 ? 2.523 1.435 -21.805 1.00 96.12 577 GLY A CA 1
ATOM 4595 C C . GLY A 1 577 ? 1.808 2.744 -22.154 1.00 96.12 577 GLY A C 1
ATOM 4596 O O . GLY A 1 577 ? 0.627 2.732 -22.493 1.00 96.12 577 GLY A O 1
ATOM 4597 N N . ALA A 1 578 ? 2.517 3.873 -22.115 1.00 95.62 578 ALA A N 1
ATOM 4598 C CA . ALA A 1 578 ? 1.925 5.200 -22.276 1.00 95.62 578 ALA A CA 1
ATOM 4599 C C . ALA A 1 578 ? 1.867 5.707 -23.730 1.00 95.62 578 ALA A C 1
ATOM 4601 O O . ALA A 1 578 ? 1.190 6.705 -23.982 1.00 95.62 578 ALA A O 1
ATOM 4602 N N . TRP A 1 579 ? 2.548 5.056 -24.684 1.00 93.19 579 TRP A N 1
ATOM 4603 C CA . TRP A 1 579 ? 2.641 5.537 -26.069 1.00 93.19 579 TRP A CA 1
ATOM 4604 C C . TRP A 1 579 ? 1.255 5.710 -26.709 1.00 93.19 579 TRP A C 1
ATOM 4606 O O . TRP A 1 579 ? 0.443 4.785 -26.667 1.00 93.19 579 TRP A O 1
ATOM 4616 N N . PRO A 1 580 ? 0.927 6.848 -27.332 1.00 87.69 580 PRO A N 1
ATOM 4617 C CA . PRO A 1 580 ? -0.401 7.037 -27.905 1.00 87.69 580 PRO A CA 1
ATOM 4618 C C . PRO A 1 580 ? -0.647 6.122 -29.111 1.00 87.69 580 PRO A C 1
ATOM 4620 O O . PRO A 1 580 ? 0.249 5.839 -29.902 1.00 87.69 580 PRO A O 1
ATOM 4623 N N . LEU A 1 581 ? -1.895 5.664 -29.256 1.00 81.00 581 LEU A N 1
ATOM 4624 C CA . LEU A 1 581 ? -2.317 4.816 -30.383 1.00 81.00 581 LEU A CA 1
ATOM 4625 C C . LEU A 1 581 ? -2.522 5.616 -31.671 1.00 81.00 581 LEU A C 1
ATOM 4627 O O . LEU A 1 581 ? -2.458 5.063 -32.764 1.00 81.00 581 LEU A O 1
ATOM 4631 N N . MET A 1 582 ? -2.808 6.909 -31.530 1.00 85.44 582 MET A N 1
ATOM 4632 C CA . MET A 1 582 ? -3.009 7.825 -32.645 1.00 85.44 582 MET A CA 1
ATOM 4633 C C . MET A 1 582 ? -1.718 8.590 -32.920 1.00 85.44 582 MET A C 1
ATOM 4635 O O . MET A 1 582 ? -0.903 8.803 -32.021 1.00 85.44 582 MET A O 1
ATOM 4639 N N . THR A 1 583 ? -1.550 9.038 -34.162 1.00 87.44 583 THR A N 1
ATOM 4640 C CA . THR A 1 583 ? -0.460 9.941 -34.533 1.00 87.44 583 THR A CA 1
ATOM 4641 C C . THR A 1 583 ? -0.528 11.220 -33.700 1.00 87.44 583 THR A C 1
ATOM 4643 O O . THR A 1 583 ? -1.593 11.831 -33.579 1.00 87.44 583 THR A O 1
ATOM 4646 N N . MET A 1 584 ? 0.607 11.611 -33.126 1.00 89.19 584 MET A N 1
ATOM 4647 C CA . MET A 1 584 ? 0.764 12.893 -32.442 1.00 89.19 584 MET A CA 1
ATOM 4648 C C . MET A 1 584 ? 1.136 13.971 -33.459 1.00 89.19 584 MET A C 1
ATOM 4650 O O . MET A 1 584 ? 1.937 13.714 -34.357 1.00 89.19 584 MET A O 1
ATOM 4654 N N . ASP A 1 585 ? 0.561 15.160 -33.304 1.00 92.94 585 ASP A N 1
ATOM 4655 C CA . ASP A 1 585 ? 1.148 16.378 -33.859 1.00 92.94 585 ASP A CA 1
ATOM 4656 C C . ASP A 1 585 ? 2.352 16.813 -32.998 1.00 92.94 585 ASP A C 1
ATOM 4658 O O . ASP A 1 585 ? 2.643 16.207 -31.962 1.00 92.94 585 ASP A O 1
ATOM 4662 N N . GLU A 1 586 ? 3.078 17.841 -33.438 1.00 93.62 586 GLU A N 1
ATOM 4663 C CA . GLU A 1 586 ? 4.281 18.320 -32.741 1.00 93.62 586 GLU A CA 1
ATOM 4664 C C . GLU A 1 586 ? 3.978 18.767 -31.303 1.00 93.62 586 GLU A C 1
ATOM 4666 O O . GLU A 1 586 ? 4.698 18.391 -30.382 1.00 93.62 586 GLU A O 1
ATOM 4671 N N . VAL A 1 587 ? 2.860 19.467 -31.086 1.00 93.12 587 VAL A N 1
ATOM 4672 C CA . VAL A 1 587 ? 2.465 19.965 -29.758 1.00 93.12 587 VAL A CA 1
ATOM 4673 C C . VAL A 1 587 ? 2.204 18.810 -28.791 1.00 93.12 587 VAL A C 1
ATOM 4675 O O . VAL A 1 587 ? 2.750 18.779 -27.690 1.00 93.12 587 VAL A O 1
ATOM 4678 N N . ARG A 1 588 ? 1.414 17.810 -29.198 1.00 90.19 588 ARG A N 1
ATOM 4679 C CA . ARG A 1 588 ? 1.136 16.632 -28.359 1.00 90.19 588 ARG A CA 1
ATOM 4680 C C . ARG A 1 588 ? 2.380 15.796 -28.117 1.00 90.19 588 ARG A C 1
ATOM 4682 O O . ARG A 1 588 ? 2.486 15.165 -27.066 1.00 90.19 588 ARG A O 1
ATOM 4689 N N . TYR A 1 589 ? 3.297 15.762 -29.079 1.00 93.94 589 TYR A N 1
ATOM 4690 C CA . TYR A 1 589 ? 4.575 15.092 -28.906 1.00 93.94 589 TYR A CA 1
ATOM 4691 C C . TYR A 1 589 ? 5.423 15.787 -27.834 1.00 93.94 589 TYR A C 1
ATOM 4693 O O . TYR A 1 589 ? 5.904 15.113 -26.927 1.00 93.94 589 TYR A O 1
ATOM 4701 N N . GLU A 1 590 ? 5.543 17.115 -27.869 1.00 95.25 590 GLU A N 1
ATOM 4702 C CA . GLU A 1 590 ? 6.253 17.891 -26.842 1.00 95.25 590 GLU A CA 1
ATOM 4703 C C . GLU A 1 590 ? 5.611 17.749 -25.454 1.00 95.25 590 GLU A C 1
ATOM 4705 O O . GLU A 1 590 ? 6.309 17.531 -24.458 1.00 95.25 590 GLU A O 1
ATOM 4710 N N . GLU A 1 591 ? 4.277 17.789 -25.373 1.00 94.25 591 GLU A N 1
ATOM 4711 C CA . GLU A 1 591 ? 3.545 17.531 -24.128 1.00 94.25 591 GLU A CA 1
ATOM 4712 C C . GLU A 1 591 ? 3.799 16.114 -23.600 1.00 94.25 591 GLU A C 1
ATOM 4714 O O . GLU A 1 591 ? 3.989 15.917 -22.396 1.00 94.25 591 GLU A O 1
ATOM 4719 N N . PHE A 1 592 ? 3.813 15.111 -24.482 1.00 93.44 592 PHE A N 1
ATOM 4720 C CA . PHE A 1 592 ? 4.100 13.731 -24.108 1.00 93.44 592 PHE A CA 1
ATOM 4721 C C . PHE A 1 592 ? 5.534 13.579 -23.598 1.00 93.44 592 PHE A C 1
ATOM 4723 O O . PHE A 1 592 ? 5.727 13.003 -22.529 1.00 93.44 592 PHE A O 1
ATOM 4730 N N . VAL A 1 593 ? 6.519 14.139 -24.305 1.00 95.69 593 VAL A N 1
ATOM 4731 C CA . VAL A 1 593 ? 7.924 14.146 -23.871 1.00 95.69 593 VAL A CA 1
ATOM 4732 C C . VAL A 1 593 ? 8.045 14.792 -22.494 1.00 95.69 593 VAL A C 1
ATOM 4734 O O . VAL A 1 593 ? 8.549 14.148 -21.581 1.00 95.69 593 VAL A O 1
ATOM 4737 N N . THR A 1 594 ? 7.461 15.976 -22.298 1.00 96.25 594 THR A N 1
ATOM 4738 C CA . THR A 1 594 ? 7.477 16.684 -21.006 1.00 96.25 594 THR A CA 1
ATOM 4739 C C . THR A 1 594 ? 6.874 15.838 -19.880 1.00 96.25 594 THR A C 1
ATOM 4741 O O . THR A 1 594 ? 7.366 15.832 -18.753 1.00 96.25 594 THR A O 1
ATOM 4744 N N . ARG A 1 595 ? 5.787 15.105 -20.153 1.00 95.56 595 ARG A N 1
ATOM 4745 C CA . ARG A 1 595 ? 5.158 14.216 -19.163 1.00 95.56 595 ARG A CA 1
ATOM 4746 C C . ARG A 1 595 ? 6.034 13.017 -18.819 1.00 95.56 595 ARG A C 1
ATOM 4748 O O . ARG A 1 595 ? 6.064 12.629 -17.656 1.00 95.56 595 ARG A O 1
ATOM 4755 N N . ILE A 1 596 ? 6.711 12.434 -19.805 1.00 95.94 596 ILE A N 1
ATOM 4756 C CA . ILE A 1 596 ? 7.634 11.319 -19.585 1.00 95.94 596 ILE A CA 1
ATOM 4757 C C . ILE A 1 596 ? 8.881 11.792 -18.830 1.00 95.94 596 ILE A C 1
ATOM 4759 O O . ILE A 1 596 ? 9.289 11.121 -17.892 1.00 95.94 596 ILE A O 1
ATOM 4763 N N . GLU A 1 597 ? 9.430 12.959 -19.166 1.00 95.00 597 GLU A N 1
ATOM 4764 C CA . GLU A 1 597 ? 10.571 13.563 -18.463 1.00 95.00 597 GLU A CA 1
ATOM 4765 C C . GLU A 1 597 ? 10.263 13.911 -17.008 1.00 95.00 597 GLU A C 1
ATOM 4767 O O . GLU A 1 597 ? 11.138 13.794 -16.171 1.00 95.00 597 GLU A O 1
ATOM 4772 N N . ARG A 1 598 ? 9.035 14.337 -16.687 1.00 95.88 598 ARG A N 1
ATOM 4773 C CA . ARG A 1 598 ? 8.624 14.585 -15.292 1.00 95.88 598 ARG A CA 1
ATOM 4774 C C . ARG A 1 598 ? 8.369 13.309 -14.498 1.00 95.88 598 ARG A C 1
ATOM 4776 O O . ARG A 1 598 ? 8.333 13.358 -13.273 1.00 95.88 598 ARG A O 1
ATOM 4783 N N . TYR A 1 599 ? 8.043 12.223 -15.192 1.00 94.38 599 TYR A N 1
ATOM 4784 C CA . TYR A 1 599 ? 7.747 10.941 -14.570 1.00 94.38 599 TYR A CA 1
ATOM 4785 C C . TYR A 1 599 ? 9.021 10.162 -14.230 1.00 94.38 599 TYR A C 1
ATOM 4787 O O . TYR A 1 599 ? 9.054 9.480 -13.206 1.00 94.38 599 TYR A O 1
ATOM 4795 N N . MET A 1 600 ? 10.010 10.220 -15.124 1.00 92.69 600 MET A N 1
ATOM 4796 C CA . MET A 1 600 ? 11.342 9.643 -14.936 1.00 92.69 600 MET A CA 1
ATOM 4797 C C . MET A 1 600 ? 12.187 10.527 -14.029 1.00 92.69 600 MET A C 1
ATOM 4799 O O . MET A 1 600 ? 12.985 9.940 -13.269 1.00 92.69 600 MET A O 1
#

Radius of gyration: 29.11 Å; Cα contacts (8 Å, |Δi|>4): 711; chains: 1; bounding box: 80×61×92 Å

Mean predicted aligned error: 15.12 Å

Solvent-accessible surface area (backbone atoms only — not comparable to full-atom values): 35302 Å² total; per-residue (Å²): 134,85,68,73,59,73,53,78,63,79,66,36,35,43,49,42,93,61,88,74,87,77,82,74,82,74,87,77,76,92,75,94,76,92,77,94,84,84,91,79,82,91,74,82,71,83,80,72,75,76,71,81,56,76,90,74,51,86,57,79,86,52,88,70,81,59,71,92,76,64,82,62,97,60,92,79,65,54,66,42,74,50,92,78,47,89,57,51,66,33,63,31,20,36,90,85,70,48,80,47,26,30,24,71,40,42,27,22,26,73,84,79,70,45,67,50,34,29,29,34,27,35,67,87,76,67,50,77,41,82,41,54,38,88,47,50,46,77,59,85,100,40,40,28,39,78,66,58,76,72,72,76,72,60,74,84,62,96,74,64,91,72,72,74,49,72,66,56,48,54,50,48,54,50,50,49,52,61,70,69,47,77,78,60,93,88,57,88,74,74,76,77,52,44,56,70,81,40,86,90,38,70,63,75,66,56,84,42,66,71,48,36,50,64,74,39,48,65,56,51,51,39,40,64,70,61,71,33,76,35,42,35,37,46,59,43,70,69,48,88,53,48,59,60,50,40,48,53,53,36,54,53,31,55,72,67,42,83,84,87,68,94,71,93,68,67,67,44,52,26,30,33,39,64,73,41,38,91,93,53,74,81,67,85,85,46,68,53,36,33,36,59,10,44,64,46,28,42,52,58,53,22,56,61,20,59,45,92,34,42,70,62,42,51,54,50,41,28,63,65,54,69,52,83,78,61,64,74,58,46,36,33,50,29,20,50,47,41,40,62,74,69,35,42,68,62,48,48,53,52,15,52,51,48,37,62,55,26,63,61,23,89,91,40,43,86,59,47,50,70,58,45,34,46,44,54,52,40,27,53,36,41,43,79,48,37,57,64,82,79,59,85,91,44,96,63,67,54,71,67,46,51,50,44,51,53,51,9,38,53,49,28,45,69,76,40,75,89,52,70,62,64,61,47,49,50,54,50,28,52,67,66,70,65,58,62,81,85,39,75,70,50,73,66,59,44,49,57,52,45,47,53,50,30,55,46,32,30,47,37,40,48,49,6,33,66,71,36,30,42,79,67,59,47,72,58,58,59,38,44,36,65,53,42,55,67,90,62,65,34,42,52,72,67,58,48,54,49,52,52,52,52,37,54,74,74,35,70,66,33,42,80,31,65,64,62,94,77,44,75,56,52,48,69,29,29,58,52,41,33,46,45,61,81,40,43,72,60,47,56,53,47,54,57,49,50,55,59,71,49,52,83,72,50,43,78,53,95,94,36,65,33,74,43,54,59,54,48,50,42,50,54,49,51,48,65,21,66,56,72,94,62,90,68,54,72,67,59,44,53,54,49,51,54,52,50,63,72,71,106

Secondary structure (DSSP, 8-state):
-----PEEETTEEE-----PPP-----PPP----------S------------TTT-TTTT-SS--GGG---SS----EEE-TT-TTTT-EEE-TTS-EEEEEEEEEEETTT--EEEEEEEETTT---EEEEGGGEEEETTEEEE---HHHHH----S--TT---HHHHHHHHHHHHHHHS---TT--PPPPPEETTEEEEEPP-TTSHHHHHHHHHHHHHHHHTTS-SEEEES-GGGSSSHHHHHHHHHHHHHHHS-----SSS-SSEEEE--PPPTT----TTS-SSEESSHHHHHHHHHHTS-GGGHHHHHHHHHHHHTS---HHHHHHHHHHHHHHHT-HHHHHHHHHHHHHHHTTSTTTTT--HHHHHHHHHHHHHH--SS-----SSSSS--HHHHHHHHHHHHHHHHH-TTS-HHHHHHHHHHHTT-S-GGG---HHHHHHHHHHHHHHHHHHHIIIIIIIIHHH--SSGGG-STT--TTS----HHHHHHHHHHHHHH-TTS---S--SS-SS-HHHHHHHTTTTTTHHHHHHHHHHHHHHGGGG-EEETTEEES-HHHHHHHHHHHHHH--SSPPPHHHHHHHHHHHHHH-

Foldseek 3Di:
DQDFDWDDDPQWTFTDDDDDDDDDPDDDDDDDDDDDDDDDDDDPDPPPPPDPDPVPPPPNPDPDDPVVLVDAPFDPQPWDWDPDDPQAQAFEAEPVGHTFWGFHTWTARPVPRDGQWTFTQGPVPRDTDIDGPVQWDDDPPHIYGNDDPVVVPDPPDPPVPPPVDVVVVVVVVVVVCVVPDDDPPPDPPDPFDAPQLDPVGGDDQCVDVVRVCVSCVVVLVCVLVVVGQAMERHPLLLYLASQVSQVVVQVVLVVRPDQPDDDDQGSGAYEYADQAAVPRDDDLSRRHLYYQAVVLQLLVLQALFPQVLVVVLQVLLCVLQVHHDDLLVQLLVLLLVCCVPRVVVLLLVLLVLLQVLLCLAPVRNPQDSVLLSLLLSQLLSQQRGLFANDDPVDPWGDPVSLVRSVRSLVNSCVVCVPHDSVSSVVVSCLLGVNDDPSSPDDPVSSSVSNSSSSSSSNSSNCCSQLVGSLLQPVSQNLQSWRSGDVVRRHDHPVRSVVVVVVCCVRNVNHHNDNDDPRILDHNQLSSQSSCCSVVVVVNSVVLVVVCVVCVVVWDQDPNDTPPRSSNSSNLVSSCRSPPDPDDDDPVVVVVVVVVSVVSD

Nearest PDB structures (foldseek):
  6lcv-assembly1_A  TM=9.130E-01  e=1.999E-24  Arthrobacter ramosus
  6lcu-assembly1_A  TM=9.158E-01  e=2.101E-24  Arthrobacter ramosus
  5zcr-assembly2_B  TM=8.931E-01  e=2.297E-22  Saccharolobus shibatae B12
  9j2f-assembly1_H  TM=7.988E-01  e=8.894E-04  Blastochloris tepida
  5o64-assembly1_H  TM=7.965E-01  e=1.326E-03  Blastochloris viridis